Protein AF-A0A1Y2HJA1-F1 (afdb_monomer)

pLDDT: mean 74.94, std 21.81, range [25.12, 97.94]

Solvent-accessible surface area (backbone atoms only — not comparable to full-atom values): 23620 Å² total; per-residue (Å²): 144,79,87,82,82,84,83,83,86,78,83,88,82,86,79,84,86,82,84,68,86,72,75,62,65,69,59,64,52,68,79,50,72,77,80,76,92,74,79,95,82,74,92,71,75,81,69,80,77,82,61,81,75,74,64,78,80,42,68,62,56,50,48,30,51,51,44,28,51,52,40,30,54,53,26,49,54,53,33,51,52,40,49,52,54,50,51,53,58,66,53,70,74,54,80,74,92,56,87,84,70,74,91,68,78,79,74,81,72,86,72,92,75,89,83,82,79,93,66,94,66,74,83,77,77,77,84,56,70,61,63,49,47,52,31,46,38,50,16,30,48,29,44,30,53,17,30,50,23,45,42,51,17,50,49,28,41,63,73,74,33,47,64,42,80,66,48,91,72,39,66,89,80,41,77,91,55,62,28,66,62,23,46,52,48,19,61,52,29,45,56,51,16,51,48,38,37,37,47,27,54,42,53,62,46,39,63,63,25,66,80,74,35,72,68,60,30,51,52,48,51,51,51,51,51,49,48,51,54,42,50,53,53,42,51,51,36,47,52,53,32,51,50,47,62,70,41,41,91,83,43,48,90,86,33,74,64,54,55,50,35,50,50,49,33,52,51,43,51,56,52,40,55,50,49,49,51,51,52,39,50,50,42,50,52,52,48,49,57,49,53,54,49,52,53,52,51,51,53,51,51,63,72,65,52,76,84,75,78,75,89,67,90,75,98,66,56,72,64,56,51,51,52,51,49,64,54,52,75,68,55,66,63,57,56,59,51,49,52,51,51,27,51,51,29,48,51,50,32,52,52,46,51,49,52,50,51,50,54,62,70,44,36,78,71,42,60,80,78,44,59,68,64,44,53,49,32,50,53,56,35,51,55,49,50,32,55,50,32,47,52,49,25,55,52,42,52,52,48,58,55,62,75,72,111

Sequence (405 aa):
MSASSAAATFPSISGTGSSRPTIPLSLVSRLFPNPTTESASSSTTLRPVDCPLQPPEDPISIASVALSVAGLILCLAFLLVAVITWRRLCRGTSSRGSPSLPCKTATSEHSDSLGHAFSPAVPTRYHHPSKLQHLVLAAWLLFTLDQLAMLLYLVHLYFMCPQYSCRNKTLASTPGCGAPTFLLAALYLQVIGSAVFVCASINRFMHLYSVLSRTRYILLRLAYLMVAVVLSTRLVALTAHEYVRLDQERWPIGSKLERRMHYFNILTYTISYLIFGVLDLAALVQGLIFIGRVRRGIHQLVMSLPRRRSSVGISVGDVQERRLSLMHGSQGRPADQQARLVMVWIAISISLLLVFATAMTMLPAMLEQVPVLLYNSVMTLLLKLFAAFVSLAISGAGRVIAGAN

Nearest PDB structures (foldseek):
  7dty-assembly1_R  TM=5.196E-01  e=1.262E-01  Homo sapiens
  7fin-assembly1_R  TM=5.097E-01  e=7.913E-01  Homo sapiens
  7s3i-assembly1_R  TM=4.271E-01  e=6.670E-01  Homo sapiens
  7ra3-assembly1_R  TM=5.077E-01  e=1.567E+00  Homo sapiens
  8r5s-assembly1_B  TM=4.408E-01  e=5.404E+00  unidentified

Foldseek 3Di:
DDDDDDDDDDDDDDDDDDPDVPPPCVVVCVVDPDPDPDDDDDPDPDDPPPDPLDACPPVLLVLLLVLLVVQLVLLVVQLVVLVVVLVVVQVVVPPPDDDDDGPPPCPDDDDDDPDDDDDPPPCPCPPPPPVLSVLSNLLSVLSNLLSVLLNLLSCLCNPPCVCCVVPLNECVVDPPRCNVVSVLSNLLSLLVSLLSLLLSLLVVCLVVCVVPDPVVNVVSVVLNVVSVVLSVLLVVLSVLLVVLSHPCVVRPPPRPSNVVSVVSNLVSVLVSLLSSLVSSLVSLVVLLVVLVVVLVVVVVVVVPPPPPPPPDDDPPVPVVVVVVCVVVVPQPPVLVVLVVLLVVLSVVLVVLSVVLNVLSVCVVVCVVPRPPSSSVSVNSSSSSSSSSSSVVSVVSSVVSNVSSD

Structure (mmCIF, N/CA/C/O backbone):
data_AF-A0A1Y2HJA1-F1
#
_entry.id   AF-A0A1Y2HJA1-F1
#
loop_
_atom_site.group_PDB
_atom_site.id
_atom_site.type_symbol
_atom_site.label_atom_id
_atom_site.label_alt_id
_atom_site.label_comp_id
_atom_site.label_asym_id
_atom_site.label_entity_id
_atom_site.label_seq_id
_atom_site.pdbx_PDB_ins_code
_atom_site.Cartn_x
_atom_site.Cartn_y
_atom_site.Cartn_z
_atom_site.occupancy
_atom_site.B_iso_or_equiv
_atom_site.auth_seq_id
_atom_site.auth_comp_id
_atom_site.auth_asym_id
_atom_site.auth_atom_id
_atom_site.pdbx_PDB_model_num
ATOM 1 N N . MET A 1 1 ? -45.926 -39.091 -29.970 1.00 39.34 1 MET A N 1
ATOM 2 C CA . MET A 1 1 ? -45.081 -38.361 -28.998 1.00 39.34 1 MET A CA 1
ATOM 3 C C . MET A 1 1 ? -44.180 -37.436 -29.791 1.00 39.34 1 MET A C 1
ATOM 5 O O . MET A 1 1 ? -43.145 -37.849 -30.287 1.00 39.34 1 MET A O 1
ATOM 9 N N . SER A 1 2 ? -44.669 -36.226 -30.023 1.00 25.80 2 SER A N 1
ATOM 10 C CA . SER A 1 2 ? -44.134 -35.252 -30.973 1.00 25.80 2 SER A CA 1
ATOM 11 C C . SER A 1 2 ? -44.348 -33.885 -30.336 1.00 25.80 2 SER A C 1
ATOM 13 O O . SER A 1 2 ? -45.485 -33.434 -30.202 1.00 25.80 2 SER A O 1
ATOM 15 N N . ALA A 1 3 ? -43.268 -33.304 -29.818 1.00 28.55 3 ALA A N 1
ATOM 16 C CA . ALA A 1 3 ? -43.306 -32.065 -29.058 1.00 28.55 3 ALA A CA 1
ATOM 17 C C . ALA A 1 3 ? -43.421 -30.865 -30.008 1.00 28.55 3 ALA A C 1
ATOM 19 O O . ALA A 1 3 ? -42.560 -30.628 -30.850 1.00 28.55 3 ALA A O 1
ATOM 20 N N . SER A 1 4 ? -44.524 -30.139 -29.848 1.00 25.12 4 SER A N 1
ATOM 21 C CA . SER A 1 4 ? -44.862 -28.878 -30.502 1.00 25.12 4 SER A CA 1
ATOM 22 C C . SER A 1 4 ? -43.957 -27.747 -30.001 1.00 25.12 4 SER A C 1
ATOM 24 O O . SER A 1 4 ? -43.935 -27.447 -28.807 1.00 25.12 4 SER A O 1
ATOM 26 N N . SER A 1 5 ? -43.246 -27.095 -30.922 1.00 27.25 5 SER A N 1
ATOM 27 C CA . SER A 1 5 ? -42.463 -25.880 -30.698 1.00 27.25 5 SER A CA 1
ATOM 28 C C . SER A 1 5 ? -43.370 -24.644 -30.659 1.00 27.25 5 SER A C 1
ATOM 30 O O . SER A 1 5 ? -43.935 -24.255 -31.681 1.00 27.25 5 SER A O 1
ATOM 32 N N . ALA A 1 6 ? -43.482 -24.003 -29.496 1.00 28.62 6 ALA A N 1
ATOM 33 C CA . ALA A 1 6 ? -44.101 -22.689 -29.360 1.00 28.62 6 ALA A CA 1
ATOM 34 C C . ALA A 1 6 ? -43.070 -21.595 -29.686 1.00 28.62 6 ALA A C 1
ATOM 36 O O . ALA A 1 6 ? -42.104 -21.395 -28.950 1.00 28.62 6 ALA A O 1
ATOM 37 N N . ALA A 1 7 ? -43.275 -20.904 -30.807 1.00 26.75 7 ALA A N 1
ATOM 38 C CA . ALA A 1 7 ? -42.546 -19.699 -31.177 1.00 26.75 7 ALA A CA 1
ATOM 39 C C . ALA A 1 7 ? -43.169 -18.494 -30.454 1.00 26.75 7 ALA A C 1
ATOM 41 O O . ALA A 1 7 ? -44.333 -18.167 -30.674 1.00 26.75 7 ALA A O 1
ATOM 42 N N . ALA A 1 8 ? -42.397 -17.845 -29.581 1.00 28.41 8 ALA A N 1
ATOM 43 C CA . ALA A 1 8 ? -42.776 -16.587 -28.952 1.00 28.41 8 ALA A CA 1
ATOM 44 C C . ALA A 1 8 ? -42.221 -15.415 -29.776 1.00 28.41 8 ALA A C 1
ATOM 46 O O . ALA A 1 8 ? -41.013 -15.188 -29.837 1.00 28.41 8 ALA A O 1
ATOM 47 N N . THR A 1 9 ? -43.127 -14.687 -30.421 1.00 26.23 9 THR A N 1
ATOM 48 C CA . THR A 1 9 ? -42.885 -13.420 -31.113 1.00 26.23 9 THR A CA 1
ATOM 49 C C . THR A 1 9 ? -42.739 -12.302 -30.077 1.00 26.23 9 THR A C 1
ATOM 51 O O . THR A 1 9 ? -43.674 -12.037 -29.326 1.00 26.23 9 THR A O 1
ATOM 54 N N . PHE A 1 10 ? -41.582 -11.636 -30.028 1.00 28.75 10 PHE A N 1
ATOM 55 C CA . PHE A 1 10 ? -41.386 -10.418 -29.233 1.00 28.75 10 PHE A CA 1
ATOM 56 C C . PHE A 1 10 ? -41.494 -9.168 -30.123 1.00 28.75 10 PHE A C 1
ATOM 58 O O . PHE A 1 10 ? -40.981 -9.182 -31.244 1.00 28.75 10 PHE A O 1
ATOM 65 N N . PRO A 1 11 ? -42.136 -8.084 -29.647 1.00 28.95 11 PRO A N 1
ATOM 66 C CA . PRO A 1 11 ? -42.311 -6.860 -30.417 1.00 28.95 11 PRO A CA 1
ATOM 67 C C . PRO A 1 11 ? -41.018 -6.037 -30.472 1.00 28.95 11 PRO A C 1
ATOM 69 O O . PRO A 1 11 ? -40.297 -5.894 -29.482 1.00 28.95 11 PRO A O 1
ATOM 72 N N . SER A 1 12 ? -40.751 -5.451 -31.639 1.00 26.95 12 SER A N 1
ATOM 73 C CA . SER A 1 12 ? -39.689 -4.471 -31.850 1.00 26.95 12 SER A CA 1
ATOM 74 C C . SER A 1 12 ? -40.041 -3.150 -31.163 1.00 26.95 12 SER A C 1
ATOM 76 O O . SER A 1 12 ? -40.955 -2.447 -31.596 1.00 26.95 12 SER A O 1
ATOM 78 N N . ILE A 1 13 ? -39.294 -2.791 -30.120 1.00 31.92 13 ILE A N 1
ATOM 79 C CA . ILE A 1 13 ? -39.322 -1.451 -29.530 1.00 31.92 13 ILE A CA 1
ATOM 80 C C . ILE A 1 13 ? -38.149 -0.661 -30.110 1.00 31.92 13 ILE A C 1
ATOM 82 O O . ILE A 1 13 ? -36.995 -0.813 -29.717 1.00 31.92 13 ILE A O 1
ATOM 86 N N . SER A 1 14 ? -38.470 0.183 -31.079 1.00 33.28 14 SER A N 1
ATOM 87 C CA . SER A 1 14 ? -37.665 1.314 -31.524 1.00 33.28 14 SER A CA 1
ATOM 88 C C . SER A 1 14 ? -37.794 2.451 -30.506 1.00 33.28 14 SER A C 1
ATOM 90 O O . SER A 1 14 ? -38.893 2.962 -30.305 1.00 33.28 14 SER A O 1
ATOM 92 N N . GLY A 1 15 ? -36.692 2.860 -29.868 1.00 30.14 15 GLY A N 1
ATOM 93 C CA . GLY A 1 15 ? -36.720 4.004 -28.953 1.00 30.14 15 GLY A CA 1
ATOM 94 C C . GLY A 1 15 ? -35.424 4.287 -28.191 1.00 30.14 15 GLY A C 1
ATOM 95 O O . GLY A 1 15 ? -35.147 3.670 -27.172 1.00 30.14 15 GLY A O 1
ATOM 96 N N . THR A 1 16 ? -34.706 5.305 -28.675 1.00 31.02 16 THR A N 1
ATOM 97 C CA . THR A 1 16 ? -33.961 6.330 -27.911 1.00 31.02 16 THR A CA 1
ATOM 98 C C . THR A 1 16 ? -32.745 5.944 -27.049 1.00 31.02 16 THR A C 1
ATOM 100 O O . THR A 1 16 ? -32.860 5.472 -25.925 1.00 31.02 16 THR A O 1
ATOM 103 N N . GLY A 1 17 ? -31.565 6.359 -27.533 1.00 35.06 17 GLY A N 1
ATOM 104 C CA . GLY A 1 17 ? -30.639 7.167 -26.726 1.00 35.06 17 GLY A CA 1
ATOM 105 C C . GLY A 1 17 ? -29.774 6.451 -25.689 1.00 35.06 17 GLY A C 1
ATOM 106 O O . GLY A 1 17 ? -29.739 6.871 -24.538 1.00 35.06 17 GLY A O 1
ATOM 107 N N . SER A 1 18 ? -29.013 5.427 -26.086 1.00 30.92 18 SER A N 1
ATOM 108 C CA . SER A 1 18 ? -27.910 4.918 -25.260 1.00 30.92 18 SER A CA 1
ATOM 109 C C . SER A 1 18 ? -26.619 5.674 -25.585 1.00 30.92 18 SER A C 1
ATOM 111 O O . SER A 1 18 ? -25.889 5.335 -26.517 1.00 30.92 18 SER A O 1
ATOM 113 N N . SER A 1 19 ? -26.334 6.715 -24.805 1.00 35.03 19 SER A N 1
ATOM 114 C CA . SER A 1 19 ? -25.010 7.326 -24.702 1.00 35.03 19 SER A CA 1
ATOM 115 C C . SER A 1 19 ? -24.051 6.342 -24.025 1.00 35.03 19 SER A C 1
ATOM 117 O O . SER A 1 19 ? -23.763 6.414 -22.831 1.00 35.03 19 SER A O 1
ATOM 119 N N . ARG A 1 20 ? -23.537 5.381 -24.800 1.00 33.16 20 ARG A N 1
ATOM 120 C CA . ARG A 1 20 ? -22.321 4.658 -24.416 1.00 33.16 20 ARG A CA 1
ATOM 121 C C . ARG A 1 20 ? -21.190 5.684 -24.280 1.00 33.16 20 ARG A C 1
ATOM 123 O O . ARG A 1 20 ? -21.028 6.501 -25.189 1.00 33.16 20 ARG A O 1
ATOM 130 N N . PRO A 1 21 ? -20.382 5.653 -23.207 1.00 34.59 21 PRO A N 1
ATOM 131 C CA . PRO A 1 21 ? -19.149 6.417 -23.169 1.00 34.59 21 PRO A CA 1
ATOM 132 C C . PRO A 1 21 ? -18.192 5.790 -24.184 1.00 34.59 21 PRO A C 1
ATOM 134 O O . PRO A 1 21 ? -17.480 4.825 -23.907 1.00 34.59 21 PRO A O 1
ATOM 137 N N . THR A 1 22 ? -18.231 6.308 -25.405 1.00 31.31 22 THR A N 1
ATOM 138 C CA . THR A 1 22 ? -17.255 6.015 -26.443 1.00 31.31 22 THR A CA 1
ATOM 139 C C . THR A 1 22 ? -15.968 6.702 -26.016 1.00 31.31 22 THR A C 1
ATOM 141 O O . THR A 1 22 ? -15.819 7.912 -26.176 1.00 31.31 22 THR A O 1
ATOM 144 N N . ILE A 1 23 ? -15.047 5.949 -25.415 1.00 37.19 23 ILE A N 1
ATOM 145 C CA . ILE A 1 23 ? -13.673 6.420 -25.240 1.00 37.19 23 ILE A CA 1
ATOM 146 C C . ILE A 1 23 ? -13.165 6.743 -26.653 1.00 37.19 23 ILE A C 1
ATOM 148 O O . ILE A 1 23 ? -13.215 5.863 -27.519 1.00 37.19 23 ILE A O 1
ATOM 152 N N . PRO A 1 24 ? -12.742 7.985 -26.935 1.00 35.69 24 PRO A N 1
ATOM 153 C CA . PRO A 1 24 ? -12.374 8.372 -28.284 1.00 35.69 24 PRO A CA 1
ATOM 154 C C . PRO A 1 24 ? -11.159 7.551 -28.730 1.00 35.69 24 PRO A C 1
ATOM 156 O O . PRO A 1 24 ? -10.064 7.687 -28.183 1.00 35.69 24 PRO A O 1
ATOM 159 N N . LEU A 1 25 ? -11.343 6.700 -29.748 1.00 40.16 25 LEU A N 1
ATOM 160 C CA . LEU A 1 25 ? -10.266 5.923 -30.380 1.00 40.16 25 LEU A CA 1
ATOM 161 C C . LEU A 1 25 ? -9.112 6.812 -30.884 1.00 40.16 25 LEU A C 1
ATOM 163 O O . LEU A 1 25 ? -7.996 6.329 -31.060 1.00 40.16 25 LEU A O 1
ATOM 167 N N . SER A 1 26 ? -9.344 8.117 -31.050 1.00 36.34 26 SER A N 1
ATOM 168 C CA . SER A 1 26 ? -8.313 9.095 -31.399 1.00 36.34 26 SER A CA 1
ATOM 169 C C . SER A 1 26 ? -7.231 9.274 -30.324 1.00 36.34 26 SER A C 1
ATOM 171 O O . SER A 1 26 ? -6.111 9.638 -30.679 1.00 36.34 26 SER A O 1
ATOM 173 N N . LEU A 1 27 ? -7.498 8.964 -29.046 1.00 40.22 27 LEU A N 1
ATOM 174 C CA . LEU A 1 27 ? -6.454 8.953 -28.009 1.00 40.22 27 LEU A CA 1
ATOM 175 C C . LEU A 1 27 ? -5.541 7.720 -28.136 1.00 40.22 27 LEU A C 1
ATOM 177 O O . LEU A 1 27 ? -4.339 7.812 -27.905 1.00 40.22 27 LEU A O 1
ATOM 181 N N . VAL A 1 28 ? -6.092 6.580 -28.568 1.00 40.91 28 VAL A N 1
ATOM 182 C CA . VAL A 1 28 ? -5.345 5.319 -28.737 1.00 40.91 28 VAL A CA 1
ATOM 183 C C . VAL A 1 28 ? -4.384 5.390 -29.931 1.00 40.91 28 VAL A C 1
ATOM 185 O O . VAL A 1 28 ? -3.281 4.857 -29.849 1.00 40.91 28 VAL A O 1
ATOM 188 N N . SER A 1 29 ? -4.753 6.089 -31.010 1.00 36.22 29 SER A N 1
ATOM 189 C CA . SER A 1 29 ? -3.872 6.290 -32.174 1.00 36.22 29 SER A CA 1
ATOM 190 C C . SER A 1 29 ? -2.771 7.336 -31.969 1.00 36.22 29 SER A C 1
ATOM 192 O O . SER A 1 29 ? -1.779 7.291 -32.690 1.00 36.22 29 SER A O 1
ATOM 194 N N . ARG A 1 30 ? -2.907 8.267 -31.011 1.00 42.12 30 ARG A N 1
ATOM 195 C CA . ARG A 1 30 ? -1.869 9.282 -30.736 1.00 42.12 30 ARG A CA 1
ATOM 196 C C . ARG A 1 30 ? -0.769 8.797 -29.796 1.00 42.12 30 ARG A C 1
ATOM 198 O O . ARG A 1 30 ? 0.361 9.241 -29.931 1.00 42.12 30 ARG A O 1
ATOM 205 N N . LEU A 1 31 ? -1.076 7.854 -28.907 1.00 35.41 31 LEU A N 1
ATOM 206 C CA . LEU A 1 31 ? -0.089 7.261 -27.996 1.00 35.41 31 LEU A CA 1
ATOM 207 C C . LEU A 1 31 ? 0.858 6.264 -28.683 1.00 35.41 31 LEU A C 1
ATOM 209 O O . LEU A 1 31 ? 1.906 5.945 -28.133 1.00 35.41 31 LEU A O 1
ATOM 213 N N . PHE A 1 32 ? 0.517 5.771 -29.879 1.00 39.00 32 PHE A N 1
ATOM 214 C CA . PHE A 1 32 ? 1.378 4.873 -30.647 1.00 39.00 32 PHE A CA 1
ATOM 215 C C . PHE A 1 32 ? 1.192 5.098 -32.154 1.00 39.00 32 PHE A C 1
ATOM 217 O O . PHE A 1 32 ? 0.275 4.504 -32.733 1.00 39.00 32 PHE A O 1
ATOM 224 N N . PRO A 1 33 ? 2.038 5.911 -32.814 1.00 38.19 33 PRO A N 1
ATOM 225 C CA . PRO A 1 33 ? 2.021 5.992 -34.268 1.00 38.19 33 PRO A CA 1
ATOM 226 C C . PRO A 1 33 ? 2.268 4.596 -34.854 1.00 38.19 33 PRO A C 1
ATOM 228 O O . PRO A 1 33 ? 3.126 3.845 -34.382 1.00 38.19 33 PRO A O 1
ATOM 231 N N . ASN A 1 34 ? 1.468 4.216 -35.853 1.00 34.28 34 ASN A N 1
ATOM 232 C CA . ASN A 1 34 ? 1.725 3.008 -36.631 1.00 34.28 34 ASN A CA 1
ATOM 233 C C . ASN A 1 34 ? 3.143 3.115 -37.215 1.00 34.28 34 ASN A C 1
ATOM 235 O O . ASN A 1 34 ? 3.431 4.133 -37.846 1.00 34.28 34 ASN A O 1
ATOM 239 N N . PRO A 1 35 ? 4.013 2.104 -37.047 1.00 41.47 35 PRO A N 1
ATOM 240 C CA . PRO A 1 35 ? 5.268 2.079 -37.774 1.00 41.47 35 PRO A CA 1
ATOM 241 C C . PRO A 1 35 ? 4.927 1.969 -39.261 1.00 41.47 35 PRO A C 1
ATOM 243 O O . PRO A 1 35 ? 4.301 0.999 -39.702 1.00 41.47 35 PRO A O 1
ATOM 246 N N . THR A 1 36 ? 5.266 3.012 -40.014 1.00 38.53 36 THR A N 1
ATOM 247 C CA . THR A 1 36 ? 5.211 3.007 -41.470 1.00 38.53 36 THR A CA 1
ATOM 248 C C . THR A 1 36 ? 6.027 1.829 -41.976 1.00 38.53 36 THR A C 1
ATOM 250 O O . THR A 1 36 ? 7.154 1.572 -41.558 1.00 38.53 36 THR A O 1
ATOM 253 N N . THR A 1 37 ? 5.374 1.049 -42.822 1.00 46.09 37 THR A N 1
ATOM 254 C CA . THR A 1 37 ? 5.855 -0.201 -43.389 1.00 46.09 37 THR A CA 1
ATOM 255 C C . THR A 1 37 ? 6.833 0.143 -44.510 1.00 46.09 37 THR A C 1
ATOM 257 O O . THR A 1 37 ? 6.479 0.084 -45.679 1.00 46.09 37 THR A O 1
ATOM 260 N N . GLU A 1 38 ? 8.050 0.561 -44.165 1.00 42.19 38 GLU A N 1
ATOM 261 C CA . GLU A 1 38 ? 9.114 0.770 -45.148 1.00 42.19 38 GLU A CA 1
ATOM 262 C C . GLU A 1 38 ? 10.257 -0.228 -44.949 1.00 42.19 38 GLU A C 1
ATOM 264 O O . GLU A 1 38 ? 10.946 -0.259 -43.932 1.00 42.19 38 GLU A O 1
ATOM 269 N N . SER A 1 39 ? 10.468 -1.012 -46.010 1.00 38.84 39 SER A N 1
ATOM 270 C CA . SER A 1 39 ? 11.709 -1.698 -46.387 1.00 38.84 39 SER A CA 1
ATOM 271 C C . SER A 1 39 ? 12.235 -2.806 -45.465 1.00 38.84 39 SER A C 1
ATOM 273 O O . SER A 1 39 ? 13.200 -2.658 -44.719 1.00 38.84 39 SER A O 1
ATOM 275 N N . ALA A 1 40 ? 11.671 -3.998 -45.658 1.00 47.84 40 ALA A N 1
ATOM 276 C CA . ALA A 1 40 ? 12.368 -5.253 -45.422 1.00 47.84 40 ALA A CA 1
ATOM 277 C C . ALA A 1 40 ? 13.407 -5.481 -46.534 1.00 47.84 40 ALA A C 1
ATOM 279 O O . ALA A 1 40 ? 13.021 -5.865 -47.630 1.00 47.84 40 ALA A O 1
ATOM 280 N N . SER A 1 41 ? 14.692 -5.237 -46.249 1.00 46.00 41 SER A N 1
ATOM 281 C CA . SER A 1 41 ? 15.854 -5.952 -46.819 1.00 46.00 41 SER A CA 1
ATOM 282 C C . SER A 1 41 ? 17.148 -5.181 -46.543 1.00 46.00 41 SER A C 1
ATOM 284 O O . SER A 1 41 ? 17.639 -4.429 -47.381 1.00 46.00 41 SER A O 1
ATOM 286 N N . SER A 1 42 ? 17.739 -5.370 -45.370 1.00 38.31 42 SER A N 1
ATOM 287 C CA . SER A 1 42 ? 19.189 -5.236 -45.223 1.00 38.31 42 SER A CA 1
ATOM 288 C C . SER A 1 42 ? 19.632 -6.041 -44.011 1.00 38.31 42 SER A C 1
ATOM 290 O O . SER A 1 42 ? 19.092 -5.899 -42.918 1.00 38.31 42 SER A O 1
ATOM 292 N N . SER A 1 43 ? 20.599 -6.928 -44.223 1.00 45.09 43 SER A N 1
ATOM 293 C CA . SER A 1 43 ? 21.362 -7.595 -43.178 1.00 45.09 43 SER A CA 1
ATOM 294 C C . SER A 1 43 ? 22.093 -6.530 -42.359 1.00 45.09 43 SER A C 1
ATOM 296 O O . SER A 1 43 ? 23.223 -6.151 -42.665 1.00 45.09 43 SER A O 1
ATOM 298 N N . THR A 1 44 ? 21.415 -5.978 -41.358 1.00 41.03 44 THR A N 1
ATOM 299 C CA . THR A 1 44 ? 21.996 -5.004 -40.444 1.00 41.03 44 THR A CA 1
ATOM 300 C C . THR A 1 44 ? 22.867 -5.777 -39.464 1.00 41.03 44 THR A C 1
ATOM 302 O O . THR A 1 44 ? 22.394 -6.319 -38.468 1.00 41.03 44 THR A O 1
ATOM 305 N N . THR A 1 45 ? 24.164 -5.854 -39.754 1.00 43.16 45 THR A N 1
ATOM 306 C CA . THR A 1 45 ? 25.191 -5.988 -38.717 1.00 43.16 45 THR A CA 1
ATOM 307 C C . THR A 1 45 ? 24.826 -5.024 -37.593 1.00 43.16 45 THR A C 1
ATOM 309 O O . THR A 1 45 ? 24.796 -3.814 -37.828 1.00 43.16 45 THR A O 1
ATOM 312 N N . LEU A 1 46 ? 24.473 -5.567 -36.420 1.00 42.75 46 LEU A N 1
ATOM 313 C CA . LEU A 1 46 ? 24.147 -4.823 -35.205 1.00 42.75 46 LEU A CA 1
ATOM 314 C C . LEU A 1 46 ? 25.264 -3.812 -34.933 1.00 42.75 46 LEU A C 1
ATOM 316 O O . LEU A 1 46 ? 26.291 -4.152 -34.346 1.00 42.75 46 LEU A O 1
ATOM 320 N N . ARG A 1 47 ? 25.082 -2.562 -35.368 1.00 40.47 47 ARG A N 1
ATOM 321 C CA . ARG A 1 47 ? 25.891 -1.467 -34.847 1.00 40.47 47 ARG A CA 1
ATOM 322 C C . ARG A 1 47 ? 25.581 -1.390 -33.351 1.00 40.47 47 ARG A C 1
ATOM 324 O O . ARG A 1 47 ? 24.397 -1.405 -32.999 1.00 40.47 47 ARG A O 1
ATOM 331 N N . PRO A 1 48 ? 26.596 -1.361 -32.471 1.00 49.47 48 PRO A N 1
ATOM 332 C CA . PRO A 1 48 ? 26.363 -1.120 -31.059 1.00 49.47 48 PRO A CA 1
ATOM 333 C C . PRO A 1 48 ? 25.604 0.201 -30.954 1.00 49.47 48 PRO A C 1
ATOM 335 O O . PRO A 1 48 ? 26.071 1.233 -31.422 1.00 49.47 48 PRO A O 1
ATOM 338 N N . VAL A 1 49 ? 24.378 0.144 -30.435 1.00 55.59 49 VAL A N 1
ATOM 339 C CA . VAL A 1 49 ? 23.640 1.351 -30.079 1.00 55.59 49 VAL A CA 1
ATOM 340 C C . VAL A 1 49 ? 24.439 1.978 -28.947 1.00 55.59 49 VAL A C 1
ATOM 342 O O . VAL A 1 49 ? 24.417 1.461 -27.827 1.00 55.59 49 VAL A O 1
ATOM 345 N N . ASP A 1 50 ? 25.195 3.027 -29.266 1.00 53.03 50 ASP A N 1
ATOM 346 C CA . ASP A 1 50 ? 25.853 3.882 -28.287 1.00 53.03 50 ASP A CA 1
ATOM 347 C C . ASP A 1 50 ? 24.753 4.495 -27.434 1.00 53.03 50 ASP A C 1
ATOM 349 O O . ASP A 1 50 ? 24.097 5.467 -27.807 1.00 53.03 50 ASP A O 1
ATOM 353 N N . CYS A 1 51 ? 24.467 3.846 -26.311 1.00 61.09 51 CYS A N 1
ATOM 354 C CA . CYS A 1 51 ? 23.543 4.406 -25.364 1.00 61.09 51 CYS A CA 1
ATOM 355 C C . CYS A 1 51 ? 24.289 5.494 -24.600 1.00 61.09 51 CYS A C 1
ATOM 357 O O . CYS A 1 51 ? 25.274 5.165 -23.929 1.00 61.09 51 CYS A O 1
ATOM 359 N N . PRO A 1 52 ? 23.855 6.762 -24.668 1.00 57.44 52 PRO A N 1
ATOM 360 C CA . PRO A 1 52 ? 24.398 7.767 -23.779 1.00 57.44 52 PRO A CA 1
ATOM 361 C C . PRO A 1 52 ? 24.033 7.326 -22.363 1.00 57.44 52 PRO A C 1
ATOM 363 O O . PRO A 1 52 ? 22.864 7.365 -21.974 1.00 57.44 52 PRO A O 1
ATOM 366 N N . LEU A 1 53 ? 25.019 6.822 -21.612 1.00 60.34 53 LEU A N 1
ATOM 367 C CA . LEU A 1 53 ? 24.835 6.576 -20.192 1.00 60.34 53 LEU A CA 1
ATOM 368 C C . LEU A 1 53 ? 24.429 7.912 -19.585 1.00 60.34 53 LEU A C 1
ATOM 370 O O . LEU A 1 53 ? 25.214 8.860 -19.585 1.00 60.34 53 LEU A O 1
ATOM 374 N N . GLN A 1 54 ? 23.191 7.988 -19.110 1.00 59.06 54 GLN A N 1
ATOM 375 C CA . GLN A 1 54 ? 22.740 9.151 -18.374 1.00 59.06 54 GLN A CA 1
ATOM 376 C C . GLN A 1 54 ? 23.630 9.268 -17.130 1.00 59.06 54 GLN A C 1
ATOM 378 O O . GLN A 1 54 ? 23.746 8.281 -16.390 1.00 59.06 54 GLN A O 1
ATOM 383 N N . PRO A 1 55 ? 24.335 10.395 -16.937 1.00 60.31 55 PRO A N 1
ATOM 384 C CA . PRO A 1 55 ? 25.256 10.522 -15.827 1.00 60.31 55 PRO A CA 1
ATOM 385 C C . PRO A 1 55 ? 24.485 10.345 -14.508 1.00 60.31 55 PRO A C 1
ATOM 387 O O . PRO A 1 55 ? 23.362 10.833 -14.366 1.00 60.31 55 PRO A O 1
ATOM 390 N N . PRO A 1 56 ? 25.066 9.650 -13.517 1.00 61.12 56 PRO A N 1
ATOM 391 C CA . PRO A 1 56 ? 24.411 9.374 -12.234 1.00 61.12 56 PRO A CA 1
ATOM 392 C C . PRO A 1 56 ? 24.061 10.641 -11.429 1.00 61.12 56 PRO A C 1
ATOM 394 O O . PRO A 1 56 ? 23.375 10.548 -10.414 1.00 61.12 56 PRO A O 1
ATOM 397 N N . GLU A 1 57 ? 24.508 11.814 -11.880 1.00 75.44 57 GLU A N 1
ATOM 398 C CA . GLU A 1 57 ? 24.288 13.121 -11.256 1.00 75.44 57 GLU A CA 1
ATOM 399 C C . GLU A 1 57 ? 22.946 13.771 -11.622 1.00 75.44 57 GLU A C 1
ATOM 401 O O . GLU A 1 57 ? 22.638 14.867 -11.151 1.00 75.44 57 GLU A O 1
ATOM 406 N N . ASP A 1 58 ? 22.109 13.096 -12.412 1.00 82.25 58 ASP A N 1
ATOM 407 C CA . ASP A 1 58 ? 20.786 13.612 -12.733 1.00 82.25 58 ASP A CA 1
ATOM 408 C C . ASP A 1 58 ? 19.937 13.804 -11.460 1.00 82.25 58 ASP A C 1
ATOM 410 O O . ASP A 1 58 ? 19.733 12.858 -10.684 1.00 82.25 58 ASP A O 1
ATOM 414 N N . PRO A 1 59 ? 19.348 14.998 -11.249 1.00 86.88 59 PRO A N 1
ATOM 415 C CA . PRO A 1 59 ? 18.616 15.321 -10.022 1.00 86.88 59 PRO A CA 1
ATOM 416 C C . PRO A 1 59 ? 17.422 14.386 -9.783 1.00 86.88 59 PRO A C 1
ATOM 418 O O . PRO A 1 59 ? 17.035 14.129 -8.644 1.00 86.88 59 PRO A O 1
ATOM 421 N N . ILE A 1 60 ? 16.858 13.828 -10.854 1.00 85.56 60 ILE A N 1
ATOM 422 C CA . ILE A 1 60 ? 15.748 12.870 -10.820 1.00 85.56 60 ILE A CA 1
ATOM 423 C C . ILE A 1 60 ? 16.201 11.533 -10.219 1.00 85.56 60 ILE A C 1
ATOM 425 O O . ILE A 1 60 ? 15.495 10.956 -9.385 1.00 85.56 60 ILE A O 1
ATOM 429 N N . SER A 1 61 ? 17.378 11.047 -10.611 1.00 85.38 61 SER A N 1
ATOM 430 C CA . SER A 1 61 ? 17.949 9.798 -10.105 1.00 85.38 61 SER A CA 1
ATOM 431 C C . SER A 1 61 ? 18.214 9.915 -8.608 1.00 85.38 61 SER A C 1
ATOM 433 O O . SER A 1 61 ? 17.732 9.086 -7.830 1.00 85.38 61 SER A O 1
ATOM 435 N N . ILE A 1 62 ? 18.847 11.017 -8.194 1.00 89.69 62 ILE A N 1
ATOM 436 C CA . ILE A 1 62 ? 19.099 11.342 -6.784 1.00 89.69 62 ILE A CA 1
ATOM 437 C C . ILE A 1 62 ? 17.781 11.427 -6.004 1.00 89.69 62 ILE A C 1
ATOM 439 O O . ILE A 1 62 ? 17.655 10.808 -4.946 1.00 89.69 62 ILE A O 1
ATOM 443 N N . ALA A 1 63 ? 16.767 12.114 -6.541 1.00 91.88 63 ALA A N 1
ATOM 444 C CA . ALA A 1 63 ? 15.455 12.214 -5.906 1.00 91.88 63 ALA A CA 1
ATOM 445 C C . ALA A 1 63 ? 14.782 10.840 -5.730 1.00 91.88 63 ALA A C 1
ATOM 447 O O . ALA A 1 63 ? 14.241 10.556 -4.662 1.00 91.88 63 ALA A O 1
ATOM 448 N N . SER A 1 64 ? 14.850 9.955 -6.731 1.00 91.00 64 SER A N 1
ATOM 449 C CA . SER A 1 64 ? 14.269 8.604 -6.643 1.00 91.00 64 SER A CA 1
ATOM 450 C C . SER A 1 64 ? 14.935 7.740 -5.562 1.00 91.00 64 SER A C 1
ATOM 452 O O . SER A 1 64 ? 14.248 7.047 -4.800 1.00 91.00 64 SER A O 1
ATOM 454 N N . VAL A 1 65 ? 16.264 7.835 -5.434 1.00 92.25 65 VAL A N 1
ATOM 455 C CA . VAL A 1 65 ? 17.031 7.159 -4.379 1.00 92.25 65 VAL A CA 1
ATOM 456 C C . VAL A 1 65 ? 16.677 7.747 -3.015 1.00 92.25 65 VAL A C 1
ATOM 458 O O . VAL A 1 65 ? 16.337 6.993 -2.104 1.00 92.25 65 VAL A O 1
ATOM 461 N N . ALA A 1 66 ? 16.665 9.076 -2.882 1.00 94.75 66 ALA A N 1
ATOM 462 C CA . ALA A 1 66 ? 16.324 9.759 -1.635 1.00 94.75 66 ALA A CA 1
ATOM 463 C C . ALA A 1 66 ? 14.909 9.407 -1.144 1.00 94.75 66 ALA A C 1
ATOM 465 O O . ALA A 1 66 ? 14.724 9.100 0.034 1.00 94.75 66 ALA A O 1
ATOM 466 N N . LEU A 1 67 ? 13.920 9.373 -2.044 1.00 94.56 67 LEU A N 1
ATOM 467 C CA . LEU A 1 67 ? 12.550 8.959 -1.722 1.00 94.56 67 LEU A CA 1
ATOM 468 C C . LEU A 1 67 ? 12.483 7.501 -1.255 1.00 94.56 67 LEU A C 1
ATOM 470 O O . LEU A 1 67 ? 11.769 7.197 -0.300 1.00 94.56 67 LEU A O 1
ATOM 474 N N . SER A 1 68 ? 13.251 6.609 -1.884 1.00 94.06 68 SER A N 1
ATOM 475 C CA . SER A 1 68 ? 13.302 5.191 -1.501 1.00 94.06 68 SER A CA 1
ATOM 476 C C . SER A 1 68 ? 13.979 4.991 -0.139 1.00 94.06 68 SER A C 1
ATOM 478 O O . SER A 1 68 ? 13.519 4.192 0.677 1.00 94.06 68 SER A O 1
ATOM 480 N N . VAL A 1 69 ? 15.026 5.767 0.166 1.00 96.69 69 VAL A N 1
ATOM 481 C CA . VAL A 1 69 ? 15.663 5.791 1.495 1.00 96.69 69 VAL A CA 1
ATOM 482 C C . VAL A 1 69 ? 14.695 6.325 2.553 1.00 96.69 69 VAL A C 1
ATOM 484 O O . VAL A 1 69 ? 14.541 5.708 3.608 1.00 96.69 69 VAL A O 1
ATOM 487 N N . ALA A 1 70 ? 13.987 7.422 2.269 1.00 96.88 70 ALA A N 1
ATOM 488 C CA . ALA A 1 70 ? 12.977 7.970 3.174 1.00 96.88 70 ALA A CA 1
ATOM 489 C C . ALA A 1 70 ? 11.854 6.956 3.452 1.00 96.88 70 ALA A C 1
ATOM 491 O O . ALA A 1 70 ? 11.463 6.752 4.605 1.00 96.88 70 ALA A O 1
ATOM 492 N N . GLY A 1 71 ? 11.381 6.263 2.412 1.00 95.94 71 GLY A N 1
ATOM 493 C CA . GLY A 1 71 ? 10.409 5.184 2.543 1.00 95.94 71 GLY A CA 1
ATOM 494 C C . GLY A 1 71 ? 10.926 4.017 3.385 1.00 95.94 71 GLY A C 1
ATOM 495 O O . GLY A 1 71 ? 10.175 3.472 4.200 1.00 95.94 71 GLY A O 1
ATOM 496 N N . LEU A 1 72 ? 12.201 3.640 3.240 1.00 97.25 72 LEU A N 1
ATOM 497 C CA . LEU A 1 72 ? 12.818 2.574 4.034 1.00 97.25 72 LEU A CA 1
ATOM 498 C C . LEU A 1 72 ? 12.893 2.952 5.519 1.00 97.25 72 LEU A C 1
ATOM 500 O O . LEU A 1 72 ? 12.505 2.149 6.368 1.00 97.25 72 LEU A O 1
ATOM 504 N N . ILE A 1 73 ? 13.321 4.179 5.833 1.00 97.88 73 ILE A N 1
ATOM 505 C CA . ILE A 1 73 ? 13.369 4.698 7.210 1.00 97.88 73 ILE A CA 1
ATOM 506 C C . ILE A 1 73 ? 11.973 4.666 7.842 1.00 97.88 73 ILE A C 1
ATOM 508 O O . ILE A 1 73 ? 11.814 4.185 8.966 1.00 97.88 73 ILE A O 1
ATOM 512 N N . LEU A 1 74 ? 10.949 5.113 7.106 1.00 97.00 74 LEU A N 1
ATOM 513 C CA . LEU A 1 74 ? 9.556 5.050 7.549 1.00 97.00 74 LEU A CA 1
ATOM 514 C C . LEU A 1 74 ? 9.131 3.606 7.866 1.00 97.00 74 LEU A C 1
ATOM 516 O O . LEU A 1 74 ? 8.586 3.347 8.940 1.00 97.00 74 LEU A O 1
ATOM 520 N N . CYS A 1 75 ? 9.408 2.658 6.966 1.00 97.44 75 CYS A N 1
ATOM 521 C CA . CYS A 1 75 ? 9.057 1.250 7.167 1.00 97.44 75 CYS A CA 1
ATOM 522 C C . CYS A 1 75 ? 9.758 0.648 8.389 1.00 97.44 75 CYS A C 1
ATOM 524 O O . CYS A 1 75 ? 9.108 -0.020 9.192 1.00 97.44 75 CYS A O 1
ATOM 526 N N . LEU A 1 76 ? 11.051 0.931 8.573 1.00 97.81 76 LEU A N 1
ATOM 527 C CA . LEU A 1 76 ? 11.824 0.465 9.724 1.00 97.81 76 LEU A CA 1
ATOM 528 C C . LEU A 1 76 ? 11.287 1.030 11.043 1.00 97.81 76 LEU A C 1
ATOM 530 O O . LEU A 1 76 ? 11.180 0.290 12.021 1.00 97.81 76 LEU A O 1
ATOM 534 N N . ALA A 1 77 ? 10.897 2.307 11.073 1.00 97.19 77 ALA A N 1
ATOM 535 C CA . ALA A 1 77 ? 10.307 2.922 12.258 1.00 97.19 77 ALA A CA 1
ATOM 536 C C . ALA A 1 77 ? 9.002 2.218 12.670 1.00 97.19 77 ALA A C 1
ATOM 538 O O . ALA A 1 77 ? 8.830 1.849 13.835 1.00 97.19 77 ALA A O 1
ATOM 539 N N . PHE A 1 78 ? 8.098 1.964 11.720 1.00 96.62 78 PHE A N 1
ATOM 540 C CA . PHE A 1 78 ? 6.842 1.267 12.006 1.00 96.62 78 PHE A CA 1
ATOM 541 C C . PHE A 1 78 ? 7.032 -0.227 12.292 1.00 96.62 78 PHE A C 1
ATOM 543 O O . PHE A 1 78 ? 6.349 -0.769 13.165 1.00 96.62 78 PHE A O 1
ATOM 550 N N . LEU A 1 79 ? 7.998 -0.883 11.643 1.00 96.81 79 LEU A N 1
ATOM 551 C CA . LEU A 1 79 ? 8.392 -2.253 11.961 1.00 96.81 79 LEU A CA 1
ATOM 552 C C . LEU A 1 79 ? 8.905 -2.349 13.403 1.00 96.81 79 LEU A C 1
ATOM 554 O O . LEU A 1 79 ? 8.476 -3.227 14.151 1.00 96.81 79 LEU A O 1
ATOM 558 N N . LEU A 1 80 ? 9.755 -1.413 13.833 1.00 96.94 80 LEU A N 1
ATOM 559 C CA . LEU A 1 80 ? 10.250 -1.348 15.206 1.00 96.94 80 LEU A CA 1
ATOM 560 C C . LEU A 1 80 ? 9.101 -1.162 16.206 1.00 96.94 80 LEU A C 1
ATOM 562 O O . LEU A 1 80 ? 9.038 -1.874 17.210 1.00 96.94 80 LEU A O 1
ATOM 566 N N . VAL A 1 81 ? 8.154 -0.261 15.920 1.00 94.50 81 VAL A N 1
ATOM 567 C CA . VAL A 1 81 ? 6.948 -0.075 16.745 1.00 94.50 81 VAL A CA 1
ATOM 568 C C . VAL A 1 81 ? 6.128 -1.367 16.826 1.00 94.50 81 VAL A C 1
ATOM 570 O O . VAL A 1 81 ? 5.695 -1.748 17.921 1.00 94.50 81 VAL A O 1
ATOM 573 N N . ALA A 1 82 ? 5.945 -2.076 15.708 1.00 92.81 82 ALA A N 1
ATOM 574 C CA . ALA A 1 82 ? 5.240 -3.355 15.673 1.00 92.81 82 ALA A CA 1
ATOM 575 C C . ALA A 1 82 ? 5.961 -4.427 16.512 1.00 92.81 82 ALA A C 1
ATOM 577 O O . ALA A 1 82 ? 5.323 -5.082 17.338 1.00 92.81 82 ALA A O 1
ATOM 578 N N . VAL A 1 83 ? 7.290 -4.544 16.389 1.00 94.62 83 VAL A N 1
ATOM 579 C CA . VAL A 1 83 ? 8.122 -5.473 17.175 1.00 94.62 83 VAL A CA 1
ATOM 580 C C . VAL A 1 83 ? 8.054 -5.158 18.668 1.00 94.62 83 VAL A C 1
ATOM 582 O O . VAL A 1 83 ? 7.865 -6.067 19.477 1.00 94.62 83 VAL A O 1
ATOM 585 N N . ILE A 1 84 ? 8.180 -3.887 19.064 1.00 93.38 84 ILE A N 1
ATOM 586 C CA . ILE A 1 84 ? 8.079 -3.475 20.473 1.00 93.38 84 ILE A CA 1
ATOM 587 C C . ILE A 1 84 ? 6.698 -3.830 21.027 1.00 93.38 84 ILE A C 1
ATOM 589 O O . ILE A 1 84 ? 6.596 -4.367 22.131 1.00 93.38 84 ILE A O 1
ATOM 593 N N . THR A 1 85 ? 5.641 -3.553 20.263 1.00 89.19 85 THR A N 1
ATOM 594 C CA . THR A 1 85 ? 4.260 -3.846 20.667 1.00 89.19 85 THR A CA 1
ATOM 595 C C . THR A 1 85 ? 4.046 -5.347 20.849 1.00 89.19 85 THR A C 1
ATOM 597 O O . THR A 1 85 ? 3.520 -5.765 21.881 1.00 89.19 85 THR A O 1
ATOM 600 N N . TRP A 1 86 ? 4.524 -6.155 19.903 1.00 90.19 86 TRP A N 1
ATOM 601 C CA . TRP A 1 86 ? 4.480 -7.615 19.978 1.00 90.19 86 TRP A CA 1
ATOM 602 C C . TRP A 1 86 ? 5.253 -8.144 21.197 1.00 90.19 86 TRP A C 1
ATOM 604 O O . TRP A 1 86 ? 4.698 -8.875 22.017 1.00 90.19 86 TRP A O 1
ATOM 614 N N . ARG A 1 87 ? 6.492 -7.675 21.417 1.00 90.38 87 ARG A N 1
ATOM 615 C CA . ARG A 1 87 ? 7.314 -8.068 22.578 1.00 90.38 87 ARG A CA 1
ATOM 616 C C . ARG A 1 87 ? 6.654 -7.730 23.914 1.00 90.38 87 ARG A C 1
ATOM 618 O O . ARG A 1 87 ? 6.747 -8.522 24.850 1.00 90.38 87 ARG A O 1
ATOM 625 N N . ARG A 1 88 ? 6.001 -6.567 24.030 1.00 88.12 88 ARG A N 1
ATOM 626 C CA . ARG A 1 88 ? 5.294 -6.167 25.261 1.00 88.12 88 ARG A CA 1
ATOM 627 C C . ARG A 1 88 ? 4.170 -7.142 25.608 1.00 88.12 88 ARG A C 1
ATOM 629 O O . ARG A 1 88 ? 4.013 -7.478 26.777 1.00 88.12 88 ARG A O 1
ATOM 636 N N . LEU A 1 89 ? 3.445 -7.638 24.609 1.00 83.12 89 LEU A N 1
ATOM 637 C CA . LEU A 1 89 ? 2.367 -8.602 24.834 1.00 83.12 89 LEU A CA 1
ATOM 638 C C . LEU A 1 89 ? 2.871 -10.001 25.159 1.00 83.12 89 LEU A C 1
ATOM 640 O O . LEU A 1 89 ? 2.295 -10.646 26.027 1.00 83.12 89 LEU A O 1
ATOM 644 N N . CYS A 1 90 ? 3.985 -10.425 24.563 1.00 81.50 90 CYS A N 1
ATOM 645 C CA . CYS A 1 90 ? 4.644 -11.676 24.937 1.00 81.50 90 CYS A CA 1
ATOM 646 C C . CYS A 1 90 ? 5.205 -11.650 26.371 1.00 81.50 90 CYS A C 1
ATOM 648 O O . CYS A 1 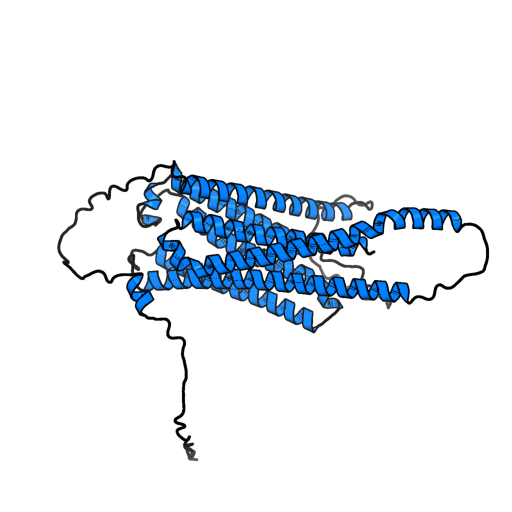90 ? 5.208 -12.672 27.049 1.00 81.50 90 CYS A O 1
ATOM 650 N N . ARG A 1 91 ? 5.686 -10.496 26.857 1.00 81.88 91 ARG A N 1
ATOM 651 C CA . ARG A 1 91 ? 6.220 -10.373 28.229 1.00 81.88 91 ARG A CA 1
ATOM 652 C C . ARG A 1 91 ? 5.128 -10.303 29.294 1.00 81.88 91 ARG A C 1
ATOM 654 O O . ARG A 1 91 ? 5.307 -10.873 30.367 1.00 81.88 91 ARG A O 1
ATOM 661 N N . GLY A 1 92 ? 4.006 -9.639 29.005 1.00 68.75 92 GLY A N 1
ATOM 662 C CA . GLY A 1 92 ? 2.895 -9.485 29.952 1.00 68.75 92 GLY A CA 1
ATOM 663 C C . GLY A 1 92 ? 2.289 -10.810 30.428 1.00 68.75 92 GLY A C 1
ATOM 664 O O . GLY A 1 92 ? 1.705 -10.865 31.503 1.00 68.75 92 GLY A O 1
ATOM 665 N N . THR A 1 93 ? 2.472 -11.896 29.677 1.00 60.00 93 THR A N 1
ATOM 666 C CA . THR A 1 93 ? 1.985 -13.230 30.050 1.00 60.00 93 THR A CA 1
ATOM 667 C C . THR A 1 93 ? 2.913 -13.999 30.995 1.00 60.00 93 THR A C 1
ATOM 669 O O . THR A 1 93 ? 2.493 -15.017 31.532 1.00 60.00 93 THR A O 1
ATOM 672 N N . SER A 1 94 ? 4.150 -13.540 31.231 1.00 56.69 94 SER A N 1
ATOM 673 C CA . SER A 1 94 ? 5.164 -14.314 31.969 1.00 56.69 94 SER A CA 1
ATOM 674 C C . SER A 1 94 ? 5.307 -13.945 33.454 1.00 56.69 94 SER A C 1
ATOM 676 O O . SER A 1 94 ? 6.075 -14.592 34.159 1.00 56.69 94 SER A O 1
ATOM 678 N N . SER A 1 95 ? 4.596 -12.931 33.966 1.00 52.78 95 SER A N 1
ATOM 679 C CA . SER A 1 95 ? 4.830 -12.398 35.325 1.00 52.78 95 SER A CA 1
ATOM 680 C C . SER A 1 95 ? 4.073 -13.108 36.460 1.00 52.78 95 SER A C 1
ATOM 682 O O . SER A 1 95 ? 4.031 -12.592 37.575 1.00 52.78 95 SER A O 1
ATOM 684 N N . ARG A 1 96 ? 3.466 -14.277 36.222 1.00 54.47 96 ARG A N 1
ATOM 685 C CA . ARG A 1 96 ? 2.878 -15.116 37.283 1.00 54.47 96 ARG A CA 1
ATOM 686 C C . ARG A 1 96 ? 3.608 -16.455 37.372 1.00 54.47 96 ARG A C 1
ATOM 688 O O . ARG A 1 96 ? 3.128 -17.468 36.886 1.00 54.47 96 ARG A O 1
ATOM 695 N N . GLY A 1 97 ? 4.785 -16.423 37.996 1.00 53.47 97 GLY A N 1
ATOM 696 C CA . GLY A 1 97 ? 5.332 -17.530 38.791 1.00 53.47 97 GLY A CA 1
ATOM 697 C C . GLY A 1 97 ? 5.620 -18.874 38.116 1.00 53.47 97 GLY A C 1
ATOM 698 O O . GLY A 1 97 ? 5.825 -19.842 38.837 1.00 53.47 97 GLY A O 1
ATOM 699 N N . SER A 1 98 ? 5.648 -18.985 36.787 1.00 49.31 98 SER A N 1
ATOM 700 C CA . SER A 1 98 ? 6.038 -20.230 36.112 1.00 49.31 98 SER A CA 1
ATOM 701 C C . SER A 1 98 ? 7.174 -19.994 35.117 1.00 49.31 98 SER A C 1
ATOM 703 O O . SER A 1 98 ? 7.132 -19.008 34.375 1.00 49.31 98 SER A O 1
ATOM 705 N N . PRO A 1 99 ? 8.204 -20.861 35.116 1.00 52.75 99 PRO A N 1
ATOM 706 C CA . PRO A 1 99 ? 9.386 -20.692 34.290 1.00 52.75 99 PRO A CA 1
ATOM 707 C C . PRO A 1 99 ? 9.025 -20.711 32.803 1.00 52.75 99 PRO A C 1
ATOM 709 O O . PRO A 1 99 ? 8.187 -21.475 32.326 1.00 52.75 99 PRO A O 1
ATOM 712 N N . SER A 1 100 ? 9.668 -19.787 32.101 1.00 45.31 100 SER A N 1
ATOM 713 C CA . SER A 1 100 ? 9.434 -19.355 30.733 1.00 45.31 100 SER A CA 1
ATOM 714 C C . SER A 1 100 ? 9.488 -20.489 29.710 1.00 45.31 100 SER A C 1
ATOM 716 O O . SER A 1 100 ? 10.566 -20.939 29.324 1.00 45.31 100 SER A O 1
ATOM 718 N N . LEU A 1 101 ? 8.328 -20.861 29.178 1.00 50.00 101 LEU A N 1
ATOM 719 C CA . LEU A 1 101 ? 8.250 -21.417 27.833 1.00 50.00 101 LEU A CA 1
ATOM 720 C C . LEU A 1 101 ? 8.133 -20.253 26.833 1.00 50.00 101 LEU A C 1
ATOM 722 O O . LEU A 1 101 ? 7.430 -19.276 27.118 1.00 50.00 101 LEU A O 1
ATOM 726 N N . PRO A 1 102 ? 8.807 -20.322 25.665 1.00 54.75 102 PRO A N 1
ATOM 727 C CA . PRO A 1 102 ? 8.603 -19.356 24.586 1.00 54.75 102 PRO A CA 1
ATOM 728 C C . PRO A 1 102 ? 7.113 -19.318 24.252 1.00 54.75 102 PRO A C 1
ATOM 730 O O . PRO A 1 102 ? 6.440 -20.319 24.481 1.00 54.75 102 PRO A O 1
ATOM 733 N N . CYS A 1 103 ? 6.599 -18.193 23.735 1.00 51.19 103 CYS A N 1
ATOM 734 C CA . CYS A 1 103 ? 5.220 -18.057 23.250 1.00 51.19 103 CYS A CA 1
ATOM 735 C C . CYS A 1 103 ? 4.864 -19.202 22.286 1.00 51.19 103 CYS A C 1
ATOM 737 O O . CYS A 1 103 ? 4.911 -19.044 21.069 1.00 51.19 103 CYS A O 1
ATOM 739 N N . LYS A 1 104 ? 4.501 -20.364 22.828 1.00 48.28 104 LYS A N 1
ATOM 740 C CA . LYS A 1 104 ? 3.941 -21.475 22.093 1.00 48.28 104 LYS A CA 1
ATOM 741 C C . LYS A 1 104 ? 2.588 -20.945 21.684 1.00 48.28 104 LYS A C 1
ATOM 743 O O . LYS A 1 104 ? 1.717 -20.700 22.518 1.00 48.28 104 LYS A O 1
ATOM 748 N N . THR A 1 105 ? 2.463 -20.669 20.392 1.00 51.03 105 THR A N 1
ATOM 749 C CA . THR A 1 105 ? 1.181 -20.635 19.708 1.00 51.03 105 THR A CA 1
ATOM 750 C C . THR A 1 105 ? 0.395 -21.817 20.237 1.00 51.03 105 THR A C 1
ATOM 752 O O . THR A 1 105 ? 0.745 -22.955 19.944 1.00 51.03 105 THR A O 1
ATOM 755 N N . ALA A 1 106 ? -0.591 -21.547 21.089 1.00 44.19 106 ALA A N 1
ATOM 756 C CA . ALA A 1 106 ? -1.539 -22.542 21.543 1.00 44.19 106 ALA A CA 1
ATOM 757 C C . ALA A 1 106 ? -2.340 -22.970 20.308 1.00 44.19 106 ALA A C 1
ATOM 759 O O . ALA A 1 106 ? -3.400 -22.425 19.999 1.00 44.19 106 ALA A O 1
ATOM 760 N N . THR A 1 107 ? -1.756 -23.866 19.517 1.00 46.06 107 THR A N 1
ATOM 761 C CA . THR A 1 107 ? -2.481 -24.747 18.624 1.00 46.06 107 THR A CA 1
ATOM 762 C C . THR A 1 107 ? -3.367 -25.558 19.544 1.00 46.06 107 THR A C 1
ATOM 764 O O . THR A 1 107 ? -2.893 -26.353 20.346 1.00 46.06 107 THR A O 1
ATOM 767 N N . SER A 1 108 ? -4.642 -25.195 19.510 1.00 39.34 108 SER A N 1
ATOM 768 C CA . SER A 1 108 ? -5.753 -25.843 20.183 1.00 39.34 108 SER A CA 1
ATOM 769 C C . SER A 1 108 ? -5.749 -27.339 19.867 1.00 39.34 108 SER A C 1
ATOM 771 O O . SER A 1 108 ? -6.404 -27.762 18.918 1.00 39.34 108 SER A O 1
ATOM 773 N N . GLU A 1 109 ? -5.035 -28.137 20.652 1.00 41.19 109 GLU A N 1
ATOM 774 C CA . GLU A 1 109 ? -5.373 -29.543 20.810 1.00 41.19 109 GLU A CA 1
ATOM 775 C C . GLU A 1 109 ? -6.610 -29.606 21.703 1.00 41.19 109 GLU A C 1
ATOM 777 O O . GLU A 1 109 ? -6.605 -29.190 22.863 1.00 41.19 109 GLU A O 1
ATOM 782 N N . HIS A 1 110 ? -7.704 -30.046 21.083 1.00 42.56 110 HIS A N 1
ATOM 783 C CA . HIS A 1 110 ? -8.882 -30.577 21.749 1.00 42.56 110 HIS A CA 1
ATOM 784 C C . HIS A 1 110 ? -8.430 -31.544 22.847 1.00 42.56 110 HIS A C 1
ATOM 786 O O . HIS A 1 110 ? -7.892 -32.610 22.568 1.00 42.56 110 HIS A O 1
ATOM 792 N N . SER A 1 111 ? -8.649 -31.169 24.099 1.00 39.75 111 SER A N 1
ATOM 793 C CA . SER A 1 111 ? -8.795 -32.138 25.174 1.00 39.75 111 SER A CA 1
ATOM 794 C C . SER A 1 111 ? -10.218 -31.998 25.671 1.00 39.75 111 SER A C 1
ATOM 796 O O . SER A 1 111 ? -10.582 -31.003 26.303 1.00 39.75 111 SER A O 1
ATOM 798 N N . ASP A 1 112 ? -11.018 -32.983 25.280 1.00 43.28 112 ASP A N 1
ATOM 799 C CA . ASP A 1 112 ? -12.373 -33.214 25.740 1.00 43.28 112 ASP A CA 1
ATOM 800 C C . ASP A 1 112 ? -12.370 -33.328 27.267 1.00 43.28 112 ASP A C 1
ATOM 802 O O . ASP A 1 112 ? -11.917 -34.313 27.844 1.00 43.28 112 ASP A O 1
ATOM 806 N N . SER A 1 113 ? -12.871 -32.296 27.939 1.00 39.19 113 SER A N 1
ATOM 807 C CA . SER A 1 113 ? -13.254 -32.374 29.344 1.00 39.19 113 SER A CA 1
ATOM 808 C C . SER A 1 113 ? -14.697 -31.910 29.445 1.00 39.19 113 SER A C 1
ATOM 810 O O . SER A 1 113 ? -15.012 -30.727 29.592 1.00 39.19 113 SER A O 1
ATOM 812 N N . LEU A 1 114 ? -15.581 -32.889 29.267 1.00 46.16 114 LEU A N 1
ATOM 813 C CA . LEU A 1 114 ? -16.989 -32.804 29.602 1.00 46.16 114 LEU A CA 1
ATOM 814 C C . LEU A 1 114 ? -17.109 -32.689 31.127 1.00 46.16 114 LEU A C 1
ATOM 816 O O . LEU A 1 114 ? -16.701 -33.594 31.849 1.00 46.16 114 LEU A O 1
ATOM 820 N N . GLY A 1 115 ? -17.719 -31.605 31.600 1.00 43.06 115 GLY A N 1
ATOM 821 C CA . GLY A 1 115 ? -18.245 -31.526 32.961 1.00 43.06 115 GLY A CA 1
ATOM 822 C C . GLY A 1 115 ? -17.688 -30.376 33.786 1.00 43.06 115 GLY A C 1
ATOM 823 O O . GLY A 1 115 ? -16.821 -30.575 34.621 1.00 43.06 115 GLY A O 1
ATOM 824 N N . HIS A 1 116 ? -18.256 -29.182 33.619 1.00 37.03 116 HIS A N 1
ATOM 825 C CA . HIS A 1 116 ? -18.796 -28.450 34.764 1.00 37.03 116 HIS A CA 1
ATOM 826 C C . HIS A 1 116 ? -19.755 -27.347 34.314 1.00 37.03 116 HIS A C 1
ATOM 828 O O . HIS A 1 116 ? -19.548 -26.641 33.329 1.00 37.03 116 HIS A O 1
ATOM 834 N N . ALA A 1 117 ? -20.858 -27.294 35.048 1.00 39.19 117 ALA A N 1
ATOM 835 C CA . ALA A 1 117 ? -22.076 -26.573 34.765 1.00 39.19 117 ALA A CA 1
ATOM 836 C C . ALA A 1 117 ? -21.949 -25.051 34.934 1.00 39.19 117 ALA A C 1
ATOM 838 O O . ALA A 1 117 ? -21.245 -24.558 35.811 1.00 39.19 117 ALA A O 1
ATOM 839 N N . PHE A 1 118 ? -22.699 -24.345 34.084 1.00 40.41 118 PHE A N 1
ATOM 840 C CA . PHE A 1 118 ? -23.358 -23.055 34.302 1.00 40.41 118 PHE A CA 1
ATOM 841 C C . PHE A 1 118 ? -22.802 -22.162 35.421 1.00 40.41 118 PHE A C 1
ATOM 843 O O . PHE A 1 118 ? -23.372 -22.033 36.501 1.00 40.41 118 PHE A O 1
ATOM 850 N N . SER A 1 119 ? -21.749 -21.425 35.085 1.00 30.31 119 SER A N 1
ATOM 851 C CA . SER A 1 119 ? -21.515 -20.097 35.644 1.00 30.31 119 SER A CA 1
ATOM 852 C C . SER A 1 119 ? -21.640 -19.105 34.483 1.00 30.31 119 SER A C 1
ATOM 854 O O . SER A 1 119 ? -21.070 -19.385 33.423 1.00 30.31 119 SER A O 1
ATOM 856 N N . PRO A 1 120 ? -22.365 -17.973 34.602 1.00 36.50 120 PRO A N 1
ATOM 857 C CA . PRO A 1 120 ? -22.361 -16.919 33.592 1.00 36.50 120 PRO A CA 1
ATOM 858 C C . PRO A 1 120 ? -21.016 -16.185 33.667 1.00 36.50 120 PRO A C 1
ATOM 860 O O . PRO A 1 120 ? -20.910 -15.031 34.075 1.00 36.50 120 PRO A O 1
ATOM 863 N N . ALA A 1 121 ? -19.951 -16.898 33.311 1.00 33.69 121 ALA A N 1
ATOM 864 C CA . ALA A 1 121 ? -18.642 -16.337 33.100 1.00 33.69 121 ALA A CA 1
ATOM 865 C C . ALA A 1 121 ? -18.756 -15.430 31.878 1.00 33.69 121 ALA A C 1
ATOM 867 O O . ALA A 1 121 ? -18.865 -15.895 30.743 1.00 33.69 121 ALA A O 1
ATOM 868 N N . VAL A 1 122 ? -18.736 -14.119 32.122 1.00 36.16 122 VAL A N 1
ATOM 869 C CA . VAL A 1 122 ? -18.361 -13.133 31.110 1.00 36.16 122 VAL A CA 1
ATOM 870 C C . VAL A 1 122 ? -17.129 -13.703 30.398 1.00 36.16 122 VAL A C 1
ATOM 872 O O . VAL A 1 122 ? -16.131 -13.966 31.075 1.00 36.16 122 VAL A O 1
ATOM 875 N N . PRO A 1 123 ? -17.180 -13.978 29.083 1.00 37.56 123 PRO A N 1
ATOM 876 C CA . PRO A 1 123 ? -16.090 -14.639 28.387 1.00 37.56 123 PRO A CA 1
ATOM 877 C C . PRO A 1 123 ? -14.902 -13.675 28.321 1.00 37.56 123 PRO A C 1
ATOM 879 O O . PRO A 1 123 ? -14.757 -12.875 27.403 1.00 37.56 123 PRO A O 1
ATOM 882 N N . THR A 1 124 ? -14.046 -13.726 29.338 1.00 41.81 124 THR A N 1
ATOM 883 C CA . THR A 1 124 ? -12.820 -12.929 29.460 1.00 41.81 124 THR A CA 1
ATOM 884 C C . THR A 1 124 ? -11.636 -13.572 28.736 1.00 41.81 124 THR A C 1
ATOM 886 O O . THR A 1 124 ? -10.567 -12.971 28.650 1.00 41.81 124 THR A O 1
ATOM 889 N N . ARG A 1 125 ? -11.810 -14.751 28.117 1.00 42.28 125 ARG A N 1
ATOM 890 C CA . ARG A 1 125 ? -10.818 -15.345 27.203 1.00 42.28 125 ARG A CA 1
ATOM 891 C C . ARG A 1 125 ? -10.878 -14.692 25.818 1.00 42.28 125 ARG A C 1
ATOM 893 O O . ARG A 1 125 ? -11.274 -15.306 24.832 1.00 42.28 125 ARG A O 1
ATOM 900 N N . TYR A 1 126 ? -10.405 -13.453 25.727 1.00 45.19 126 TYR A N 1
ATOM 901 C CA . TYR A 1 126 ? -9.992 -12.852 24.456 1.00 45.19 126 TYR A CA 1
ATOM 902 C C . TYR A 1 126 ? -8.693 -13.532 23.983 1.00 45.19 126 TYR A C 1
ATOM 904 O O . TYR A 1 126 ? -7.594 -13.024 24.187 1.00 45.19 126 TYR A O 1
ATOM 912 N N . HIS A 1 127 ? -8.795 -14.726 23.390 1.00 45.25 127 HIS A N 1
ATOM 913 C CA . HIS A 1 127 ? -7.638 -15.585 23.096 1.00 45.25 127 HIS A CA 1
ATOM 914 C C . HIS A 1 127 ? -6.878 -15.281 21.791 1.00 45.25 127 HIS A C 1
ATOM 916 O O . HIS A 1 127 ? -5.969 -16.028 21.430 1.00 45.25 127 HIS A O 1
ATOM 922 N N . HIS A 1 128 ? -7.165 -14.189 21.075 1.00 55.69 128 HIS A N 1
ATOM 923 C CA . HIS A 1 128 ? -6.504 -13.908 19.787 1.00 55.69 128 HIS A CA 1
ATOM 924 C C . HIS A 1 128 ? -5.844 -12.525 19.583 1.00 55.69 128 HIS A C 1
ATOM 926 O O . HIS A 1 128 ? -5.686 -12.126 18.426 1.00 55.69 128 HIS A O 1
ATOM 932 N N . PRO A 1 129 ? -5.345 -11.803 20.614 1.00 61.50 129 PRO A N 1
ATOM 933 C CA . PRO A 1 129 ? -4.521 -10.616 20.364 1.00 61.50 129 PRO A CA 1
ATOM 934 C C . PRO A 1 129 ? -3.230 -10.964 19.605 1.00 61.50 129 PRO A C 1
ATOM 936 O O . PRO A 1 129 ? -2.705 -10.127 18.877 1.00 61.50 129 PRO A O 1
ATOM 939 N N . SER A 1 130 ? -2.756 -12.213 19.701 1.00 73.44 130 SER A N 1
ATOM 940 C CA . SER A 1 130 ? -1.565 -12.680 18.994 1.00 73.44 130 SER A CA 1
ATOM 941 C C . SER A 1 130 ? -1.736 -12.604 17.475 1.00 73.44 130 SER A C 1
ATOM 943 O O . SER A 1 130 ? -0.932 -11.952 16.817 1.00 73.44 130 SER A O 1
ATOM 945 N N . LYS A 1 131 ? -2.786 -13.200 16.895 1.00 82.69 131 LYS A N 1
ATOM 946 C CA . LYS A 1 131 ? -2.957 -13.298 15.429 1.00 82.69 131 LYS A CA 1
ATOM 947 C C . LYS A 1 131 ? -2.932 -11.935 14.731 1.00 82.69 131 LYS A C 1
ATOM 949 O O . LYS A 1 131 ? -2.249 -11.777 13.724 1.00 82.69 131 LYS A O 1
ATOM 954 N N . LEU A 1 132 ? -3.614 -10.938 15.297 1.00 85.69 132 LEU A N 1
ATOM 955 C CA . LEU A 1 132 ? -3.649 -9.585 14.737 1.00 85.69 132 LEU A CA 1
ATOM 956 C C . LEU A 1 132 ? -2.251 -8.958 14.656 1.00 85.69 132 LEU A C 1
ATOM 958 O O . LEU A 1 132 ? -1.905 -8.318 13.667 1.00 85.69 132 LEU A O 1
ATOM 962 N N . GLN A 1 133 ? -1.439 -9.146 15.691 1.00 87.94 133 GLN A N 1
ATOM 963 C CA . GLN A 1 133 ? -0.110 -8.546 15.745 1.00 87.94 133 GLN A CA 1
ATOM 964 C C . GLN A 1 133 ? 0.879 -9.203 14.809 1.00 87.94 133 GLN A C 1
ATOM 966 O O . GLN A 1 133 ? 1.710 -8.502 14.244 1.00 87.94 133 GLN A O 1
ATOM 971 N N . HIS A 1 134 ? 0.749 -10.513 14.598 1.00 92.06 134 HIS A N 1
ATOM 972 C CA . HIS A 1 134 ? 1.537 -11.204 13.585 1.00 92.06 134 HIS A CA 1
ATOM 973 C C . HIS A 1 134 ? 1.215 -10.666 12.187 1.00 92.06 134 HIS A C 1
ATOM 975 O O . HIS A 1 134 ? 2.138 -10.448 11.415 1.00 92.06 134 HIS A O 1
ATOM 981 N N . LEU A 1 135 ? -0.056 -10.370 11.882 1.00 93.56 135 LEU A N 1
ATOM 982 C CA . LEU A 1 135 ? -0.434 -9.782 10.591 1.00 93.56 135 LEU A CA 1
ATOM 983 C C . LEU A 1 135 ? 0.123 -8.364 10.403 1.00 93.56 135 LEU A C 1
ATOM 985 O O . LEU A 1 135 ? 0.681 -8.071 9.351 1.00 93.56 135 LEU A O 1
ATOM 989 N N . VAL A 1 136 ? 0.024 -7.495 11.417 1.00 93.19 136 VAL A N 1
ATOM 990 C CA . VAL A 1 136 ? 0.595 -6.135 11.345 1.00 93.19 136 VAL A CA 1
ATOM 991 C C . VAL A 1 136 ? 2.119 -6.188 11.214 1.00 93.19 136 VAL A C 1
ATOM 993 O O . VAL A 1 136 ? 2.691 -5.471 10.398 1.00 93.19 136 VAL A O 1
ATOM 996 N N . LEU A 1 137 ? 2.781 -7.055 11.984 1.00 95.44 137 LEU A N 1
ATOM 997 C CA . LEU A 1 137 ? 4.225 -7.261 11.898 1.00 95.44 137 LEU A CA 1
ATOM 998 C C . LEU A 1 137 ? 4.634 -7.779 10.512 1.00 95.44 137 LEU A C 1
ATOM 1000 O O . LEU A 1 137 ? 5.570 -7.250 9.921 1.00 95.44 137 LEU A O 1
ATOM 1004 N N . ALA A 1 138 ? 3.911 -8.769 9.982 1.00 96.88 138 ALA A N 1
ATOM 1005 C CA . ALA A 1 138 ? 4.151 -9.322 8.654 1.00 96.88 138 ALA A CA 1
ATOM 1006 C C . ALA A 1 138 ? 3.966 -8.265 7.557 1.00 96.88 138 ALA A C 1
ATOM 1008 O O . ALA A 1 138 ? 4.813 -8.163 6.676 1.00 96.88 138 ALA A O 1
ATOM 1009 N N . ALA A 1 139 ? 2.923 -7.434 7.636 1.00 96.50 139 ALA A N 1
ATOM 1010 C CA . ALA A 1 139 ? 2.706 -6.340 6.691 1.00 96.50 139 ALA A CA 1
ATOM 1011 C C . ALA A 1 139 ? 3.883 -5.351 6.671 1.00 96.50 139 ALA A C 1
ATOM 1013 O O . ALA A 1 139 ? 4.420 -5.049 5.607 1.00 96.50 139 ALA A O 1
ATOM 1014 N N . TRP A 1 140 ? 4.335 -4.885 7.841 1.00 97.50 140 TRP A N 1
A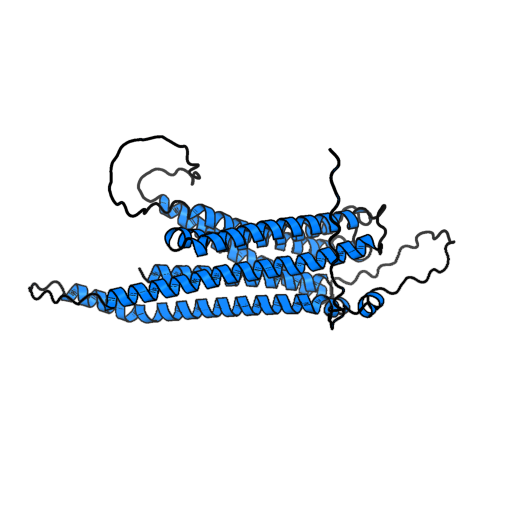TOM 1015 C CA . TRP A 1 140 ? 5.468 -3.955 7.927 1.00 97.50 140 TRP A CA 1
ATOM 1016 C C . TRP A 1 140 ? 6.800 -4.593 7.531 1.00 97.50 140 TRP A C 1
ATOM 1018 O O . TRP A 1 140 ? 7.647 -3.916 6.944 1.00 97.50 140 TRP A O 1
ATOM 1028 N N . LEU A 1 141 ? 6.980 -5.891 7.785 1.00 97.75 141 LEU A N 1
ATOM 1029 C CA . LEU A 1 141 ? 8.137 -6.633 7.294 1.00 97.75 141 LEU A CA 1
ATOM 1030 C C . LEU A 1 141 ? 8.133 -6.681 5.761 1.00 97.75 141 LEU A C 1
ATOM 1032 O O . LEU A 1 141 ? 9.140 -6.340 5.146 1.00 97.75 141 LEU A O 1
ATOM 1036 N N . LEU A 1 142 ? 6.996 -7.019 5.147 1.00 97.81 142 LEU A N 1
ATOM 1037 C CA . LEU A 1 142 ? 6.837 -7.039 3.691 1.00 97.81 142 LEU A CA 1
ATOM 1038 C C . LEU A 1 142 ? 7.067 -5.653 3.076 1.00 97.81 142 LEU A C 1
ATOM 1040 O O . LEU A 1 142 ? 7.797 -5.545 2.098 1.00 97.81 142 LEU A O 1
ATOM 1044 N N . PHE A 1 143 ? 6.540 -4.580 3.676 1.00 97.25 143 PHE A N 1
ATOM 1045 C CA . PHE A 1 143 ? 6.811 -3.213 3.215 1.00 97.25 143 PHE A CA 1
ATOM 1046 C C . PHE A 1 143 ? 8.278 -2.797 3.357 1.00 97.25 143 PHE A C 1
ATOM 1048 O O . PHE A 1 143 ? 8.771 -2.034 2.521 1.00 97.25 143 PHE A O 1
ATOM 1055 N N . THR A 1 144 ? 8.975 -3.282 4.386 1.00 97.81 144 THR A N 1
ATOM 1056 C CA . THR A 1 144 ? 10.414 -3.036 4.563 1.00 97.81 144 THR A CA 1
ATOM 1057 C C . THR A 1 144 ? 11.217 -3.764 3.489 1.00 97.81 144 THR A C 1
ATOM 1059 O O . THR A 1 144 ? 12.061 -3.146 2.844 1.00 97.81 144 THR A O 1
ATOM 1062 N N . LEU A 1 145 ? 10.915 -5.045 3.247 1.00 97.81 145 LEU A N 1
ATOM 1063 C CA . LEU A 1 145 ? 11.554 -5.833 2.191 1.00 97.81 145 LEU A CA 1
ATOM 1064 C C . LEU A 1 145 ? 11.284 -5.241 0.804 1.00 97.81 145 LEU A C 1
ATOM 1066 O O . LEU A 1 145 ? 12.198 -5.173 -0.009 1.00 97.81 145 LEU A O 1
ATOM 1070 N N . ASP A 1 146 ? 10.070 -4.748 0.560 1.00 96.50 146 ASP A N 1
ATOM 1071 C CA . ASP A 1 146 ? 9.717 -4.042 -0.673 1.00 96.50 146 ASP A CA 1
ATOM 1072 C C . ASP A 1 146 ? 10.563 -2.771 -0.882 1.00 96.50 146 ASP A C 1
ATOM 1074 O O . ASP A 1 146 ? 11.129 -2.581 -1.954 1.00 96.50 146 ASP A O 1
ATOM 1078 N N . GLN A 1 147 ? 10.724 -1.911 0.137 1.00 95.94 147 GLN A N 1
ATOM 1079 C CA . GLN A 1 147 ? 11.609 -0.741 -0.002 1.00 95.94 147 GLN A CA 1
ATOM 1080 C C . GLN A 1 147 ? 13.067 -1.126 -0.205 1.00 95.94 147 GLN A C 1
ATOM 1082 O O . GLN A 1 147 ? 13.761 -0.471 -0.977 1.00 95.94 147 GLN A O 1
ATOM 1087 N N . LEU A 1 148 ? 13.536 -2.166 0.484 1.00 96.81 148 LEU A N 1
ATOM 1088 C CA . LEU A 1 148 ? 14.898 -2.648 0.308 1.00 96.81 148 LEU A CA 1
ATOM 1089 C C . LEU A 1 148 ? 15.107 -3.157 -1.124 1.00 96.81 148 LEU A C 1
ATOM 1091 O O . LEU A 1 148 ? 16.098 -2.798 -1.750 1.00 96.81 148 LEU A O 1
ATOM 1095 N N . ALA A 1 149 ? 14.156 -3.924 -1.663 1.00 96.31 149 ALA A N 1
ATOM 1096 C CA . ALA A 1 149 ? 14.183 -4.387 -3.045 1.00 96.31 149 ALA A CA 1
ATOM 1097 C C . ALA A 1 149 ? 14.162 -3.211 -4.035 1.00 96.31 149 ALA A C 1
ATOM 1099 O O . ALA A 1 149 ? 14.983 -3.175 -4.945 1.00 96.31 149 ALA A O 1
ATOM 1100 N N . MET A 1 150 ? 13.312 -2.202 -3.821 1.00 93.88 150 MET A N 1
ATOM 1101 C CA . MET A 1 150 ? 13.303 -0.987 -4.645 1.00 93.88 150 MET A CA 1
ATOM 1102 C C . MET A 1 150 ? 14.625 -0.215 -4.577 1.00 93.88 150 MET A C 1
ATOM 1104 O O . MET A 1 150 ? 15.138 0.205 -5.610 1.00 93.88 150 MET A O 1
ATOM 1108 N N . LEU A 1 151 ? 15.213 -0.056 -3.390 1.00 95.06 151 LEU A N 1
ATOM 1109 C CA . LEU A 1 151 ? 16.501 0.615 -3.232 1.00 95.06 151 LEU A CA 1
ATOM 1110 C C . LEU A 1 151 ? 17.618 -0.162 -3.939 1.00 95.06 151 LEU A C 1
ATOM 1112 O O . LEU A 1 151 ? 18.399 0.431 -4.677 1.00 95.06 151 LEU A O 1
ATOM 1116 N N . LEU A 1 152 ? 17.665 -1.486 -3.770 1.00 95.12 152 LEU A N 1
ATOM 1117 C CA . LEU A 1 152 ? 18.627 -2.348 -4.457 1.00 95.12 152 LEU A CA 1
ATOM 1118 C C . LEU A 1 152 ? 18.437 -2.306 -5.973 1.00 95.12 152 LEU A C 1
ATOM 1120 O O . LEU A 1 152 ? 19.429 -2.258 -6.696 1.00 95.12 152 LEU A O 1
ATOM 1124 N N . TYR A 1 153 ? 17.193 -2.267 -6.455 1.00 92.81 153 TYR A N 1
ATOM 1125 C CA . TYR A 1 153 ? 16.882 -2.061 -7.866 1.00 92.81 153 TYR A CA 1
ATOM 1126 C C . TYR A 1 153 ? 17.479 -0.748 -8.385 1.00 92.81 153 TYR A C 1
ATOM 1128 O O . TYR A 1 153 ? 18.185 -0.775 -9.390 1.00 92.81 153 TYR A O 1
ATOM 1136 N N . LEU A 1 154 ? 17.265 0.373 -7.686 1.00 90.94 154 LEU A N 1
ATOM 1137 C CA . LEU A 1 154 ? 17.826 1.673 -8.070 1.00 90.94 154 LEU A CA 1
ATOM 1138 C C . LEU A 1 154 ? 19.358 1.669 -8.040 1.00 90.94 154 LEU A C 1
ATOM 1140 O O . LEU A 1 154 ? 19.987 2.148 -8.978 1.00 90.94 154 LEU A O 1
ATOM 1144 N N . VAL A 1 155 ? 19.966 1.086 -7.002 1.00 91.12 155 VAL A N 1
ATOM 1145 C CA . VAL A 1 155 ? 21.429 0.984 -6.895 1.00 91.12 155 VAL A CA 1
ATOM 1146 C C . VAL A 1 155 ? 22.002 0.171 -8.055 1.00 91.12 155 VAL A C 1
ATOM 1148 O O . VAL A 1 155 ? 22.974 0.589 -8.681 1.00 91.12 155 VAL A O 1
ATOM 1151 N N . HIS A 1 156 ? 21.385 -0.964 -8.393 1.00 90.56 156 HIS A N 1
ATOM 1152 C CA . HIS A 1 156 ? 21.833 -1.760 -9.532 1.00 90.56 156 HIS A CA 1
ATOM 1153 C C . HIS A 1 156 ? 21.652 -1.005 -10.845 1.00 90.56 156 HIS A C 1
ATOM 1155 O O . HIS A 1 156 ? 22.560 -1.007 -11.671 1.00 90.56 156 HIS A O 1
ATOM 1161 N N . LEU A 1 157 ? 20.510 -0.344 -11.023 1.00 86.88 157 LEU A N 1
ATOM 1162 C CA . LEU A 1 157 ? 20.187 0.372 -12.248 1.00 86.88 157 LEU A CA 1
ATOM 1163 C C . LEU A 1 157 ? 21.122 1.560 -12.496 1.00 86.88 157 LEU A C 1
ATOM 1165 O O . LEU A 1 157 ? 21.506 1.766 -13.640 1.00 86.88 157 LEU A O 1
ATOM 1169 N N . TYR A 1 158 ? 21.515 2.310 -11.464 1.00 85.50 158 TYR A N 1
ATOM 1170 C CA . TYR A 1 158 ? 22.373 3.488 -11.636 1.00 85.50 158 TYR A CA 1
ATOM 1171 C C . TYR 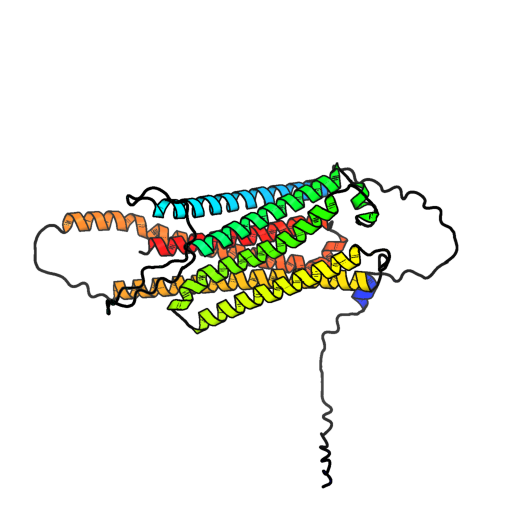A 1 158 ? 23.873 3.185 -11.550 1.00 85.50 158 TYR A C 1
ATOM 1173 O O . TYR A 1 158 ? 24.645 3.797 -12.282 1.00 85.50 158 TYR A O 1
ATOM 1181 N N . PHE A 1 159 ? 24.299 2.253 -10.690 1.00 85.50 159 PHE A N 1
ATOM 1182 C CA . PHE A 1 159 ? 25.726 2.065 -10.391 1.00 85.50 159 PHE A CA 1
ATOM 1183 C C . PHE A 1 159 ? 26.322 0.773 -10.954 1.00 85.50 159 PHE A C 1
ATOM 1185 O O . PHE A 1 159 ? 27.477 0.775 -11.364 1.00 85.50 159 PHE A O 1
ATOM 1192 N N . MET A 1 160 ? 25.568 -0.332 -10.981 1.00 86.81 160 MET A N 1
ATOM 1193 C CA . MET A 1 160 ? 26.128 -1.647 -11.342 1.00 86.81 160 MET A CA 1
ATOM 1194 C C . MET A 1 160 ? 25.898 -2.012 -12.811 1.00 86.81 160 MET A C 1
ATOM 1196 O O . MET A 1 160 ? 26.785 -2.539 -13.474 1.00 86.81 160 MET A O 1
ATOM 1200 N N . CYS A 1 161 ? 24.696 -1.758 -13.326 1.00 85.75 161 CYS A N 1
ATOM 1201 C CA . CYS A 1 161 ? 24.288 -2.108 -14.683 1.00 85.75 161 CYS A CA 1
ATOM 1202 C C . CYS A 1 161 ? 23.484 -0.978 -15.353 1.00 85.75 161 CYS A C 1
ATOM 1204 O O . CYS A 1 161 ? 22.334 -1.193 -15.746 1.00 85.75 161 CYS A O 1
ATOM 1206 N N . PRO A 1 162 ? 24.091 0.204 -15.577 1.00 77.50 162 PRO A N 1
ATOM 1207 C CA . PRO A 1 162 ? 23.433 1.325 -16.263 1.00 77.50 162 PRO A CA 1
ATOM 1208 C C . PRO A 1 162 ? 22.948 0.970 -17.676 1.00 77.50 162 PRO A C 1
ATOM 1210 O O . PRO A 1 162 ? 21.916 1.461 -18.133 1.00 77.50 162 PRO A O 1
ATOM 1213 N N . GLN A 1 163 ? 23.616 0.019 -18.340 1.00 71.75 163 GLN A N 1
ATOM 1214 C CA . GLN A 1 163 ? 23.205 -0.508 -19.646 1.00 71.75 163 GLN A CA 1
ATOM 1215 C C . GLN A 1 163 ? 21.811 -1.168 -19.637 1.00 71.75 163 GLN A C 1
ATOM 1217 O O . GLN A 1 163 ? 21.185 -1.295 -20.690 1.00 71.75 163 GLN A O 1
ATOM 1222 N N . TYR A 1 164 ? 21.283 -1.555 -18.471 1.00 69.12 164 TYR A N 1
ATOM 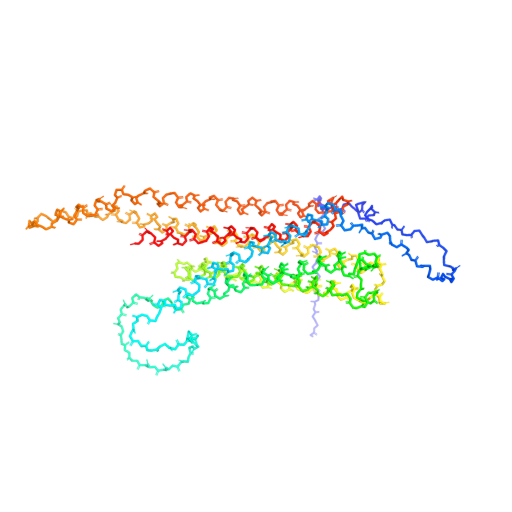1223 C CA . TYR A 1 164 ? 19.920 -2.078 -18.342 1.00 69.12 164 TYR A CA 1
ATOM 1224 C C . TYR A 1 164 ? 18.850 -1.026 -18.667 1.00 69.12 164 TYR A C 1
ATOM 1226 O O . TYR A 1 164 ? 17.805 -1.359 -19.226 1.00 69.12 164 TYR A O 1
ATOM 1234 N N . SER A 1 165 ? 19.116 0.252 -18.369 1.00 65.69 165 SER A N 1
ATOM 1235 C CA . SER A 1 165 ? 18.219 1.357 -18.737 1.00 65.69 165 SER A CA 1
ATOM 1236 C C . SER A 1 165 ? 18.170 1.563 -20.258 1.00 65.69 165 SER A C 1
ATOM 1238 O O . SER A 1 165 ? 17.137 1.929 -20.814 1.00 65.69 165 SER A O 1
ATOM 1240 N N . CYS A 1 166 ? 19.279 1.241 -20.923 1.00 66.69 166 CYS A N 1
ATOM 1241 C CA . CYS A 1 166 ? 19.525 1.447 -22.344 1.00 66.69 166 CYS A CA 1
ATOM 1242 C C . CYS A 1 166 ? 18.987 0.347 -23.263 1.00 66.69 166 CYS A C 1
ATOM 1244 O O . CYS A 1 166 ? 18.543 0.622 -24.375 1.00 66.69 166 CYS A O 1
ATOM 1246 N N . ARG A 1 167 ? 19.058 -0.917 -22.832 1.00 55.66 167 ARG A N 1
ATOM 1247 C CA . ARG A 1 167 ? 18.705 -2.076 -23.663 1.00 55.66 167 ARG A CA 1
ATOM 1248 C C . ARG A 1 167 ? 17.400 -2.696 -23.209 1.00 55.66 167 ARG A C 1
ATOM 1250 O O . ARG A 1 167 ? 17.460 -3.530 -22.319 1.00 55.66 167 ARG A O 1
ATOM 1257 N N . ASN A 1 168 ? 16.263 -2.330 -23.813 1.00 58.09 168 ASN A N 1
ATOM 1258 C CA . ASN A 1 168 ? 14.948 -3.015 -23.780 1.00 58.09 168 ASN A CA 1
ATOM 1259 C C . ASN A 1 168 ? 14.459 -3.633 -22.441 1.00 58.09 168 ASN A C 1
ATOM 1261 O O . ASN A 1 168 ? 13.454 -4.337 -22.410 1.00 58.09 168 ASN A O 1
ATOM 1265 N N . LYS A 1 169 ? 15.125 -3.329 -21.323 1.00 60.50 169 LYS A N 1
ATOM 1266 C CA . LYS A 1 169 ? 14.905 -3.768 -19.948 1.00 60.50 169 LYS A CA 1
ATOM 1267 C C . LYS A 1 169 ? 14.643 -5.274 -19.808 1.00 60.50 169 LYS A C 1
ATOM 1269 O O . LYS A 1 169 ? 13.709 -5.645 -19.088 1.00 60.50 169 LYS A O 1
ATOM 1274 N N . THR A 1 170 ? 15.429 -6.129 -20.476 1.00 58.97 170 THR A N 1
ATOM 1275 C CA . THR A 1 170 ? 15.292 -7.597 -20.375 1.00 58.97 170 THR A CA 1
ATOM 1276 C C . THR A 1 170 ? 16.524 -8.316 -19.853 1.00 58.97 170 THR A C 1
ATOM 1278 O O . THR A 1 170 ? 17.656 -7.994 -20.204 1.00 58.97 170 THR A O 1
ATOM 1281 N N . LEU A 1 171 ? 16.268 -9.338 -19.025 1.00 57.25 171 LEU A N 1
ATOM 1282 C CA . LEU A 1 171 ? 17.270 -10.235 -18.434 1.00 57.25 171 LEU A CA 1
ATOM 1283 C C . LEU A 1 171 ? 18.185 -10.867 -19.487 1.00 57.25 171 LEU A C 1
ATOM 1285 O O . LEU A 1 171 ? 19.391 -10.942 -19.272 1.00 57.25 171 LEU A O 1
ATOM 1289 N N . ALA A 1 172 ? 17.624 -11.264 -20.632 1.00 57.28 172 ALA A N 1
ATOM 1290 C CA . ALA A 1 172 ? 18.374 -11.863 -21.734 1.00 57.28 172 ALA A CA 1
ATOM 1291 C C . ALA A 1 172 ? 19.433 -10.912 -22.323 1.00 57.28 172 ALA A C 1
ATOM 1293 O O . ALA A 1 172 ? 20.490 -11.352 -22.764 1.00 57.28 172 ALA A O 1
ATOM 1294 N N . SER A 1 173 ? 19.178 -9.601 -22.287 1.00 60.16 173 SER A N 1
ATOM 1295 C CA . SER A 1 173 ? 20.038 -8.587 -22.912 1.00 60.16 173 SER A CA 1
ATOM 1296 C C . SER A 1 173 ? 21.164 -8.079 -22.000 1.00 60.16 173 SER A C 1
ATOM 1298 O O . SER A 1 173 ? 22.096 -7.427 -22.486 1.00 60.16 173 SER A O 1
ATOM 1300 N N . THR A 1 174 ? 21.075 -8.348 -20.691 1.00 68.25 174 THR A N 1
ATOM 1301 C CA . THR A 1 174 ? 22.033 -7.909 -19.659 1.00 68.25 174 THR A CA 1
ATOM 1302 C C . THR A 1 174 ? 22.288 -9.019 -18.625 1.00 68.25 174 THR A C 1
ATOM 1304 O O . THR A 1 174 ? 21.839 -8.913 -17.473 1.00 68.25 174 THR A O 1
ATOM 1307 N N . PRO A 1 175 ? 22.984 -10.104 -19.008 1.00 71.38 175 PRO A N 1
ATOM 1308 C CA . PRO A 1 175 ? 23.315 -11.182 -18.080 1.00 71.38 175 PRO A CA 1
ATOM 1309 C C . PRO A 1 175 ? 24.132 -10.651 -16.890 1.00 71.38 175 PRO A C 1
ATOM 1311 O O . PRO A 1 175 ? 25.017 -9.815 -17.053 1.00 71.38 175 PRO A O 1
ATOM 1314 N N . GLY A 1 176 ? 23.808 -11.114 -15.678 1.00 81.12 176 GLY A N 1
ATOM 1315 C CA . GLY A 1 176 ? 24.484 -10.718 -14.431 1.00 81.12 176 GLY A CA 1
ATOM 1316 C C . GLY A 1 176 ? 23.926 -9.470 -13.731 1.00 81.12 176 GLY A C 1
ATOM 1317 O O . GLY A 1 176 ? 24.284 -9.208 -12.585 1.00 81.12 176 GLY A O 1
ATOM 1318 N N . CYS A 1 177 ? 23.011 -8.719 -14.352 1.00 86.12 177 CYS A N 1
ATOM 1319 C CA . CYS A 1 177 ? 22.359 -7.579 -13.700 1.00 86.12 177 CYS A CA 1
ATOM 1320 C C . CYS A 1 177 ? 21.221 -8.048 -12.773 1.00 86.12 177 CYS A C 1
ATOM 1322 O O . CYS A 1 177 ? 20.240 -8.635 -13.226 1.00 86.12 177 CYS A O 1
ATOM 1324 N N . GLY A 1 178 ? 21.323 -7.750 -11.472 1.00 88.69 178 GLY A N 1
ATOM 1325 C CA . GLY A 1 178 ? 20.305 -8.103 -10.468 1.00 88.69 178 GLY A CA 1
ATOM 1326 C C . GLY A 1 178 ? 19.055 -7.209 -10.454 1.00 88.69 178 GLY A C 1
ATOM 1327 O O . GLY A 1 178 ? 18.043 -7.583 -9.862 1.00 88.69 178 GLY A O 1
ATOM 1328 N N . ALA A 1 179 ? 19.093 -6.043 -11.112 1.00 88.12 179 ALA A N 1
ATOM 1329 C CA . ALA A 1 179 ? 17.986 -5.080 -11.167 1.00 88.12 179 ALA A CA 1
ATOM 1330 C C . ALA A 1 179 ? 16.604 -5.701 -11.497 1.00 88.12 179 ALA A C 1
ATOM 1332 O O . ALA A 1 179 ? 15.666 -5.473 -10.731 1.00 88.12 179 ALA A O 1
ATOM 1333 N N . PRO A 1 180 ? 16.432 -6.501 -12.569 1.00 85.88 180 PRO A N 1
ATOM 1334 C CA . PRO A 1 180 ? 15.143 -7.115 -12.902 1.00 85.88 180 PRO A CA 1
ATOM 1335 C C . PRO A 1 180 ? 14.569 -7.975 -11.769 1.00 85.88 180 PRO A C 1
ATOM 1337 O O . PRO A 1 180 ? 13.376 -7.890 -11.482 1.00 85.88 180 PRO A O 1
ATOM 1340 N N . THR A 1 181 ? 15.409 -8.751 -11.081 1.00 90.75 181 THR A N 1
ATOM 1341 C CA . THR A 1 181 ? 14.987 -9.606 -9.963 1.00 90.75 181 THR A CA 1
ATOM 1342 C C . THR A 1 181 ? 14.491 -8.777 -8.783 1.00 90.75 181 THR A C 1
ATOM 1344 O O . THR A 1 181 ? 13.445 -9.080 -8.211 1.00 90.75 181 THR A O 1
ATOM 1347 N N . PHE A 1 182 ? 15.203 -7.700 -8.437 1.00 94.00 182 PHE A N 1
ATOM 1348 C CA . PHE A 1 182 ? 14.792 -6.802 -7.357 1.00 94.00 182 PHE A CA 1
ATOM 1349 C C . PHE A 1 182 ? 13.515 -6.028 -7.692 1.00 94.00 182 PHE A C 1
ATOM 1351 O O . PHE A 1 182 ? 12.647 -5.893 -6.831 1.00 94.00 182 PHE A O 1
ATOM 1358 N N . LEU A 1 183 ? 13.359 -5.583 -8.943 1.00 90.12 183 LEU A N 1
ATOM 1359 C CA . LEU A 1 183 ? 12.127 -4.948 -9.407 1.00 90.12 183 LEU A CA 1
ATOM 1360 C C . LEU A 1 183 ? 10.939 -5.908 -9.294 1.00 90.12 183 LEU A C 1
ATOM 1362 O O . LEU A 1 183 ? 9.893 -5.537 -8.767 1.00 90.12 183 LEU A O 1
ATOM 1366 N N . LEU A 1 184 ? 11.107 -7.149 -9.754 1.00 91.44 184 LEU A N 1
ATOM 1367 C CA . LEU A 1 184 ? 10.069 -8.169 -9.671 1.00 91.44 184 LEU A CA 1
ATOM 1368 C C . LEU A 1 184 ? 9.690 -8.449 -8.213 1.00 91.44 184 LEU A C 1
ATOM 1370 O O . LEU A 1 184 ? 8.509 -8.438 -7.868 1.00 91.44 184 LEU A O 1
ATOM 1374 N N . ALA A 1 185 ? 10.690 -8.642 -7.347 1.00 95.12 185 ALA A N 1
ATOM 1375 C CA . ALA A 1 185 ? 10.481 -8.860 -5.922 1.00 95.12 185 ALA A CA 1
ATOM 1376 C C . ALA A 1 185 ? 9.696 -7.708 -5.281 1.00 95.12 185 ALA A C 1
ATOM 1378 O O . ALA A 1 185 ? 8.722 -7.972 -4.578 1.00 95.12 185 ALA A O 1
ATOM 1379 N N . ALA A 1 186 ? 10.057 -6.453 -5.569 1.00 94.00 186 ALA A N 1
ATOM 1380 C CA . ALA A 1 186 ? 9.323 -5.282 -5.096 1.00 94.00 186 ALA A CA 1
ATOM 1381 C C . ALA A 1 186 ? 7.850 -5.314 -5.542 1.00 94.00 186 ALA A C 1
ATOM 1383 O O . ALA A 1 186 ? 6.941 -5.259 -4.715 1.00 94.00 186 ALA A O 1
ATOM 1384 N N . LEU A 1 187 ? 7.584 -5.539 -6.834 1.00 92.38 187 LEU A N 1
ATOM 1385 C CA . LEU A 1 187 ? 6.214 -5.577 -7.365 1.00 92.38 187 LEU A CA 1
ATOM 1386 C C . LEU A 1 187 ? 5.326 -6.625 -6.668 1.00 92.38 187 LEU A C 1
ATOM 1388 O O . LEU A 1 187 ? 4.157 -6.344 -6.392 1.00 92.38 187 LEU A O 1
ATOM 1392 N N . TYR A 1 188 ? 5.861 -7.808 -6.347 1.00 96.06 188 TYR A N 1
ATOM 1393 C CA . TYR A 1 188 ? 5.127 -8.830 -5.589 1.00 96.06 188 TYR A CA 1
ATOM 1394 C C . TYR A 1 188 ? 4.987 -8.474 -4.104 1.00 96.06 188 TYR A C 1
ATOM 1396 O O . TYR A 1 188 ? 3.885 -8.550 -3.551 1.00 96.06 188 TYR A O 1
ATOM 1404 N N . LEU A 1 189 ? 6.083 -8.074 -3.453 1.00 96.81 189 LEU A N 1
ATOM 1405 C CA . LEU A 1 189 ? 6.106 -7.745 -2.026 1.00 96.81 189 LEU A CA 1
ATOM 1406 C C . LEU A 1 189 ? 5.171 -6.580 -1.697 1.00 96.81 189 LEU A C 1
ATOM 1408 O O . LEU A 1 189 ? 4.480 -6.637 -0.680 1.00 96.81 189 LEU A O 1
ATOM 1412 N N . GLN A 1 190 ? 5.093 -5.566 -2.561 1.00 95.06 190 GLN A N 1
ATOM 1413 C CA . GLN A 1 190 ? 4.201 -4.423 -2.389 1.00 95.06 190 GLN A CA 1
ATOM 1414 C C . GLN A 1 190 ? 2.729 -4.856 -2.357 1.00 95.06 190 GLN A C 1
ATOM 1416 O O . GLN A 1 190 ? 2.003 -4.513 -1.422 1.00 95.06 190 GLN A O 1
ATOM 1421 N N . VAL A 1 191 ? 2.294 -5.655 -3.339 1.00 96.25 191 VAL A N 1
ATOM 1422 C CA . VAL A 1 191 ? 0.893 -6.093 -3.456 1.00 96.25 191 VAL A CA 1
ATOM 1423 C C . VAL A 1 191 ? 0.510 -7.000 -2.283 1.00 96.25 191 VAL A C 1
ATOM 1425 O O . VAL A 1 191 ? -0.549 -6.814 -1.676 1.00 96.25 191 VAL A O 1
ATOM 1428 N N . ILE A 1 192 ? 1.375 -7.958 -1.932 1.00 97.88 192 ILE A N 1
ATOM 1429 C CA . ILE A 1 192 ? 1.141 -8.874 -0.808 1.00 97.88 192 ILE A CA 1
ATOM 1430 C C . ILE A 1 192 ? 1.146 -8.094 0.512 1.00 97.88 192 ILE A C 1
ATOM 1432 O O . ILE A 1 192 ? 0.239 -8.266 1.324 1.00 97.88 192 ILE A O 1
ATOM 1436 N N . GLY A 1 193 ? 2.117 -7.199 0.714 1.00 96.75 193 GLY A N 1
ATOM 1437 C CA . GLY A 1 193 ? 2.221 -6.355 1.904 1.00 96.75 193 GLY A CA 1
ATOM 1438 C C . GLY A 1 193 ? 0.969 -5.511 2.127 1.00 96.75 193 GLY A C 1
ATOM 1439 O O . GLY A 1 193 ? 0.413 -5.518 3.226 1.00 96.75 193 GLY A O 1
ATOM 1440 N N . SER A 1 194 ? 0.457 -4.868 1.074 1.00 96.56 194 SER A N 1
ATOM 1441 C CA . SER A 1 194 ? -0.792 -4.103 1.138 1.00 96.56 194 SER A CA 1
ATOM 1442 C C . SER A 1 194 ? -2.001 -4.974 1.452 1.00 96.56 194 SER A C 1
ATOM 1444 O O . SER A 1 194 ? -2.781 -4.622 2.332 1.00 96.56 194 SER A O 1
ATOM 1446 N N . ALA A 1 195 ? -2.148 -6.131 0.806 1.00 97.75 195 ALA A N 1
ATOM 1447 C CA . ALA A 1 195 ? -3.262 -7.031 1.093 1.00 97.75 195 ALA A CA 1
ATOM 1448 C C . ALA A 1 195 ? -3.226 -7.552 2.542 1.00 97.75 195 ALA A C 1
ATOM 1450 O O . ALA A 1 195 ? -4.251 -7.557 3.227 1.00 97.75 195 ALA A O 1
ATOM 1451 N N . VAL A 1 196 ? -2.047 -7.940 3.045 1.00 97.38 196 VAL A N 1
ATOM 1452 C CA . VAL A 1 196 ? -1.860 -8.374 4.440 1.00 97.38 196 VAL A CA 1
ATOM 1453 C C . VAL A 1 196 ? -2.173 -7.234 5.410 1.00 97.38 196 VAL A C 1
ATOM 1455 O O . VAL A 1 196 ? -2.828 -7.471 6.427 1.00 97.38 196 VAL A O 1
ATOM 1458 N N . PHE A 1 197 ? -1.773 -6.002 5.085 1.00 96.62 197 PHE A N 1
ATOM 1459 C CA . PHE A 1 197 ? -2.084 -4.818 5.882 1.00 96.62 197 PHE A CA 1
ATOM 1460 C C . PHE A 1 197 ? -3.597 -4.582 5.997 1.00 96.62 197 PHE A C 1
ATOM 1462 O O . PHE A 1 197 ? -4.122 -4.513 7.108 1.00 96.62 197 PHE A O 1
ATOM 1469 N N . VAL A 1 198 ? -4.321 -4.552 4.872 1.00 96.25 198 VAL A N 1
ATOM 1470 C CA . VAL A 1 198 ? -5.784 -4.365 4.868 1.00 96.25 198 VAL A CA 1
ATOM 1471 C C . VAL A 1 198 ? -6.484 -5.506 5.612 1.00 96.25 198 VAL A C 1
ATOM 1473 O O . VAL A 1 198 ? -7.375 -5.271 6.430 1.00 96.25 198 VAL A O 1
ATOM 1476 N N . CYS A 1 199 ? -6.044 -6.751 5.410 1.00 96.06 199 CYS A N 1
ATOM 1477 C CA . CYS A 1 199 ? -6.534 -7.900 6.171 1.00 96.06 199 CYS A CA 1
ATOM 1478 C C . CYS A 1 199 ? -6.328 -7.726 7.683 1.00 96.06 199 CYS A C 1
ATOM 1480 O O . CYS A 1 199 ? -7.217 -8.073 8.464 1.00 96.06 199 CYS A O 1
ATOM 1482 N N . ALA A 1 200 ? -5.185 -7.183 8.112 1.00 93.94 200 ALA A N 1
ATOM 1483 C CA . ALA A 1 200 ? -4.923 -6.884 9.516 1.00 93.94 200 ALA A CA 1
ATOM 1484 C C . ALA A 1 200 ? -5.900 -5.824 10.054 1.00 93.94 200 ALA A C 1
ATOM 1486 O O . ALA A 1 200 ? -6.494 -6.028 11.118 1.00 93.94 200 ALA A O 1
ATOM 1487 N N . SER A 1 201 ? -6.130 -4.741 9.305 1.00 92.12 201 SER A N 1
ATOM 1488 C CA . SER A 1 201 ? -7.102 -3.699 9.658 1.00 92.12 201 SER A CA 1
ATOM 1489 C C . SER A 1 201 ? -8.524 -4.245 9.801 1.00 92.12 201 SER A C 1
ATOM 1491 O O . SER A 1 201 ? -9.171 -4.016 10.824 1.00 92.12 201 SER A O 1
ATOM 1493 N N . ILE A 1 202 ? -9.003 -5.032 8.831 1.00 93.75 202 ILE A N 1
ATOM 1494 C CA . ILE A 1 202 ? -10.337 -5.657 8.867 1.00 93.75 202 ILE A CA 1
ATOM 1495 C C . ILE A 1 202 ? -10.442 -6.619 10.060 1.00 93.75 202 ILE A C 1
ATOM 1497 O O . ILE A 1 202 ? -11.397 -6.539 10.840 1.00 93.75 202 ILE A O 1
ATOM 1501 N N . ASN A 1 203 ? -9.453 -7.502 10.250 1.00 92.19 203 ASN A N 1
ATOM 1502 C CA . ASN A 1 203 ? -9.461 -8.498 11.327 1.00 92.19 203 ASN A CA 1
ATOM 1503 C C . ASN A 1 203 ? -9.504 -7.862 12.721 1.00 92.19 203 ASN A C 1
ATOM 1505 O O . ASN A 1 203 ? -10.128 -8.418 13.629 1.00 92.19 203 ASN A O 1
ATOM 1509 N N . ARG A 1 204 ? -8.907 -6.676 12.893 1.00 86.56 204 ARG A N 1
ATOM 1510 C CA . ARG A 1 204 ? -8.963 -5.927 14.154 1.00 86.56 204 ARG A CA 1
ATOM 1511 C C . ARG A 1 204 ? -10.393 -5.594 14.569 1.00 86.56 204 ARG A C 1
ATOM 1513 O O . ARG A 1 204 ? -10.736 -5.722 15.743 1.00 86.56 204 ARG A O 1
ATOM 1520 N N . PHE A 1 205 ? -11.228 -5.183 13.618 1.00 84.56 205 PHE A N 1
ATOM 1521 C CA . PHE A 1 205 ? -12.620 -4.828 13.886 1.00 84.56 205 PHE A CA 1
ATOM 1522 C C . PHE A 1 205 ? -13.560 -6.029 13.820 1.00 84.56 205 PHE A C 1
ATOM 1524 O O . PHE A 1 205 ? -14.588 -6.036 14.495 1.00 84.56 205 PHE A O 1
ATOM 1531 N N . MET A 1 206 ? -13.201 -7.074 13.073 1.00 86.69 206 MET A N 1
ATOM 1532 C CA . MET A 1 206 ? -14.015 -8.281 12.936 1.00 86.69 206 MET A CA 1
ATOM 1533 C C . MET A 1 206 ? -14.312 -8.938 14.291 1.00 86.69 206 MET A C 1
ATOM 1535 O O . MET A 1 206 ? -15.452 -9.332 14.541 1.00 86.69 206 MET A O 1
ATOM 1539 N N . HIS A 1 207 ? -13.325 -8.982 15.195 1.00 78.38 207 HIS A N 1
ATOM 1540 C CA . HIS A 1 207 ? -13.528 -9.502 16.549 1.00 78.38 207 HIS A CA 1
ATOM 1541 C C . HIS A 1 207 ? -14.539 -8.660 17.336 1.00 78.38 207 HIS A C 1
ATOM 1543 O O . HIS A 1 207 ? -15.447 -9.210 17.955 1.00 78.38 207 HIS A O 1
ATOM 1549 N N . LEU A 1 208 ? -14.414 -7.330 17.290 1.00 77.50 208 LEU A N 1
ATOM 1550 C CA . LEU A 1 208 ? -15.342 -6.424 17.972 1.00 77.50 208 LEU A CA 1
ATOM 1551 C C . LEU A 1 208 ? -16.769 -6.610 17.440 1.00 77.50 208 LEU A C 1
ATOM 1553 O O . LEU A 1 208 ? -17.710 -6.741 18.213 1.00 77.50 208 LEU A O 1
ATOM 1557 N N . TYR A 1 209 ? -16.944 -6.706 16.122 1.00 80.75 209 TYR A N 1
ATOM 1558 C CA . TYR A 1 209 ? -18.277 -6.809 15.532 1.00 80.75 209 TYR A CA 1
ATOM 1559 C C . TYR A 1 209 ? -18.947 -8.168 15.662 1.00 80.75 209 TYR A C 1
ATOM 1561 O O . TYR A 1 209 ? -20.177 -8.214 15.645 1.00 80.75 209 TYR A O 1
ATOM 1569 N N . SER A 1 210 ? -18.178 -9.244 15.839 1.00 80.12 210 SER A N 1
ATOM 1570 C CA . SER A 1 210 ? -18.739 -10.583 16.048 1.00 80.12 210 SER A CA 1
ATOM 1571 C C . SER A 1 210 ? -19.689 -10.652 17.250 1.00 80.12 210 SER A C 1
ATOM 1573 O O . SER A 1 210 ? -20.667 -11.390 17.209 1.00 80.12 210 SER A O 1
ATOM 1575 N N . VAL A 1 211 ? -19.449 -9.826 18.273 1.00 80.31 211 VAL A N 1
ATOM 1576 C CA . VAL A 1 211 ? -20.250 -9.784 19.505 1.00 80.31 211 VAL A CA 1
ATOM 1577 C C . VAL A 1 211 ? -21.456 -8.845 19.381 1.00 80.31 211 VAL A C 1
ATOM 1579 O O . VAL A 1 211 ? -22.472 -9.049 20.034 1.00 80.31 211 VAL A O 1
ATOM 1582 N N . LEU A 1 212 ? -21.363 -7.806 18.546 1.00 80.25 212 LEU A N 1
ATOM 1583 C CA . LEU A 1 212 ? -22.281 -6.659 18.598 1.00 80.25 212 LEU A CA 1
ATOM 1584 C C . LEU A 1 212 ? -23.260 -6.566 17.426 1.00 80.25 212 LEU A C 1
ATOM 1586 O O . LEU A 1 212 ? -24.332 -5.986 17.580 1.00 80.25 212 LEU A O 1
ATOM 1590 N N . SER A 1 213 ? -22.910 -7.064 16.235 1.00 87.12 213 SER A N 1
ATOM 1591 C CA . SER A 1 213 ? -23.803 -6.984 15.073 1.00 87.12 213 SER A CA 1
ATOM 1592 C C . SER A 1 213 ? -23.446 -7.999 13.989 1.00 87.12 213 SER A C 1
ATOM 1594 O O . SER A 1 213 ? -22.403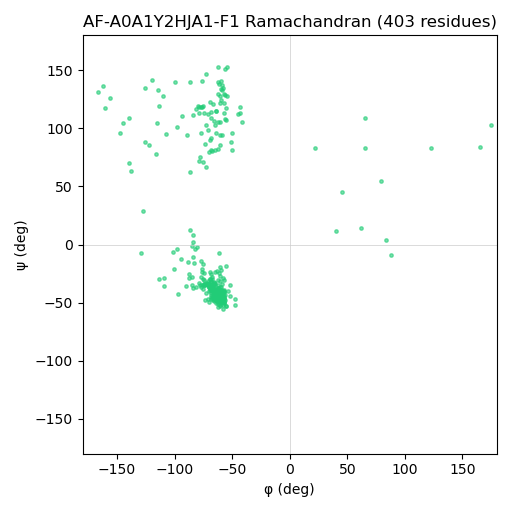 -7.900 13.338 1.00 87.12 213 SER A O 1
ATOM 1596 N N . ARG A 1 214 ? -24.382 -8.917 13.711 1.00 88.38 214 ARG A N 1
ATOM 1597 C CA . ARG A 1 214 ? -24.245 -9.930 12.653 1.00 88.38 214 ARG A CA 1
ATOM 1598 C C . ARG A 1 214 ? -24.079 -9.307 11.263 1.00 88.38 214 ARG A C 1
ATOM 1600 O O . ARG A 1 214 ? -23.248 -9.769 10.490 1.00 88.38 214 ARG A O 1
ATOM 1607 N N . THR A 1 215 ? -24.798 -8.227 10.956 1.00 89.75 215 THR A N 1
ATOM 1608 C CA . THR A 1 215 ? -24.723 -7.559 9.644 1.00 89.75 215 THR A CA 1
ATOM 1609 C C . THR A 1 215 ? -23.342 -6.961 9.385 1.00 89.75 215 THR A C 1
ATOM 1611 O O . THR A 1 215 ? -22.767 -7.172 8.321 1.00 89.75 215 THR A O 1
ATOM 1614 N N . ARG A 1 216 ? -22.760 -6.261 10.370 1.00 87.88 216 ARG A N 1
ATOM 1615 C CA . ARG A 1 216 ? -21.413 -5.673 10.232 1.00 87.88 216 ARG A CA 1
ATOM 1616 C C . ARG A 1 216 ? -20.335 -6.741 10.124 1.00 87.88 216 ARG A C 1
ATOM 1618 O O . ARG A 1 216 ? -19.389 -6.586 9.359 1.00 87.88 216 ARG A O 1
ATOM 1625 N N . TYR A 1 217 ? -20.509 -7.837 10.854 1.00 88.44 217 TYR A N 1
ATOM 1626 C CA . TYR A 1 217 ? -19.638 -8.995 10.741 1.00 88.44 217 TYR A CA 1
ATOM 1627 C C . TYR A 1 217 ? -19.654 -9.598 9.327 1.00 88.44 217 TYR A C 1
ATOM 1629 O O . TYR A 1 217 ? -18.591 -9.859 8.762 1.00 88.44 217 TYR A O 1
ATOM 1637 N N . ILE A 1 218 ? -20.840 -9.758 8.725 1.00 91.31 218 ILE A N 1
ATOM 1638 C CA . ILE A 1 218 ? -20.980 -10.228 7.337 1.00 91.31 218 ILE A CA 1
ATOM 1639 C C . ILE A 1 218 ? -20.292 -9.260 6.368 1.00 91.31 218 ILE A C 1
ATOM 1641 O O . ILE A 1 218 ? -19.518 -9.706 5.526 1.00 91.31 218 ILE A O 1
ATOM 1645 N N . LEU A 1 219 ? -20.498 -7.946 6.518 1.00 91.44 219 LEU A N 1
ATOM 1646 C CA . LEU A 1 219 ? -19.843 -6.941 5.671 1.00 91.44 219 LEU A CA 1
ATOM 1647 C C . LEU A 1 219 ? -18.311 -7.019 5.744 1.00 91.44 219 LEU A C 1
ATOM 1649 O O . LEU A 1 219 ? -17.652 -6.970 4.710 1.00 91.44 219 LEU A O 1
ATOM 1653 N N . LEU A 1 220 ? -17.733 -7.200 6.935 1.00 90.81 220 LEU A N 1
ATOM 1654 C CA . LEU A 1 220 ? -16.281 -7.352 7.084 1.00 90.81 220 LEU A CA 1
ATOM 1655 C C . LEU A 1 220 ? -15.754 -8.664 6.496 1.00 90.81 220 LEU A C 1
ATOM 1657 O O . LEU A 1 220 ? -14.654 -8.680 5.948 1.00 90.81 220 LEU A O 1
ATOM 1661 N N . ARG A 1 221 ? -16.526 -9.756 6.560 1.00 93.06 221 ARG A N 1
ATOM 1662 C CA . ARG A 1 221 ? -16.179 -11.001 5.855 1.00 93.06 221 ARG A CA 1
ATOM 1663 C C . ARG A 1 221 ? -16.196 -10.819 4.339 1.00 93.06 221 ARG A C 1
ATOM 1665 O O . ARG A 1 221 ? -15.289 -11.304 3.671 1.00 93.06 221 ARG A O 1
ATOM 1672 N N . LEU A 1 222 ? -17.192 -10.113 3.804 1.00 94.94 222 LEU A N 1
ATOM 1673 C CA . LEU A 1 222 ? -17.256 -9.793 2.377 1.00 94.94 222 LEU A CA 1
ATOM 1674 C C . LEU A 1 222 ? -16.079 -8.908 1.953 1.00 94.94 222 LEU A C 1
ATOM 1676 O O . LEU A 1 222 ? -15.459 -9.181 0.930 1.00 94.94 222 LEU A O 1
ATOM 1680 N N . ALA A 1 223 ? -15.713 -7.912 2.765 1.00 94.62 223 ALA A N 1
ATOM 1681 C CA . ALA A 1 223 ? -14.521 -7.096 2.536 1.00 94.62 223 ALA A CA 1
ATOM 1682 C C . ALA A 1 223 ? -13.241 -7.949 2.528 1.00 94.62 223 ALA A C 1
ATOM 1684 O O . ALA A 1 223 ? -12.414 -7.805 1.634 1.00 94.62 223 ALA A O 1
ATOM 1685 N N . TYR A 1 224 ? -13.100 -8.883 3.473 1.00 94.25 224 TYR A N 1
ATOM 1686 C CA . TYR A 1 224 ? -11.968 -9.810 3.519 1.00 94.25 224 TYR A CA 1
ATOM 1687 C C . TYR A 1 224 ? -11.886 -10.696 2.263 1.00 94.25 224 TYR A C 1
ATOM 1689 O O . TYR A 1 224 ? -10.819 -10.837 1.670 1.00 94.25 224 TYR A O 1
ATOM 1697 N N . LEU A 1 225 ? -13.020 -11.248 1.813 1.00 96.62 225 LEU A N 1
ATOM 1698 C CA . LEU A 1 225 ? -13.097 -12.025 0.572 1.00 96.62 225 LEU A CA 1
ATOM 1699 C C . LEU A 1 225 ? -12.726 -11.172 -0.651 1.00 96.62 225 LEU A C 1
ATOM 1701 O O . LEU A 1 225 ? -11.991 -11.630 -1.522 1.00 96.62 225 LEU A O 1
ATOM 1705 N N . MET A 1 226 ? -13.190 -9.922 -0.698 1.00 97.56 226 MET A N 1
ATOM 1706 C CA . MET A 1 226 ? -12.852 -8.985 -1.768 1.00 97.56 226 MET A CA 1
ATOM 1707 C C . MET A 1 226 ? -11.343 -8.712 -1.825 1.00 97.56 226 MET A C 1
ATOM 1709 O O . MET A 1 226 ? -10.784 -8.713 -2.919 1.00 97.56 226 MET A O 1
ATOM 1713 N N . VAL A 1 227 ? -10.663 -8.561 -0.680 1.00 97.56 227 VAL A N 1
ATOM 1714 C CA . VAL A 1 227 ? -9.194 -8.422 -0.644 1.00 97.56 227 VAL A CA 1
ATOM 1715 C C . VAL A 1 227 ? -8.512 -9.629 -1.291 1.00 97.56 227 VAL A C 1
ATOM 1717 O O . VAL A 1 227 ? -7.602 -9.441 -2.096 1.00 97.56 227 VAL A O 1
ATOM 1720 N N . ALA A 1 228 ? -8.970 -10.850 -0.997 1.00 97.69 228 ALA A N 1
ATOM 1721 C CA . ALA A 1 228 ? -8.413 -12.064 -1.594 1.00 97.69 228 ALA A CA 1
ATOM 1722 C C . ALA A 1 228 ? -8.608 -12.104 -3.120 1.00 97.69 228 ALA A C 1
ATOM 1724 O O . ALA A 1 228 ? -7.650 -12.344 -3.850 1.00 97.69 228 ALA A O 1
ATOM 1725 N N . VAL A 1 229 ? -9.813 -11.794 -3.613 1.00 97.94 229 VAL A N 1
ATOM 1726 C CA . VAL A 1 229 ? -10.111 -11.756 -5.058 1.00 97.94 229 VAL A CA 1
ATOM 1727 C C . VAL A 1 229 ? -9.254 -10.712 -5.780 1.00 97.94 229 VAL A C 1
ATOM 1729 O O . VAL A 1 229 ? -8.680 -11.000 -6.833 1.00 97.94 229 VAL A O 1
ATOM 1732 N N . VAL A 1 230 ? -9.136 -9.509 -5.212 1.00 97.88 230 VAL A N 1
ATOM 1733 C CA . VAL A 1 230 ? -8.327 -8.421 -5.781 1.00 97.88 230 VAL A CA 1
ATOM 1734 C C . VAL A 1 230 ? -6.846 -8.797 -5.793 1.00 97.88 230 VAL A C 1
ATOM 1736 O O . VAL A 1 230 ? -6.188 -8.634 -6.819 1.00 97.88 230 VAL A O 1
ATOM 1739 N N . LEU A 1 231 ? -6.334 -9.370 -4.698 1.00 97.69 231 LEU A N 1
ATOM 1740 C CA . LEU A 1 231 ? -4.962 -9.870 -4.613 1.00 97.69 231 LEU A CA 1
ATOM 1741 C C . LEU A 1 231 ? -4.686 -10.928 -5.688 1.00 97.69 231 LEU A C 1
ATOM 1743 O O . LEU A 1 231 ? -3.730 -10.784 -6.446 1.00 97.69 231 LEU A O 1
ATOM 1747 N N . SER A 1 232 ? -5.528 -11.959 -5.798 1.00 97.94 232 SER A N 1
ATOM 1748 C CA . SER A 1 232 ? -5.364 -13.017 -6.802 1.00 97.94 232 SER A CA 1
ATOM 1749 C C . SER A 1 232 ? -5.390 -12.459 -8.223 1.00 97.94 232 SER A C 1
ATOM 1751 O O . SER A 1 232 ? -4.508 -12.771 -9.020 1.00 97.94 232 SER A O 1
ATOM 1753 N N . THR A 1 233 ? -6.347 -11.578 -8.528 1.00 97.19 233 THR A N 1
ATOM 1754 C CA . THR A 1 233 ? -6.452 -10.933 -9.846 1.00 97.19 233 THR A CA 1
ATOM 1755 C C . THR A 1 233 ? -5.194 -10.129 -10.166 1.00 97.19 233 THR A C 1
ATOM 1757 O O . THR A 1 233 ? -4.668 -10.205 -11.277 1.00 97.19 233 THR A O 1
ATOM 1760 N N . ARG A 1 234 ? -4.671 -9.386 -9.184 1.00 96.69 234 ARG A N 1
ATOM 1761 C CA . ARG A 1 234 ? -3.464 -8.575 -9.345 1.00 96.69 234 ARG A CA 1
ATOM 1762 C C . ARG A 1 234 ? -2.217 -9.426 -9.560 1.00 96.69 234 ARG A C 1
ATOM 1764 O O . ARG A 1 234 ? -1.409 -9.082 -10.418 1.00 96.69 234 ARG A O 1
ATOM 1771 N N . LEU A 1 235 ? -2.069 -10.517 -8.811 1.00 96.94 235 LEU A N 1
ATOM 1772 C CA . LEU A 1 235 ? -0.953 -11.448 -8.973 1.00 96.94 235 LEU A CA 1
ATOM 1773 C C . LEU A 1 235 ? -0.982 -12.093 -10.360 1.00 96.94 235 LEU A C 1
ATOM 1775 O O . LEU A 1 235 ? 0.032 -12.066 -11.044 1.00 96.94 235 LEU A O 1
ATOM 1779 N N . VAL A 1 236 ? -2.146 -12.561 -10.824 1.00 96.81 236 VAL A N 1
ATOM 1780 C CA . VAL A 1 236 ? -2.300 -13.121 -12.178 1.00 96.81 236 VAL A CA 1
ATOM 1781 C C . VAL A 1 236 ? -1.960 -12.087 -13.251 1.00 96.81 236 VAL A C 1
ATOM 1783 O O . VAL A 1 236 ? -1.221 -12.398 -14.182 1.00 96.81 236 VAL A O 1
ATOM 1786 N N . ALA A 1 237 ? -2.447 -10.849 -13.118 1.00 95.94 237 ALA A N 1
ATOM 1787 C CA . ALA A 1 237 ? -2.140 -9.774 -14.061 1.00 95.94 237 ALA A CA 1
ATOM 1788 C C . ALA A 1 237 ? -0.638 -9.451 -14.108 1.00 95.94 237 ALA A C 1
ATOM 1790 O O . ALA A 1 237 ? -0.081 -9.264 -15.191 1.00 95.94 237 ALA A O 1
ATOM 1791 N N . LEU A 1 238 ? 0.019 -9.419 -12.944 1.00 94.62 238 LEU A N 1
ATOM 1792 C CA . LEU A 1 238 ? 1.456 -9.193 -12.830 1.00 94.62 238 LEU A CA 1
ATOM 1793 C C . LEU A 1 238 ? 2.251 -10.345 -13.457 1.00 94.62 238 LEU A C 1
ATOM 1795 O O . LEU A 1 238 ? 3.127 -10.099 -14.279 1.00 94.62 238 LEU A O 1
ATOM 1799 N N . THR A 1 239 ? 1.916 -11.597 -13.133 1.00 94.81 239 THR A N 1
ATOM 1800 C CA . THR A 1 239 ? 2.577 -12.778 -13.706 1.00 94.81 239 THR A CA 1
ATOM 1801 C C . THR A 1 239 ? 2.386 -12.847 -15.219 1.00 94.81 239 THR A C 1
ATOM 1803 O O . THR A 1 239 ? 3.349 -13.107 -15.932 1.00 94.81 239 THR A O 1
ATOM 1806 N N . ALA A 1 240 ? 1.184 -12.563 -15.731 1.00 94.19 240 ALA A N 1
ATOM 1807 C CA . ALA A 1 240 ? 0.918 -12.541 -17.169 1.00 94.19 240 ALA A CA 1
ATOM 1808 C C . ALA A 1 240 ? 1.719 -11.445 -17.889 1.00 94.19 240 ALA A C 1
ATOM 1810 O O . ALA A 1 240 ? 2.258 -11.685 -18.969 1.00 94.19 240 ALA A O 1
ATOM 1811 N N . HIS A 1 241 ? 1.826 -10.256 -17.288 1.00 93.06 241 HIS A N 1
ATOM 1812 C CA . HIS A 1 241 ? 2.631 -9.169 -17.838 1.00 93.06 241 HIS A CA 1
ATOM 1813 C C . HIS A 1 241 ? 4.115 -9.534 -17.903 1.00 93.06 241 HIS A C 1
ATOM 1815 O O . HIS A 1 241 ? 4.734 -9.379 -18.954 1.00 93.06 241 HIS A O 1
ATOM 1821 N N . GLU A 1 242 ? 4.668 -10.052 -16.808 1.00 90.56 242 GLU A N 1
ATOM 1822 C CA . GLU A 1 242 ? 6.080 -10.431 -16.737 1.00 90.56 242 GLU A CA 1
ATOM 1823 C C . GLU A 1 242 ? 6.391 -11.639 -17.626 1.00 90.56 242 GLU A C 1
ATOM 1825 O O . GLU A 1 242 ? 7.429 -11.661 -18.275 1.00 90.56 242 GLU A O 1
ATOM 1830 N N . TYR A 1 243 ? 5.468 -12.594 -17.759 1.00 91.00 243 TYR A N 1
ATOM 1831 C CA . TYR A 1 243 ? 5.608 -13.710 -18.695 1.00 91.00 243 TYR A CA 1
ATOM 1832 C C . TYR A 1 243 ? 5.746 -13.227 -20.146 1.00 91.00 243 TYR A C 1
ATOM 1834 O O . TYR A 1 243 ? 6.692 -13.607 -20.833 1.00 91.00 243 TYR A O 1
ATOM 1842 N N . VAL A 1 244 ? 4.852 -12.336 -20.596 1.00 90.62 244 VAL A N 1
ATOM 1843 C CA . VAL A 1 244 ? 4.927 -11.757 -21.951 1.00 90.62 244 VAL A CA 1
ATOM 1844 C C . VAL A 1 244 ? 6.183 -10.905 -22.130 1.00 90.62 244 VAL A C 1
ATOM 1846 O O . VAL A 1 244 ? 6.764 -10.897 -23.209 1.00 90.62 244 VAL A O 1
ATOM 1849 N N . ARG A 1 245 ? 6.625 -10.208 -21.078 1.00 84.81 245 ARG A N 1
ATOM 1850 C CA . ARG A 1 245 ? 7.833 -9.377 -21.113 1.00 84.81 245 ARG A CA 1
ATOM 1851 C C . ARG A 1 245 ? 9.125 -10.197 -21.193 1.00 84.81 245 ARG A C 1
ATOM 1853 O O . ARG A 1 245 ? 10.083 -9.748 -21.818 1.00 84.81 245 ARG A O 1
ATOM 1860 N N . LEU A 1 246 ? 9.177 -11.350 -20.528 1.00 84.19 246 LEU A N 1
ATOM 1861 C CA . LEU A 1 246 ? 10.357 -12.218 -20.498 1.00 84.19 246 LEU A CA 1
ATOM 1862 C C . LEU A 1 246 ? 10.500 -13.044 -21.784 1.00 84.19 246 LEU A C 1
ATOM 1864 O O . LEU A 1 246 ? 11.621 -13.255 -22.237 1.00 84.19 246 LEU A O 1
ATOM 1868 N N . ASP A 1 247 ? 9.389 -13.467 -22.390 1.00 85.62 247 ASP A N 1
ATOM 1869 C CA . ASP A 1 247 ? 9.366 -14.265 -23.624 1.00 85.62 247 ASP A CA 1
ATOM 1870 C C . ASP A 1 247 ? 9.408 -13.376 -24.885 1.00 85.62 247 ASP A C 1
ATOM 1872 O O . ASP A 1 247 ? 8.473 -13.336 -25.690 1.00 85.62 247 ASP A O 1
ATOM 1876 N N . GLN A 1 248 ? 10.497 -12.613 -25.042 1.00 80.50 248 GLN A N 1
ATOM 1877 C CA . GLN A 1 248 ? 10.664 -11.682 -26.170 1.00 80.50 248 GLN A CA 1
ATOM 1878 C C . GLN A 1 248 ? 10.836 -12.376 -27.522 1.00 80.50 248 GLN A C 1
ATOM 1880 O O . GLN A 1 248 ? 10.523 -11.779 -28.551 1.00 80.50 248 GLN A O 1
ATOM 1885 N N . GLU A 1 249 ? 11.324 -13.620 -27.531 1.00 83.56 249 GLU A N 1
ATOM 1886 C CA . GLU A 1 249 ? 11.441 -14.418 -28.756 1.00 83.56 249 GLU A CA 1
ATOM 1887 C C . GLU A 1 249 ? 10.063 -14.676 -29.367 1.00 83.56 249 GLU A C 1
ATOM 1889 O O . GLU A 1 249 ? 9.880 -14.574 -30.581 1.00 83.56 249 GLU A O 1
ATOM 1894 N N . ARG A 1 250 ? 9.068 -14.956 -28.518 1.00 86.56 250 ARG A N 1
ATOM 1895 C CA . ARG A 1 250 ? 7.690 -15.192 -28.944 1.00 86.56 250 ARG A CA 1
ATOM 1896 C C . ARG A 1 250 ? 6.887 -13.908 -29.107 1.00 86.56 250 ARG A C 1
ATOM 1898 O O . ARG A 1 250 ? 6.026 -13.829 -29.985 1.00 86.56 250 ARG A O 1
ATOM 1905 N N . TRP A 1 251 ? 7.147 -12.914 -28.261 1.00 84.81 251 TRP A N 1
ATOM 1906 C CA . TRP A 1 251 ? 6.409 -11.654 -28.214 1.00 84.81 251 TRP A CA 1
ATOM 1907 C C . TRP A 1 251 ? 7.365 -10.475 -28.418 1.00 84.81 251 TRP A C 1
ATOM 1909 O O . TRP A 1 251 ? 7.828 -9.876 -27.445 1.00 84.81 251 TRP A O 1
ATOM 1919 N N . PRO A 1 252 ? 7.657 -10.106 -29.678 1.00 84.25 252 PRO A N 1
ATOM 1920 C CA . PRO A 1 252 ? 8.572 -9.011 -29.957 1.00 84.25 252 PRO A CA 1
ATOM 1921 C C . PRO A 1 252 ? 8.045 -7.688 -29.394 1.00 84.25 252 PRO A C 1
ATOM 1923 O O . PRO A 1 252 ? 6.832 -7.467 -29.274 1.00 84.25 252 PRO A O 1
ATOM 1926 N N . ILE A 1 253 ? 8.983 -6.796 -29.083 1.00 82.44 253 ILE A N 1
ATOM 1927 C CA . ILE A 1 253 ? 8.701 -5.501 -28.465 1.00 82.44 253 ILE A CA 1
ATOM 1928 C C . ILE A 1 253 ? 7.756 -4.686 -29.347 1.00 82.44 253 ILE A C 1
ATOM 1930 O O . ILE A 1 253 ? 7.934 -4.573 -30.560 1.00 82.44 253 ILE A O 1
ATOM 1934 N N . GLY A 1 254 ? 6.732 -4.109 -28.727 1.00 82.81 254 GLY A N 1
ATOM 1935 C CA . GLY A 1 254 ? 5.692 -3.348 -29.404 1.00 82.81 254 GLY A CA 1
ATOM 1936 C C . GLY A 1 254 ? 4.574 -4.214 -29.983 1.00 82.81 254 GLY A C 1
ATOM 1937 O O . GLY A 1 254 ? 3.652 -3.660 -30.601 1.00 82.81 254 GLY A O 1
ATOM 1938 N N . SER A 1 255 ? 4.592 -5.534 -29.763 1.00 90.06 255 SER A N 1
ATOM 1939 C CA . SER A 1 255 ? 3.494 -6.418 -30.158 1.00 90.06 255 SER A CA 1
ATOM 1940 C C . SER A 1 255 ? 2.157 -5.965 -29.552 1.00 90.06 255 SER A C 1
ATOM 1942 O O . SER A 1 255 ? 2.078 -5.365 -28.474 1.00 90.06 255 SER A O 1
ATOM 1944 N N . LYS A 1 256 ? 1.053 -6.257 -30.255 1.00 93.00 256 LYS A N 1
ATOM 1945 C CA . LYS A 1 256 ? -0.303 -5.930 -29.771 1.00 93.00 256 LYS A CA 1
ATOM 1946 C C . LYS A 1 256 ? -0.600 -6.595 -28.423 1.00 93.00 256 LYS A C 1
ATOM 1948 O O . LYS A 1 256 ? -1.328 -6.018 -27.617 1.00 93.00 256 LYS A O 1
ATOM 1953 N N . LEU A 1 257 ? -0.061 -7.796 -28.189 1.00 91.81 257 LEU A N 1
ATOM 1954 C CA . LEU A 1 257 ? -0.254 -8.528 -26.940 1.00 91.81 257 LEU A CA 1
ATOM 1955 C C . LEU A 1 257 ? 0.498 -7.867 -25.781 1.00 91.81 257 LEU A C 1
ATOM 1957 O O . LEU A 1 257 ? -0.116 -7.629 -24.745 1.00 91.81 257 LEU A O 1
ATOM 1961 N N . GLU A 1 258 ? 1.770 -7.504 -25.967 1.00 88.56 258 GLU A N 1
ATOM 1962 C CA . GLU A 1 258 ? 2.562 -6.803 -24.949 1.00 88.56 258 GLU A CA 1
ATOM 1963 C C . GLU A 1 258 ? 1.889 -5.492 -24.526 1.00 88.56 258 GLU A C 1
ATOM 1965 O O . GLU A 1 258 ? 1.660 -5.275 -23.336 1.00 88.56 258 GLU A O 1
ATOM 1970 N N . ARG A 1 259 ? 1.466 -4.659 -25.490 1.00 89.31 259 ARG A N 1
ATOM 1971 C CA . ARG A 1 259 ? 0.747 -3.404 -25.199 1.00 89.31 259 ARG A CA 1
ATOM 1972 C C . ARG A 1 259 ? -0.546 -3.636 -24.416 1.00 89.31 259 ARG A C 1
ATOM 1974 O O . ARG A 1 259 ? -0.825 -2.907 -23.464 1.00 89.31 259 ARG A O 1
ATOM 1981 N N . ARG A 1 260 ? -1.325 -4.663 -24.777 1.00 92.44 260 ARG A N 1
ATOM 1982 C CA . ARG A 1 260 ? -2.552 -5.031 -24.047 1.00 92.44 260 ARG A CA 1
ATOM 1983 C C . ARG A 1 260 ? -2.251 -5.491 -22.624 1.00 92.44 260 ARG A C 1
ATOM 1985 O O . ARG A 1 260 ? -2.923 -5.039 -21.702 1.00 92.44 260 ARG A O 1
ATOM 1992 N N . MET A 1 261 ? -1.250 -6.349 -22.439 1.00 93.00 261 MET A N 1
ATOM 1993 C CA . MET A 1 261 ? -0.865 -6.840 -21.113 1.00 93.00 261 MET A CA 1
ATOM 1994 C C . MET A 1 261 ? -0.286 -5.728 -20.242 1.00 93.00 261 MET A C 1
ATOM 1996 O O . MET A 1 261 ? -0.587 -5.669 -19.055 1.00 93.00 261 MET A O 1
ATOM 2000 N N . HIS A 1 262 ? 0.479 -4.804 -20.823 1.00 88.75 262 HIS A N 1
ATOM 2001 C CA . HIS A 1 262 ? 0.967 -3.621 -20.125 1.00 88.75 262 HIS A CA 1
ATOM 2002 C C . HIS A 1 262 ? -0.185 -2.722 -19.651 1.00 88.75 262 HIS A C 1
ATOM 2004 O O . HIS A 1 262 ? -0.239 -2.360 -18.476 1.00 88.75 262 HIS A O 1
ATOM 2010 N N . TYR A 1 263 ? -1.161 -2.435 -20.519 1.00 89.25 263 TYR A N 1
ATOM 2011 C CA . TYR A 1 263 ? -2.348 -1.664 -20.137 1.00 89.25 263 TYR A CA 1
ATOM 2012 C C . TYR A 1 263 ? -3.181 -2.377 -19.062 1.00 89.25 263 TYR A C 1
ATOM 2014 O O . TYR A 1 263 ? -3.592 -1.759 -18.082 1.00 89.25 263 TYR A O 1
ATOM 2022 N N . PHE A 1 264 ? -3.388 -3.688 -19.204 1.00 91.69 264 PHE A N 1
ATOM 2023 C CA . PHE A 1 264 ? -4.087 -4.499 -18.208 1.00 91.69 264 PHE A CA 1
ATOM 2024 C C . PHE A 1 264 ? -3.359 -4.497 -16.856 1.00 91.69 264 PHE A C 1
ATOM 2026 O O . PHE A 1 264 ? -3.992 -4.363 -15.807 1.00 91.69 264 PHE A O 1
ATOM 2033 N N . ASN A 1 265 ? -2.026 -4.570 -16.861 1.00 91.62 265 ASN A N 1
ATOM 2034 C CA . ASN A 1 265 ? -1.203 -4.455 -15.662 1.00 91.62 265 ASN A CA 1
ATOM 2035 C C . ASN A 1 265 ? -1.374 -3.082 -14.990 1.00 91.62 265 ASN A C 1
ATOM 2037 O O . ASN A 1 265 ? -1.610 -3.033 -13.787 1.00 91.62 265 ASN A O 1
ATOM 2041 N N . ILE A 1 266 ? -1.329 -1.979 -15.742 1.00 88.56 266 ILE A N 1
ATOM 2042 C CA . ILE A 1 266 ? -1.554 -0.630 -15.192 1.00 88.56 266 ILE A CA 1
ATOM 2043 C C . ILE A 1 266 ? -2.970 -0.504 -14.618 1.00 88.56 266 ILE A C 1
ATOM 2045 O O . ILE A 1 266 ? -3.144 -0.069 -13.482 1.00 88.56 266 ILE A O 1
ATOM 2049 N N . LEU A 1 267 ? -3.987 -0.926 -15.371 1.00 90.62 267 LEU A N 1
ATOM 2050 C CA . LEU A 1 267 ? -5.383 -0.824 -14.954 1.00 90.62 267 LEU A CA 1
ATOM 2051 C C . LEU A 1 267 ? -5.649 -1.623 -13.671 1.00 90.62 267 LEU A C 1
ATOM 2053 O O . LEU A 1 267 ? -6.223 -1.100 -12.715 1.00 90.62 267 LEU A O 1
ATOM 2057 N N . THR A 1 268 ? -5.204 -2.882 -13.630 1.00 94.56 268 THR A N 1
ATOM 2058 C CA . THR A 1 268 ? -5.362 -3.733 -12.443 1.00 94.56 268 THR A CA 1
ATOM 2059 C C . THR A 1 268 ? -4.560 -3.206 -11.260 1.00 94.56 268 THR A C 1
ATOM 2061 O O . THR A 1 268 ? -5.050 -3.298 -10.138 1.00 94.56 268 THR A O 1
ATOM 2064 N N . TYR A 1 269 ? -3.377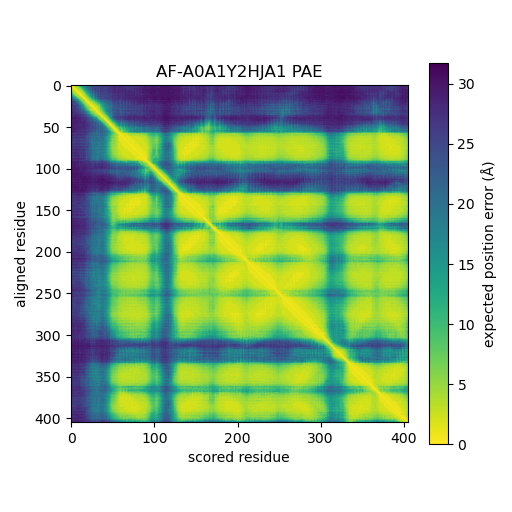 -2.621 -11.476 1.00 91.19 269 TYR A N 1
ATOM 2065 C CA . TYR A 1 269 ? -2.612 -1.934 -10.434 1.00 91.19 269 TYR A CA 1
ATOM 2066 C C . TYR A 1 269 ? -3.446 -0.797 -9.823 1.00 91.19 269 TYR A C 1
ATOM 2068 O O . TYR A 1 269 ? -3.721 -0.822 -8.624 1.00 91.19 269 TYR A O 1
ATOM 2076 N N . THR A 1 270 ? -3.947 0.130 -10.646 1.00 89.50 270 THR A N 1
ATOM 2077 C CA . THR A 1 270 ? -4.774 1.263 -10.198 1.00 89.50 270 THR A CA 1
ATOM 2078 C C . THR A 1 270 ? -5.998 0.812 -9.412 1.00 89.50 270 THR A C 1
ATOM 2080 O O . THR A 1 270 ? -6.213 1.250 -8.282 1.00 89.50 270 THR A O 1
ATOM 2083 N N . ILE A 1 271 ? -6.786 -0.099 -9.988 1.00 93.62 271 ILE A N 1
ATOM 2084 C CA . ILE A 1 271 ? -8.032 -0.567 -9.377 1.00 93.62 271 ILE A CA 1
ATOM 2085 C C . ILE A 1 271 ? -7.749 -1.291 -8.057 1.00 93.62 271 ILE A C 1
ATOM 2087 O O . ILE A 1 271 ? -8.440 -1.045 -7.071 1.00 93.62 271 ILE A O 1
ATOM 2091 N N . SER A 1 272 ? -6.718 -2.140 -8.004 1.00 94.94 272 SER A N 1
ATOM 2092 C CA . SER A 1 272 ? -6.421 -2.931 -6.803 1.00 94.94 272 SER A CA 1
ATOM 2093 C C . SER A 1 272 ? -6.053 -2.054 -5.612 1.00 94.94 272 SER A C 1
ATOM 2095 O O . SER A 1 272 ? -6.613 -2.226 -4.532 1.00 94.94 272 SER A O 1
ATOM 2097 N N . TYR A 1 273 ? -5.157 -1.080 -5.803 1.00 93.12 273 TYR A N 1
ATOM 2098 C CA . TYR A 1 273 ? -4.735 -0.199 -4.711 1.00 93.12 273 TYR A CA 1
ATOM 2099 C C . TYR A 1 273 ? -5.830 0.780 -4.281 1.00 93.12 273 TYR A C 1
ATOM 2101 O O . TYR A 1 273 ? -5.946 1.057 -3.087 1.00 93.12 273 TYR A O 1
ATOM 2109 N N . LEU A 1 274 ? -6.681 1.239 -5.207 1.00 93.12 274 LEU A N 1
ATOM 2110 C CA . LEU A 1 274 ? -7.874 2.009 -4.846 1.00 93.12 274 LEU A CA 1
ATOM 2111 C C . LEU A 1 274 ? -8.830 1.178 -3.990 1.00 93.12 274 LEU A C 1
ATOM 2113 O O . LEU A 1 274 ? -9.256 1.646 -2.936 1.00 93.12 274 LEU A O 1
ATOM 2117 N N . ILE A 1 275 ? -9.127 -0.063 -4.390 1.00 96.38 275 ILE A N 1
ATOM 2118 C CA . ILE A 1 275 ? -9.997 -0.947 -3.604 1.00 96.38 275 ILE A CA 1
ATOM 2119 C C . ILE A 1 275 ? -9.384 -1.214 -2.225 1.00 96.38 275 ILE A C 1
ATOM 2121 O O . ILE A 1 275 ? -10.081 -1.070 -1.225 1.00 96.38 275 ILE A O 1
ATOM 2125 N N . PHE A 1 276 ? -8.090 -1.538 -2.141 1.00 96.25 276 PHE A N 1
ATOM 2126 C CA . PHE A 1 276 ? -7.407 -1.729 -0.858 1.00 96.25 276 PHE A CA 1
ATOM 2127 C C . PHE A 1 276 ? -7.510 -0.493 0.043 1.00 96.25 276 PHE A C 1
ATOM 2129 O O . PHE A 1 276 ? -7.892 -0.630 1.205 1.00 96.25 276 PHE A O 1
ATOM 2136 N N . GLY A 1 277 ? -7.253 0.705 -0.490 1.00 92.31 277 GLY A N 1
ATOM 2137 C CA . GLY A 1 277 ? -7.368 1.954 0.264 1.00 92.31 277 GLY A CA 1
ATOM 2138 C C . GLY A 1 277 ? -8.796 2.245 0.739 1.00 92.31 277 GLY A C 1
ATOM 2139 O O . GLY A 1 277 ? -8.999 2.599 1.902 1.00 92.31 277 GLY A O 1
ATOM 2140 N N . VAL A 1 278 ? -9.802 2.046 -0.121 1.00 94.75 278 VAL A N 1
ATOM 2141 C CA . VAL A 1 278 ? -11.216 2.238 0.249 1.00 94.75 278 VAL A CA 1
ATOM 2142 C C . VAL A 1 278 ? -11.657 1.233 1.311 1.00 94.75 278 VAL A C 1
ATOM 2144 O O . VAL A 1 278 ? -12.320 1.628 2.270 1.00 94.75 278 VAL A O 1
ATOM 2147 N N . LEU A 1 279 ? -11.294 -0.046 1.180 1.00 95.94 279 LEU A N 1
ATOM 2148 C CA . LEU A 1 279 ? -11.652 -1.077 2.160 1.00 95.94 279 LEU A CA 1
ATOM 2149 C C . LEU A 1 279 ? -11.024 -0.803 3.532 1.00 95.94 279 LEU A C 1
ATOM 2151 O O . LEU A 1 279 ? -11.695 -0.960 4.554 1.00 95.94 279 LEU A O 1
ATOM 2155 N N . ASP A 1 280 ? -9.771 -0.352 3.557 1.00 93.38 280 ASP A N 1
ATOM 2156 C CA . ASP A 1 280 ? -9.059 0.000 4.786 1.00 93.38 280 ASP A CA 1
ATOM 2157 C C . ASP A 1 280 ? -9.691 1.215 5.488 1.00 93.38 280 ASP A C 1
ATOM 2159 O O . ASP A 1 280 ? -10.019 1.156 6.678 1.00 93.38 280 ASP A O 1
ATOM 2163 N N . LEU A 1 281 ? -9.984 2.287 4.738 1.00 91.19 281 LEU A N 1
ATOM 2164 C CA . LEU A 1 281 ? -10.703 3.452 5.264 1.00 91.19 281 LEU A CA 1
ATOM 2165 C C . LEU A 1 281 ? -12.113 3.096 5.736 1.00 91.19 281 LEU A C 1
ATOM 2167 O O . LEU A 1 281 ? -12.541 3.563 6.791 1.00 91.19 281 LEU A O 1
ATOM 2171 N N . ALA A 1 282 ? -12.842 2.263 4.991 1.00 92.12 282 ALA A N 1
ATOM 2172 C CA . ALA A 1 282 ? -14.177 1.828 5.381 1.00 92.12 282 ALA A CA 1
ATOM 2173 C C . ALA A 1 282 ? -14.138 1.049 6.704 1.00 92.12 282 ALA A C 1
ATOM 2175 O O . ALA A 1 282 ? -14.944 1.323 7.598 1.00 92.12 282 ALA A O 1
ATOM 2176 N N . ALA A 1 283 ? -13.175 0.134 6.868 1.00 90.50 283 ALA A N 1
ATOM 2177 C CA . ALA A 1 283 ? -12.973 -0.598 8.116 1.00 90.50 283 ALA A CA 1
ATOM 2178 C C . ALA A 1 283 ? -12.636 0.351 9.280 1.00 90.50 283 ALA A C 1
ATOM 2180 O O . ALA A 1 283 ? -13.229 0.242 10.359 1.00 90.50 283 ALA A O 1
ATOM 2181 N N . LEU A 1 284 ? -11.752 1.328 9.047 1.00 88.19 284 LEU A N 1
ATOM 2182 C CA . LEU A 1 284 ? -11.371 2.347 10.025 1.00 88.19 284 LEU A CA 1
ATOM 2183 C C . LEU A 1 284 ? -12.568 3.201 10.467 1.00 88.19 284 LEU A C 1
ATOM 2185 O O . LEU A 1 284 ? -12.846 3.310 11.663 1.00 88.19 284 LEU A O 1
ATOM 2189 N N . VAL A 1 285 ? -13.303 3.775 9.511 1.00 88.56 285 VAL A N 1
ATOM 2190 C CA . VAL A 1 285 ? -14.474 4.631 9.760 1.00 88.56 285 VAL A CA 1
ATOM 2191 C C . VAL A 1 285 ? -15.556 3.854 10.500 1.00 88.56 285 VAL A C 1
ATOM 2193 O O . VAL A 1 285 ? -16.092 4.346 11.496 1.00 88.56 285 VAL A O 1
ATOM 2196 N N . GLN A 1 286 ? -15.843 2.618 10.078 1.00 89.12 286 GLN A N 1
ATOM 2197 C CA . GLN A 1 286 ? -16.772 1.755 10.802 1.00 89.12 286 GLN A CA 1
ATOM 2198 C C . GLN A 1 286 ? -16.315 1.570 12.250 1.00 89.12 286 GLN A C 1
ATOM 2200 O O . GLN A 1 286 ? -17.105 1.789 13.171 1.00 89.12 286 GLN A O 1
ATOM 2205 N N . GLY A 1 287 ? -15.049 1.206 12.466 1.00 84.12 287 GLY A N 1
ATOM 2206 C CA . GLY A 1 287 ? -14.457 1.048 13.792 1.00 84.12 287 GLY A CA 1
ATOM 2207 C C . GLY A 1 287 ? -14.649 2.264 14.699 1.00 84.12 287 GLY A C 1
ATOM 2208 O O . GLY A 1 287 ? -15.059 2.131 15.851 1.00 84.12 287 GLY A O 1
ATOM 2209 N N . LEU A 1 288 ? -14.438 3.462 14.166 1.00 83.81 288 LEU A N 1
ATOM 2210 C CA . LEU A 1 288 ? -14.555 4.715 14.913 1.00 83.81 288 LEU A CA 1
ATOM 2211 C C . LEU A 1 288 ? -15.994 5.099 15.231 1.00 83.81 288 LEU A C 1
ATOM 2213 O O . LEU A 1 288 ? -16.280 5.508 16.356 1.00 83.81 288 LEU A O 1
ATOM 2217 N N . ILE A 1 289 ? -16.911 4.930 14.273 1.00 87.81 289 ILE A N 1
ATOM 2218 C CA . ILE A 1 289 ? -18.345 5.141 14.507 1.00 87.81 289 ILE A CA 1
ATOM 2219 C C . ILE A 1 289 ? -18.810 4.249 15.656 1.00 87.81 289 ILE A C 1
ATOM 2221 O O . ILE A 1 289 ? -19.585 4.680 16.511 1.00 87.81 289 ILE A O 1
ATOM 2225 N N . PHE A 1 290 ? -18.334 3.005 15.692 1.00 83.62 290 PHE A N 1
ATOM 2226 C CA . PHE A 1 290 ? -18.648 2.081 16.768 1.00 83.62 290 PHE A CA 1
ATOM 2227 C C . PHE A 1 290 ? -18.112 2.558 18.123 1.00 83.62 290 PHE A C 1
ATOM 2229 O O . PHE A 1 290 ? -18.894 2.675 19.066 1.00 83.62 290 PHE A O 1
ATOM 2236 N N . ILE A 1 291 ? -16.830 2.921 18.203 1.00 81.12 291 ILE A N 1
ATOM 2237 C CA . ILE A 1 291 ? -16.213 3.439 19.436 1.00 81.12 291 ILE A CA 1
ATOM 2238 C C . ILE A 1 291 ? -16.959 4.681 19.941 1.00 81.12 291 ILE A C 1
ATOM 2240 O O . ILE A 1 291 ? -17.287 4.777 21.124 1.00 81.12 291 ILE A O 1
ATOM 2244 N N . GLY A 1 292 ? -17.293 5.607 19.038 1.00 82.31 292 GLY A N 1
ATOM 2245 C CA . GLY A 1 292 ? -18.044 6.814 19.372 1.00 82.31 292 GLY A CA 1
ATOM 2246 C C . GLY A 1 292 ? -19.433 6.513 19.939 1.00 82.31 292 GLY A C 1
ATOM 2247 O O . GLY A 1 292 ? -19.852 7.156 20.901 1.00 82.31 292 GLY A O 1
ATOM 2248 N N . ARG A 1 293 ? -20.141 5.515 19.393 1.00 85.81 293 ARG A N 1
ATOM 2249 C CA . ARG A 1 293 ? -21.455 5.094 19.907 1.00 85.81 293 ARG A CA 1
ATOM 2250 C C . ARG A 1 293 ? -21.357 4.442 21.281 1.00 85.81 293 ARG A C 1
ATOM 2252 O O . ARG A 1 293 ? -22.139 4.802 22.154 1.00 85.81 293 ARG A O 1
ATOM 2259 N N . VAL A 1 294 ? -20.392 3.544 21.486 1.00 81.25 294 VAL A N 1
ATOM 2260 C CA . VAL A 1 294 ? -20.183 2.891 22.790 1.00 81.25 294 VAL A CA 1
ATOM 2261 C C . VAL A 1 294 ? -19.871 3.926 23.867 1.00 81.25 294 VAL A C 1
ATOM 2263 O O . VAL A 1 294 ? -20.506 3.916 24.916 1.00 81.25 294 VAL A O 1
ATOM 2266 N N . ARG A 1 295 ? -18.977 4.883 23.587 1.00 78.56 295 ARG A N 1
ATOM 2267 C CA . ARG A 1 295 ? -18.623 5.937 24.551 1.00 78.56 295 ARG A CA 1
ATOM 2268 C C . ARG A 1 295 ? -19.827 6.803 24.929 1.00 78.56 295 ARG A C 1
ATOM 2270 O O . ARG A 1 295 ? -20.019 7.084 26.108 1.00 78.56 295 ARG A O 1
ATOM 2277 N N . ARG A 1 296 ? -20.658 7.196 23.954 1.00 83.50 296 ARG A N 1
ATOM 2278 C CA . ARG A 1 296 ? -21.898 7.946 24.229 1.00 83.50 296 ARG A CA 1
ATOM 2279 C C . ARG A 1 296 ? -22.878 7.133 25.076 1.00 83.50 296 ARG A C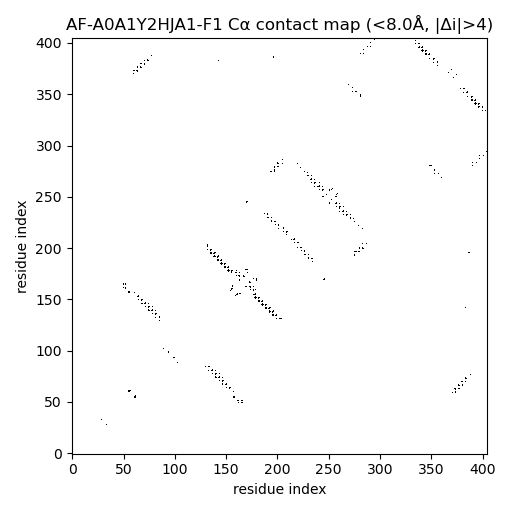 1
ATOM 2281 O O . ARG A 1 296 ? -23.439 7.686 26.013 1.00 83.50 296 ARG A O 1
ATOM 2288 N N . GLY A 1 297 ? -23.036 5.842 24.781 1.00 83.19 297 GLY A N 1
ATOM 2289 C CA . GLY A 1 297 ? -23.904 4.946 25.547 1.00 83.19 297 GLY A CA 1
ATOM 2290 C C . GLY A 1 297 ? -23.455 4.787 27.000 1.00 83.19 297 GLY A C 1
ATOM 2291 O O . GLY A 1 297 ? -24.270 4.929 27.904 1.00 83.19 297 GLY A O 1
ATOM 2292 N N . ILE A 1 298 ? -22.153 4.585 27.240 1.00 79.75 298 ILE A N 1
ATOM 2293 C CA . ILE A 1 298 ? -21.593 4.500 28.600 1.00 79.75 298 ILE A CA 1
ATOM 2294 C C . ILE A 1 298 ? -21.802 5.820 29.348 1.00 79.75 298 ILE A C 1
ATOM 2296 O O . ILE A 1 298 ? -22.271 5.810 30.481 1.00 79.75 298 ILE A O 1
ATOM 2300 N N . HIS A 1 299 ? -21.520 6.960 28.713 1.00 77.94 299 HIS A N 1
ATOM 2301 C CA . HIS A 1 299 ? -21.698 8.267 29.348 1.00 77.94 299 HIS A CA 1
ATOM 2302 C C . HIS A 1 299 ? -23.165 8.550 29.706 1.00 77.94 299 HIS A C 1
ATOM 2304 O O . HIS A 1 299 ? -23.449 9.101 30.767 1.00 77.94 299 HIS A O 1
ATOM 2310 N N . GLN A 1 300 ? -24.108 8.152 28.846 1.00 85.81 300 GLN A N 1
ATOM 2311 C CA . GLN A 1 300 ? -25.539 8.239 29.143 1.00 85.81 300 GLN A CA 1
ATOM 2312 C C . GLN A 1 300 ? -25.928 7.327 30.310 1.00 85.81 300 GLN A C 1
ATOM 2314 O O . GLN A 1 300 ? -26.639 7.778 31.202 1.00 85.81 300 GLN A O 1
ATOM 2319 N N . LEU A 1 301 ? -25.414 6.092 30.350 1.00 83.94 301 LEU A N 1
ATOM 2320 C CA . LEU A 1 301 ? -25.691 5.150 31.435 1.00 83.94 301 LEU A CA 1
ATOM 2321 C C . LEU A 1 301 ? -25.176 5.679 32.784 1.00 83.94 301 LEU A C 1
ATOM 2323 O O . LEU A 1 301 ? -25.915 5.683 33.765 1.00 83.94 301 LEU A O 1
ATOM 2327 N N . VAL A 1 302 ? -23.944 6.199 32.810 1.00 81.31 302 VAL A N 1
ATOM 2328 C CA . VAL A 1 302 ? -23.314 6.792 34.001 1.00 81.31 302 VAL A CA 1
ATOM 2329 C C . VAL A 1 302 ? -24.078 8.025 34.487 1.00 81.31 302 VAL A C 1
ATOM 2331 O O . VAL A 1 302 ? -24.309 8.156 35.684 1.00 81.31 302 VAL A O 1
ATOM 2334 N N . MET A 1 303 ? -24.525 8.894 33.576 1.00 79.19 303 MET A N 1
ATOM 2335 C CA . MET A 1 303 ? -25.355 10.057 33.924 1.00 79.19 303 MET A CA 1
ATOM 2336 C C . MET A 1 303 ? -26.768 9.669 34.388 1.00 79.19 303 MET A C 1
ATOM 2338 O O . MET A 1 303 ? -27.367 10.391 35.179 1.00 79.19 303 MET A O 1
ATOM 2342 N N . SER A 1 304 ? -27.309 8.547 33.900 1.00 84.06 304 SER A N 1
ATOM 2343 C CA . SER A 1 304 ? -28.657 8.076 34.248 1.00 84.06 304 SER A CA 1
ATOM 2344 C C . SER A 1 304 ? -28.733 7.295 35.561 1.00 84.06 304 SER A C 1
ATOM 2346 O O . SER A 1 304 ? -29.828 7.109 36.087 1.00 84.06 304 SER A O 1
ATOM 2348 N N . LEU A 1 305 ? -27.599 6.836 36.102 1.00 79.31 305 LEU A N 1
ATOM 2349 C CA . LEU A 1 305 ? -27.572 6.132 37.380 1.00 79.31 305 LEU A CA 1
ATOM 2350 C C . LEU A 1 305 ? -27.935 7.126 38.498 1.00 79.31 305 LEU A C 1
ATOM 2352 O O . LEU A 1 305 ? -27.180 8.072 38.740 1.00 79.31 305 LEU A O 1
ATOM 2356 N N . PRO A 1 306 ? -29.084 6.950 39.183 1.00 72.88 306 PRO A N 1
ATOM 2357 C CA . PRO A 1 306 ? -29.505 7.868 40.226 1.00 72.88 306 PRO A CA 1
ATOM 2358 C C . PRO A 1 306 ? -28.429 7.892 41.307 1.00 72.88 306 PRO A C 1
ATOM 2360 O O . PRO A 1 306 ? -28.060 6.853 41.857 1.00 72.88 306 PRO A O 1
ATOM 2363 N N . ARG A 1 307 ? -27.919 9.093 41.599 1.00 63.59 307 ARG A N 1
ATOM 2364 C CA . ARG A 1 307 ? -26.964 9.368 42.677 1.00 63.59 307 ARG A CA 1
ATOM 2365 C C . ARG A 1 307 ? -27.649 9.029 43.999 1.00 63.59 307 ARG A C 1
ATOM 2367 O O . ARG A 1 307 ? -28.246 9.890 44.640 1.00 63.59 307 ARG A O 1
ATOM 2374 N N . ARG A 1 308 ? -27.646 7.745 44.362 1.00 57.69 308 ARG A N 1
ATOM 2375 C CA . ARG A 1 308 ? -28.246 7.227 45.587 1.00 57.69 308 ARG A CA 1
ATOM 2376 C C . ARG A 1 308 ? -27.465 7.856 46.735 1.00 57.69 308 ARG A C 1
ATOM 2378 O O . ARG A 1 308 ? -26.371 7.410 47.060 1.00 57.69 308 ARG A O 1
ATOM 2385 N N . ARG A 1 309 ? -27.996 8.953 47.283 1.00 54.25 309 ARG A N 1
ATOM 2386 C CA . ARG A 1 309 ? -27.527 9.572 48.524 1.00 54.25 309 ARG A CA 1
ATOM 2387 C C . ARG A 1 309 ? -27.643 8.510 49.614 1.00 54.25 309 ARG A C 1
ATOM 2389 O O . ARG A 1 309 ? -28.711 8.325 50.185 1.00 54.25 309 ARG A O 1
ATOM 2396 N N . SER A 1 310 ? -26.567 7.777 49.873 1.00 50.88 310 SER A N 1
ATOM 2397 C CA . SER A 1 310 ? -26.431 7.004 51.100 1.00 50.88 310 SER A CA 1
ATOM 2398 C C . SER A 1 310 ? -26.164 7.996 52.227 1.00 50.88 310 SER A C 1
ATOM 2400 O O . SER A 1 310 ? -25.023 8.321 52.543 1.00 50.88 310 SER A O 1
ATOM 2402 N N . SER A 1 311 ? -27.241 8.529 52.796 1.00 53.84 311 SER A N 1
ATOM 2403 C CA . SER A 1 311 ? -27.230 9.235 54.070 1.00 53.84 311 SER A CA 1
ATOM 2404 C C . SER A 1 311 ? -27.108 8.217 55.206 1.00 53.84 311 SER A C 1
ATOM 2406 O O . SER A 1 311 ? -28.075 7.957 55.911 1.00 53.84 311 SER A O 1
ATOM 2408 N N . VAL A 1 312 ? -25.946 7.587 55.358 1.00 54.69 312 VAL A N 1
ATOM 2409 C CA . VAL A 1 312 ? -25.572 6.932 56.617 1.00 54.69 312 VAL A CA 1
ATOM 2410 C C . VAL A 1 312 ? -24.097 7.234 56.825 1.00 54.69 312 VAL A C 1
ATOM 2412 O O . VAL A 1 312 ? -23.248 6.810 56.044 1.00 54.69 312 VAL A O 1
ATOM 2415 N N . GLY A 1 313 ? -23.830 8.086 57.812 1.00 60.44 313 GLY A N 1
ATOM 2416 C CA . GLY A 1 313 ? -22.502 8.595 58.108 1.00 60.44 313 GLY A CA 1
ATOM 2417 C C . GLY A 1 313 ? -21.533 7.490 58.510 1.00 60.44 313 GLY A C 1
ATOM 2418 O O . GLY A 1 313 ? -21.903 6.580 59.239 1.00 60.44 313 GLY A O 1
ATOM 2419 N N . ILE A 1 314 ? -20.298 7.602 58.021 1.00 51.41 314 ILE A N 1
ATOM 2420 C CA . ILE A 1 314 ? -19.042 7.497 58.775 1.00 51.41 314 ILE A CA 1
ATOM 2421 C C . ILE A 1 314 ? -17.924 8.034 57.860 1.00 51.41 314 ILE A C 1
ATOM 2423 O O . ILE A 1 314 ? -17.824 7.715 56.675 1.00 51.41 314 ILE A O 1
ATOM 2427 N N . SER A 1 315 ? -17.119 8.919 58.442 1.00 53.53 315 SER A N 1
ATOM 2428 C CA . SER A 1 315 ? -16.062 9.738 57.848 1.00 53.53 315 SER A CA 1
ATOM 2429 C C . SER A 1 315 ? -14.844 8.920 57.378 1.00 53.53 315 SER A C 1
ATOM 2431 O O . SER A 1 315 ? -13.839 8.806 58.072 1.00 53.53 315 SER A O 1
ATOM 2433 N N . VAL A 1 316 ? -14.941 8.323 56.185 1.00 55.50 316 VAL A N 1
ATOM 2434 C CA . VAL A 1 316 ? -13.794 7.806 55.392 1.00 55.50 316 VAL A CA 1
ATOM 2435 C C . VAL A 1 316 ? -13.846 8.328 53.936 1.00 55.50 316 VAL A C 1
ATOM 2437 O O . VAL A 1 316 ? -12.894 8.189 53.168 1.00 55.50 316 VAL A O 1
ATOM 2440 N N . GLY A 1 317 ? -14.938 9.005 53.557 1.00 53.12 317 GLY A N 1
ATOM 2441 C CA . GLY A 1 317 ? -15.191 9.517 52.204 1.00 53.12 317 GLY A CA 1
ATOM 2442 C C . GLY A 1 317 ? -14.316 10.699 51.776 1.00 53.12 317 GLY A C 1
ATOM 2443 O O . GLY A 1 317 ? -13.938 10.766 50.610 1.00 53.12 317 GLY A O 1
ATOM 2444 N N . ASP A 1 318 ? -13.897 11.571 52.698 1.00 56.22 318 ASP A N 1
ATOM 2445 C CA . ASP A 1 318 ? -13.204 12.822 52.337 1.00 56.22 318 ASP A CA 1
ATOM 2446 C C . ASP A 1 318 ? -11.811 12.611 51.716 1.00 56.22 318 ASP A C 1
ATOM 2448 O O . ASP A 1 318 ? -11.360 13.407 50.886 1.00 56.22 318 ASP A O 1
ATOM 2452 N N . VAL A 1 319 ? -11.124 11.512 52.050 1.00 59.34 319 VAL A N 1
ATOM 2453 C CA . VAL A 1 319 ? -9.805 11.185 51.472 1.00 59.34 319 VAL A CA 1
ATOM 2454 C C . VAL A 1 319 ? -9.947 10.528 50.096 1.00 59.34 319 VAL A C 1
ATOM 2456 O O . VAL A 1 319 ? -9.162 10.809 49.183 1.00 59.34 319 VAL A O 1
ATOM 2459 N N . GLN A 1 320 ? -10.974 9.693 49.914 1.00 57.47 320 GLN A N 1
ATOM 2460 C CA . GLN A 1 320 ? -11.282 9.052 48.635 1.00 57.47 320 GLN A CA 1
ATOM 2461 C C . GLN A 1 320 ? -11.806 10.083 47.623 1.00 57.47 320 GLN A C 1
ATOM 2463 O O . GLN A 1 320 ? -11.404 10.060 46.461 1.00 57.47 320 GLN A O 1
ATOM 2468 N N . GLU A 1 321 ? -12.635 11.030 48.071 1.00 57.59 321 GLU A N 1
ATOM 2469 C CA . GLU A 1 321 ? -13.233 12.075 47.237 1.00 57.59 321 GLU A CA 1
ATOM 2470 C C . GLU A 1 321 ? -12.208 13.155 46.852 1.00 57.59 321 GLU A C 1
ATOM 2472 O O . GLU A 1 321 ? -12.197 13.582 45.694 1.00 57.59 321 GLU A O 1
ATOM 2477 N N . ARG A 1 322 ? -11.237 13.497 47.724 1.00 57.56 322 ARG A N 1
ATOM 2478 C CA . ARG A 1 322 ? -10.063 14.315 47.338 1.00 57.56 322 ARG A CA 1
ATOM 2479 C C . ARG A 1 322 ? -9.126 13.611 46.356 1.00 57.56 322 ARG A C 1
ATOM 2481 O O . ARG A 1 322 ? -8.634 14.259 45.436 1.00 57.56 322 ARG A O 1
ATOM 2488 N N . ARG A 1 323 ? -8.890 12.297 46.484 1.00 56.69 323 ARG A N 1
ATOM 2489 C CA . ARG A 1 323 ? -8.094 11.545 45.487 1.00 56.69 323 ARG A CA 1
ATOM 2490 C C . ARG A 1 323 ? -8.823 11.388 44.153 1.00 56.69 323 ARG A C 1
ATOM 2492 O O . ARG A 1 323 ? -8.178 11.477 43.110 1.00 56.69 323 ARG A O 1
ATOM 2499 N N . LEU A 1 324 ? -10.145 11.206 44.165 1.00 55.66 324 LEU A N 1
ATOM 2500 C CA . LEU A 1 324 ? -10.933 11.137 42.935 1.00 55.66 324 LEU A CA 1
ATOM 2501 C C . LEU A 1 324 ? -10.992 12.490 42.221 1.00 55.66 324 LEU A C 1
ATOM 2503 O O . LEU A 1 324 ? -10.884 12.521 40.999 1.00 55.66 324 LEU A O 1
ATOM 2507 N N . SER A 1 325 ? -11.113 13.596 42.961 1.00 54.44 325 SER A N 1
ATOM 2508 C CA . SER A 1 325 ? -11.145 14.951 42.390 1.00 54.44 325 SER A CA 1
ATOM 2509 C C . SER A 1 325 ? -9.770 15.436 41.910 1.00 54.44 325 SER A C 1
ATOM 2511 O O . SER A 1 325 ? -9.698 16.060 40.850 1.00 54.44 325 SER A O 1
ATOM 2513 N N . LEU A 1 326 ? -8.669 15.059 42.578 1.00 56.16 326 LEU A N 1
ATOM 2514 C CA . LEU A 1 326 ? -7.306 15.292 42.071 1.00 56.16 326 LEU A CA 1
ATOM 2515 C C . LEU A 1 326 ? -6.972 14.449 40.826 1.00 56.16 326 LEU A C 1
ATOM 2517 O O . LEU A 1 326 ? -6.251 14.935 39.957 1.00 56.16 326 LEU A O 1
ATOM 2521 N N . MET A 1 327 ? -7.531 13.239 40.678 1.00 52.34 327 MET A N 1
ATOM 2522 C CA . MET A 1 327 ? -7.407 12.473 39.426 1.00 52.34 327 MET A CA 1
ATOM 2523 C C . MET A 1 327 ? -8.364 12.960 38.320 1.00 52.34 327 MET A C 1
ATOM 2525 O O . MET A 1 327 ? -7.981 12.980 37.154 1.00 52.34 327 MET A O 1
ATOM 2529 N N . HIS A 1 328 ? -9.568 13.442 38.647 1.00 50.56 328 HIS A N 1
ATOM 2530 C CA . HIS A 1 328 ? -10.526 13.929 37.641 1.00 50.56 328 HIS A CA 1
ATOM 2531 C C . HIS A 1 328 ? -10.199 15.329 37.086 1.00 50.56 328 HIS A C 1
ATOM 2533 O O . HIS A 1 328 ? -10.511 15.602 35.926 1.00 50.56 328 HIS A O 1
ATOM 2539 N N . GLY A 1 329 ? -9.533 16.206 37.851 1.00 47.53 329 GLY A N 1
ATOM 2540 C CA . GLY A 1 329 ? -9.220 17.580 37.419 1.00 47.53 329 GLY A CA 1
ATOM 2541 C C . GLY A 1 329 ? -8.183 17.692 36.290 1.00 47.53 329 GLY A C 1
ATOM 2542 O O . GLY A 1 329 ? -8.183 18.666 35.541 1.00 47.53 329 GLY A O 1
ATOM 2543 N N . SER A 1 330 ? -7.330 16.678 36.124 1.00 51.12 330 SER A N 1
ATOM 2544 C CA . SER A 1 330 ? -6.269 16.637 35.100 1.00 51.12 330 SER A CA 1
ATOM 2545 C C . SER A 1 330 ? -6.645 15.786 33.873 1.00 51.12 330 SER A C 1
ATOM 2547 O O . SER A 1 330 ? -6.121 15.976 32.774 1.00 51.12 330 SER A O 1
ATOM 2549 N N . GLN A 1 331 ? -7.607 14.869 34.019 1.00 52.44 331 GL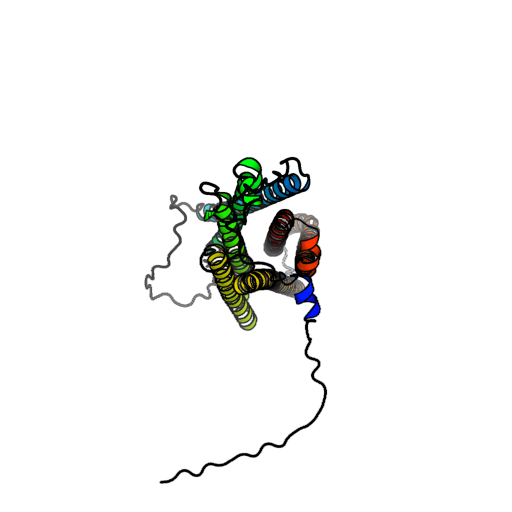N A N 1
ATOM 2550 C CA . GLN A 1 331 ? -7.796 13.762 33.075 1.00 52.44 331 GLN A CA 1
ATOM 2551 C C . GLN A 1 331 ? -8.951 13.953 32.072 1.00 52.44 331 GLN A C 1
ATOM 2553 O O . GLN A 1 331 ? -9.047 13.202 31.102 1.00 52.44 331 GLN A O 1
ATOM 2558 N N . GLY A 1 332 ? -9.762 15.012 32.209 1.00 55.06 332 GLY A N 1
ATOM 2559 C CA . GLY A 1 332 ? -10.832 15.345 31.250 1.00 55.06 332 GLY A CA 1
ATOM 2560 C C . GLY A 1 332 ? -10.358 15.957 29.918 1.00 55.06 332 GLY A C 1
ATOM 2561 O O . GLY A 1 332 ? -10.916 15.662 28.865 1.00 55.06 332 GLY A O 1
ATOM 2562 N N . ARG A 1 333 ? -9.286 16.764 29.923 1.00 60.53 333 ARG A N 1
ATOM 2563 C CA . ARG A 1 333 ? -8.697 17.370 28.707 1.00 60.53 333 ARG A CA 1
ATOM 2564 C C . ARG A 1 333 ? -7.968 16.398 27.753 1.00 60.53 333 ARG A C 1
ATOM 2566 O O . ARG A 1 333 ? -8.092 16.592 26.540 1.00 60.53 333 ARG A O 1
ATOM 2573 N N . PRO A 1 334 ? -7.240 15.355 28.207 1.00 70.00 334 PRO A N 1
ATOM 2574 C CA . PRO A 1 334 ? -6.494 14.489 27.291 1.00 70.00 334 PRO A CA 1
ATOM 2575 C C . PRO A 1 334 ? -7.376 13.610 26.391 1.00 70.00 334 PRO A C 1
ATOM 2577 O O . PRO A 1 334 ? -6.972 13.313 25.266 1.00 70.00 334 PRO A O 1
ATOM 2580 N N . ALA A 1 335 ? -8.579 13.212 26.823 1.00 71.44 335 ALA A N 1
ATOM 2581 C CA . ALA A 1 335 ? -9.436 12.317 26.035 1.00 71.44 335 ALA A CA 1
ATOM 2582 C C . ALA A 1 335 ? -9.982 12.991 24.763 1.00 71.44 335 ALA A C 1
ATOM 2584 O O . ALA A 1 335 ? -9.980 12.399 23.679 1.00 71.44 335 ALA A O 1
ATOM 2585 N N . ASP A 1 336 ? -10.403 14.250 24.874 1.00 79.69 336 ASP A N 1
ATOM 2586 C CA . ASP A 1 336 ? -10.912 15.013 23.733 1.00 79.69 336 ASP A CA 1
ATOM 2587 C C . ASP A 1 336 ? -9.786 15.406 22.774 1.00 79.69 336 ASP A C 1
ATOM 2589 O O . ASP A 1 336 ? -9.969 15.381 21.554 1.00 79.69 336 ASP A O 1
ATOM 2593 N N . GLN A 1 337 ? -8.587 15.678 23.297 1.00 85.50 337 GLN A N 1
ATOM 2594 C CA . GLN A 1 337 ? -7.407 15.929 22.473 1.00 85.50 337 GLN A CA 1
ATOM 2595 C C . GLN A 1 337 ? -6.991 14.681 21.678 1.00 85.50 337 GLN A C 1
ATOM 2597 O O . GLN A 1 337 ? -6.700 14.784 20.487 1.00 85.50 337 GLN A O 1
ATOM 2602 N N . GLN A 1 338 ? -7.032 13.490 22.285 1.00 84.19 338 GLN A N 1
ATOM 2603 C CA . GLN A 1 338 ? -6.752 12.236 21.577 1.00 84.19 338 GLN A CA 1
ATOM 2604 C C . GLN A 1 338 ? -7.781 11.941 20.481 1.00 84.19 338 GLN A C 1
ATOM 2606 O O . GLN A 1 338 ? -7.399 11.537 19.383 1.00 84.19 338 GLN A O 1
ATOM 2611 N N . ALA A 1 339 ? -9.071 12.184 20.736 1.00 83.88 339 ALA A N 1
ATOM 2612 C CA . ALA A 1 339 ? -10.107 12.027 19.718 1.00 83.88 339 ALA A CA 1
ATOM 2613 C C . ALA A 1 339 ? -9.880 12.971 18.523 1.00 83.88 339 ALA A C 1
ATOM 2615 O O . ALA A 1 339 ? -9.973 12.538 17.374 1.00 83.88 339 ALA A O 1
ATOM 2616 N N . ARG A 1 340 ? -9.509 14.236 18.778 1.00 88.06 340 ARG A N 1
ATOM 2617 C CA . ARG A 1 340 ? -9.148 15.197 17.720 1.00 88.06 340 ARG A CA 1
ATOM 2618 C C . ARG A 1 340 ? -7.944 14.725 16.909 1.00 88.06 340 ARG A C 1
ATOM 2620 O O . ARG A 1 340 ? -7.999 14.767 15.686 1.00 88.06 340 ARG A O 1
ATOM 2627 N N . LEU A 1 341 ? -6.897 14.219 17.564 1.00 89.81 341 LEU A N 1
ATOM 2628 C CA . LEU A 1 341 ? -5.723 13.674 16.874 1.00 89.81 341 LEU A CA 1
ATOM 2629 C C . LEU A 1 341 ? -6.089 12.498 15.960 1.00 89.81 341 LEU A C 1
ATOM 2631 O O . LEU A 1 341 ? -5.640 12.448 14.821 1.00 89.81 341 LEU A O 1
ATOM 2635 N N . VAL A 1 342 ? -6.945 11.579 16.418 1.00 88.06 342 VAL A N 1
ATOM 2636 C CA . VAL A 1 342 ? -7.433 10.465 15.587 1.00 88.06 342 VAL A CA 1
ATOM 2637 C C . VAL A 1 342 ? -8.199 10.978 14.362 1.00 88.06 342 VAL A C 1
ATOM 2639 O O . VAL A 1 342 ? -7.953 10.495 13.259 1.00 88.06 342 VAL A O 1
ATOM 2642 N N . MET A 1 343 ? -9.060 11.989 14.526 1.00 88.50 343 MET A N 1
ATOM 2643 C CA . MET A 1 343 ? -9.768 12.634 13.409 1.00 88.50 343 MET A CA 1
ATOM 2644 C C . MET A 1 343 ? -8.816 13.269 12.393 1.00 88.50 343 MET A C 1
ATOM 2646 O O . MET A 1 343 ? -9.012 13.101 11.191 1.00 88.50 343 MET A O 1
ATOM 2650 N N . VAL A 1 344 ? -7.756 13.931 12.865 1.00 92.75 344 VAL A N 1
ATOM 2651 C CA . VAL A 1 344 ? -6.713 14.500 12.000 1.00 92.75 344 VAL A CA 1
ATOM 2652 C C . VAL A 1 344 ? -6.002 13.405 11.202 1.00 92.75 344 VAL A C 1
ATOM 2654 O O . VAL A 1 344 ? -5.852 13.544 9.991 1.00 92.75 344 VAL A O 1
ATOM 2657 N N . TRP A 1 345 ? -5.630 12.281 11.826 1.00 92.06 345 TRP A N 1
ATOM 2658 C CA . TRP A 1 345 ? -4.982 11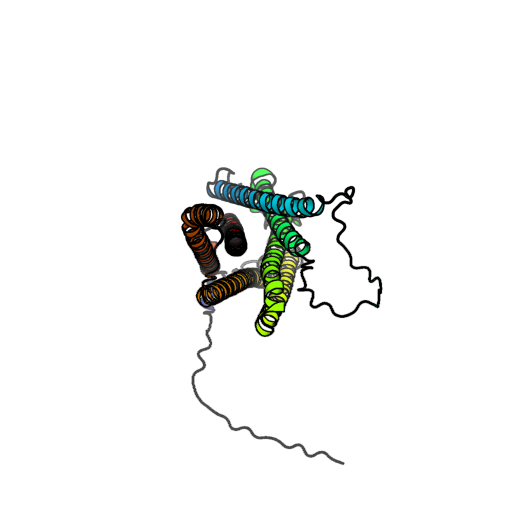.174 11.110 1.00 92.06 345 TRP A CA 1
ATOM 2659 C C . TRP A 1 345 ? -5.865 10.555 10.024 1.00 92.06 345 TRP A C 1
ATOM 2661 O O . TRP A 1 345 ? -5.370 10.211 8.950 1.00 92.06 345 TRP A O 1
ATOM 2671 N N . ILE A 1 346 ? -7.172 10.448 10.265 1.00 89.19 346 ILE A N 1
ATOM 2672 C CA . ILE A 1 346 ? -8.126 9.969 9.254 1.00 89.19 346 ILE A CA 1
ATOM 2673 C C . ILE A 1 346 ? -8.232 10.966 8.107 1.00 89.19 346 ILE A C 1
ATOM 2675 O O . ILE A 1 346 ? -8.185 10.554 6.954 1.00 89.19 346 ILE A O 1
ATOM 2679 N N . ALA A 1 347 ? -8.346 12.262 8.413 1.00 92.00 347 ALA A N 1
ATOM 2680 C CA . ALA A 1 347 ? -8.405 13.302 7.393 1.00 92.00 347 ALA A CA 1
ATOM 2681 C C . ALA A 1 347 ? -7.152 13.270 6.505 1.00 92.00 347 ALA A C 1
ATOM 2683 O O . ALA A 1 347 ? -7.275 13.258 5.285 1.00 92.00 347 ALA A O 1
ATOM 2684 N N . ILE A 1 348 ? -5.962 13.141 7.103 1.00 94.38 348 ILE A N 1
ATOM 2685 C CA . ILE A 1 348 ? -4.701 12.970 6.368 1.00 94.38 348 ILE A CA 1
ATOM 2686 C C . ILE A 1 348 ? -4.732 11.700 5.506 1.00 94.38 348 ILE A C 1
ATOM 2688 O O . ILE A 1 348 ? -4.345 11.748 4.343 1.00 94.38 348 ILE A O 1
ATOM 2692 N N . SER A 1 349 ? -5.227 10.579 6.037 1.00 92.88 349 SER A N 1
ATOM 2693 C CA . SER A 1 349 ? -5.320 9.315 5.288 1.00 92.88 349 SER A CA 1
ATOM 2694 C C . SER A 1 349 ? -6.264 9.427 4.083 1.00 92.88 349 SER A C 1
ATOM 2696 O O . SER A 1 349 ? -5.940 8.941 3.002 1.00 92.88 349 SER A O 1
ATOM 2698 N N . ILE A 1 350 ? -7.402 10.112 4.237 1.00 92.44 350 ILE A N 1
ATOM 2699 C CA . ILE A 1 350 ? -8.333 10.405 3.137 1.00 92.44 350 ILE A CA 1
ATOM 2700 C C . ILE A 1 350 ? -7.649 11.292 2.094 1.00 92.44 350 ILE A C 1
ATOM 2702 O O . ILE A 1 350 ? -7.678 10.962 0.912 1.00 92.44 350 ILE A O 1
ATOM 2706 N N . SER A 1 351 ? -6.995 12.377 2.518 1.00 94.69 351 SER A N 1
ATOM 2707 C CA . SER A 1 351 ? -6.272 13.273 1.610 1.00 94.69 351 SER A CA 1
ATOM 2708 C C . SER A 1 351 ? -5.181 12.540 0.831 1.00 94.69 351 SER A C 1
ATOM 2710 O O . SER A 1 351 ? -5.073 12.726 -0.375 1.00 94.69 351 SER A O 1
ATOM 2712 N N . LEU A 1 352 ? -4.413 11.660 1.480 1.00 93.38 352 LEU A N 1
ATOM 2713 C CA . LEU A 1 352 ? -3.398 10.845 0.809 1.00 93.38 352 LEU A CA 1
ATOM 2714 C C . LEU A 1 352 ? -4.007 9.868 -0.194 1.00 93.38 352 LEU A C 1
ATOM 2716 O O . LEU A 1 352 ? -3.460 9.718 -1.282 1.00 93.38 352 LEU A O 1
ATOM 2720 N N . LEU A 1 353 ? -5.142 9.240 0.131 1.00 91.75 353 LEU A N 1
ATOM 2721 C CA . LEU A 1 353 ? -5.836 8.374 -0.820 1.00 91.75 353 LEU A CA 1
ATOM 2722 C C . LEU A 1 353 ? -6.359 9.167 -2.024 1.00 91.75 353 LEU A C 1
ATOM 2724 O O . LEU A 1 353 ? -6.271 8.683 -3.148 1.00 91.75 353 LEU A O 1
ATOM 2728 N N . LEU A 1 354 ? -6.866 10.384 -1.807 1.00 93.06 354 LEU A N 1
ATOM 2729 C CA . LEU A 1 354 ? -7.303 11.267 -2.889 1.00 93.06 354 LEU A CA 1
ATOM 2730 C C . LEU A 1 354 ? -6.128 11.697 -3.768 1.00 93.06 354 LEU A C 1
ATOM 2732 O O . LEU A 1 354 ? -6.240 11.601 -4.983 1.00 93.06 354 LEU A O 1
ATOM 2736 N N . VAL A 1 355 ? -4.998 12.100 -3.178 1.00 93.06 355 VAL A N 1
ATOM 2737 C CA . VAL A 1 355 ? -3.767 12.437 -3.918 1.00 93.06 355 VAL A CA 1
ATOM 2738 C C . VAL A 1 355 ? -3.252 11.232 -4.703 1.00 93.06 355 VAL A C 1
ATOM 2740 O O . VAL A 1 355 ? -2.866 11.363 -5.860 1.00 93.06 355 VAL A O 1
ATOM 2743 N N . PHE A 1 356 ? -3.277 10.043 -4.102 1.00 90.00 356 PHE A N 1
ATOM 2744 C CA . PHE A 1 356 ? -2.915 8.809 -4.789 1.00 90.00 356 PHE A CA 1
ATOM 2745 C C . PHE A 1 356 ? -3.862 8.539 -5.966 1.00 90.00 356 PHE A C 1
ATOM 2747 O O . PHE A 1 356 ? -3.406 8.300 -7.079 1.00 90.00 356 PHE A O 1
ATOM 2754 N N . ALA A 1 357 ? -5.176 8.638 -5.758 1.00 90.00 357 ALA A N 1
ATOM 2755 C CA . ALA A 1 357 ? -6.172 8.429 -6.803 1.00 90.00 357 ALA A CA 1
ATOM 2756 C C . ALA A 1 357 ? -6.020 9.430 -7.956 1.00 90.00 357 ALA A C 1
ATOM 2758 O O . ALA A 1 357 ? -6.010 9.023 -9.117 1.00 90.00 357 ALA A O 1
ATOM 2759 N N . THR A 1 358 ? -5.853 10.720 -7.654 1.00 90.44 358 THR A N 1
ATOM 2760 C CA . THR A 1 358 ? -5.680 11.756 -8.677 1.00 90.44 358 THR A CA 1
ATOM 2761 C C . THR A 1 358 ? -4.396 11.534 -9.459 1.00 90.44 358 THR A C 1
ATOM 2763 O O . THR A 1 358 ? -4.439 11.501 -10.689 1.00 90.44 358 THR A O 1
ATOM 2766 N N . ALA A 1 359 ? -3.277 11.285 -8.784 1.00 88.25 359 ALA A N 1
ATOM 2767 C CA . ALA A 1 359 ? -2.007 11.042 -9.451 1.00 88.25 359 ALA A CA 1
ATOM 2768 C C . ALA A 1 359 ? -2.046 9.779 -10.334 1.00 88.25 359 ALA A C 1
ATOM 2770 O O . ALA A 1 359 ? -1.511 9.789 -11.440 1.00 88.25 359 ALA A O 1
ATOM 2771 N N . MET A 1 360 ? -2.784 8.746 -9.916 1.00 85.56 360 MET A N 1
ATOM 2772 C CA . MET A 1 360 ? -3.035 7.546 -10.717 1.00 85.56 360 MET A CA 1
ATOM 2773 C C . MET A 1 360 ? -3.942 7.794 -11.931 1.00 85.56 360 MET A C 1
ATOM 2775 O O . MET A 1 360 ? -3.735 7.188 -12.979 1.00 85.56 360 MET A O 1
ATOM 2779 N N . THR A 1 361 ? -4.935 8.683 -11.834 1.00 85.19 361 THR A N 1
ATOM 2780 C CA . THR A 1 361 ? -5.771 9.062 -12.992 1.00 85.19 361 THR A CA 1
ATOM 2781 C C . THR A 1 361 ? -5.043 9.974 -13.977 1.00 85.19 361 THR A C 1
ATOM 2783 O O . THR A 1 361 ? -5.283 9.889 -15.178 1.00 85.19 361 THR A O 1
ATOM 2786 N N . MET A 1 362 ? -4.121 10.803 -13.481 1.00 86.00 362 MET A N 1
ATOM 2787 C CA . MET A 1 362 ? -3.279 11.690 -14.290 1.00 86.00 362 MET A CA 1
ATOM 2788 C C . MET A 1 362 ? -2.061 10.970 -14.879 1.00 86.00 362 MET A C 1
ATOM 2790 O O . MET A 1 362 ? -1.320 11.563 -15.661 1.00 86.00 362 MET A O 1
ATOM 2794 N N . LEU A 1 363 ? -1.870 9.688 -14.544 1.00 77.06 363 LEU A N 1
ATOM 2795 C CA . LEU A 1 363 ? -0.757 8.856 -14.995 1.00 77.06 363 LEU A CA 1
ATOM 2796 C C . LEU A 1 363 ? -0.500 8.941 -16.512 1.00 77.06 363 LEU A C 1
ATOM 2798 O O . LEU A 1 363 ? 0.655 9.141 -16.875 1.00 77.06 363 LEU A O 1
ATOM 2802 N N . PRO A 1 364 ? -1.503 8.856 -17.413 1.00 71.31 364 PRO A N 1
ATOM 2803 C CA . PRO A 1 364 ? -1.239 8.906 -18.852 1.00 71.31 364 PRO A CA 1
ATOM 2804 C C . PRO A 1 364 ? -0.608 10.229 -19.303 1.00 71.31 364 PRO A C 1
ATOM 2806 O O . PRO A 1 364 ? 0.274 10.214 -20.149 1.00 71.31 364 PRO A O 1
ATOM 2809 N N . ALA A 1 365 ? -1.027 11.354 -18.715 1.00 78.38 365 ALA A N 1
ATOM 2810 C CA . ALA A 1 365 ? -0.479 12.673 -19.031 1.00 78.38 365 ALA A CA 1
ATOM 2811 C C . ALA A 1 365 ? 0.900 12.892 -18.385 1.00 78.38 365 ALA A C 1
ATOM 2813 O O . ALA A 1 365 ? 1.776 13.525 -18.965 1.00 78.38 365 ALA A O 1
ATOM 2814 N N . MET A 1 366 ? 1.105 12.345 -17.183 1.00 72.19 366 MET A N 1
ATOM 2815 C CA . MET A 1 366 ? 2.359 12.476 -16.439 1.00 72.19 366 MET A CA 1
ATOM 2816 C C . MET A 1 366 ? 3.476 11.589 -16.996 1.00 72.19 366 MET A C 1
ATOM 2818 O O . MET A 1 366 ? 4.637 11.969 -16.896 1.00 72.19 366 MET A O 1
ATOM 2822 N N . LEU A 1 367 ? 3.158 10.435 -17.593 1.00 67.19 367 LEU A N 1
ATOM 2823 C CA . LEU A 1 367 ? 4.158 9.517 -18.158 1.00 67.19 367 LEU A CA 1
ATOM 2824 C C . LEU A 1 367 ? 4.954 10.120 -19.323 1.00 67.19 367 LEU A C 1
ATOM 2826 O O . LEU A 1 367 ? 6.066 9.668 -19.578 1.00 67.19 367 LEU A O 1
ATOM 2830 N N . GLU A 1 368 ? 4.418 11.135 -20.004 1.00 72.38 368 GLU A N 1
ATOM 2831 C CA . GLU A 1 368 ? 5.151 11.856 -21.052 1.00 72.38 368 GLU A CA 1
ATOM 2832 C C . GLU A 1 368 ? 6.219 12.802 -20.480 1.00 72.38 368 GLU A C 1
ATOM 2834 O O . GLU A 1 368 ? 7.196 13.104 -21.159 1.00 72.38 368 GLU A O 1
ATOM 2839 N N . GLN A 1 369 ? 6.060 13.259 -19.233 1.00 73.38 369 GLN A N 1
ATOM 2840 C CA . GLN A 1 369 ? 6.901 14.306 -18.635 1.00 73.38 369 GLN A CA 1
ATOM 2841 C C . GLN A 1 369 ? 7.764 13.807 -17.471 1.00 73.38 369 GLN A C 1
ATOM 2843 O O . GLN A 1 369 ? 8.839 14.347 -17.214 1.00 73.38 369 GLN A O 1
ATOM 2848 N N . VAL A 1 370 ? 7.300 12.791 -16.742 1.00 76.12 370 VAL A N 1
ATOM 2849 C CA . VAL A 1 370 ? 7.914 12.318 -15.501 1.00 76.12 370 VAL A CA 1
ATOM 2850 C C . VAL A 1 370 ? 8.541 10.945 -15.720 1.00 76.12 370 VAL A C 1
ATOM 2852 O O . VAL A 1 370 ? 7.851 10.008 -16.131 1.00 76.12 370 VAL A O 1
ATOM 2855 N N . PRO A 1 371 ? 9.826 10.764 -15.368 1.00 81.31 371 PRO A N 1
ATOM 2856 C CA . PRO A 1 371 ? 10.463 9.461 -15.436 1.00 81.31 371 PRO A CA 1
ATOM 2857 C C . PRO A 1 371 ? 9.710 8.426 -14.604 1.00 81.31 371 PRO A C 1
ATOM 2859 O O . PRO A 1 371 ? 9.440 8.623 -13.417 1.00 81.31 371 PRO A O 1
ATOM 2862 N N . VAL A 1 372 ? 9.424 7.283 -15.228 1.00 78.25 372 VAL A N 1
ATOM 2863 C CA . VAL A 1 372 ? 8.659 6.174 -14.632 1.00 78.25 372 VAL A CA 1
ATOM 2864 C C . VAL A 1 372 ? 9.220 5.749 -13.268 1.00 78.25 372 VAL A C 1
ATOM 2866 O O . VAL A 1 372 ? 8.460 5.402 -12.367 1.00 78.25 372 VAL A O 1
ATOM 2869 N N . LEU A 1 373 ? 10.546 5.807 -13.089 1.00 80.06 373 LEU A N 1
ATOM 2870 C CA . LEU A 1 373 ? 11.192 5.498 -11.810 1.00 80.06 373 LEU A CA 1
ATOM 2871 C C . LEU A 1 373 ? 10.764 6.457 -10.695 1.00 80.06 373 LEU A C 1
ATOM 2873 O O . LEU A 1 373 ? 10.359 5.997 -9.630 1.00 80.06 373 LEU A O 1
ATOM 2877 N N . LEU A 1 374 ? 10.823 7.768 -10.945 1.00 84.31 374 LEU A N 1
ATOM 2878 C CA . LEU A 1 374 ? 10.438 8.777 -9.960 1.00 84.31 374 LEU A CA 1
ATOM 2879 C C . LEU A 1 374 ? 8.962 8.625 -9.589 1.00 84.31 374 LEU A C 1
ATOM 2881 O O . LEU A 1 374 ? 8.619 8.619 -8.408 1.00 84.31 374 LEU A O 1
ATOM 2885 N N . TYR A 1 375 ? 8.107 8.422 -10.591 1.00 85.62 375 TYR A N 1
ATOM 2886 C CA . TYR A 1 375 ? 6.687 8.166 -10.377 1.00 85.62 375 TYR A CA 1
ATOM 2887 C C . TYR A 1 375 ? 6.452 6.950 -9.465 1.00 85.62 375 TYR A C 1
ATOM 2889 O O . TYR A 1 375 ? 5.715 7.040 -8.482 1.00 85.62 375 TYR A O 1
ATOM 2897 N N . ASN A 1 376 ? 7.127 5.828 -9.733 1.00 85.00 376 ASN A N 1
ATOM 2898 C CA . ASN A 1 376 ? 7.008 4.618 -8.918 1.00 85.00 376 ASN A CA 1
ATOM 2899 C C . ASN A 1 376 ? 7.495 4.840 -7.475 1.00 85.00 376 ASN A C 1
ATOM 2901 O O . ASN A 1 376 ? 6.827 4.412 -6.530 1.00 85.00 376 ASN A O 1
ATOM 2905 N N . SER A 1 377 ? 8.612 5.546 -7.275 1.00 87.50 377 SER A N 1
ATOM 2906 C CA . SER A 1 377 ? 9.105 5.908 -5.937 1.00 87.50 377 SER A CA 1
ATOM 2907 C C . SER A 1 377 ? 8.112 6.791 -5.171 1.00 87.50 377 SER A C 1
ATOM 2909 O O . SER A 1 377 ? 7.859 6.554 -3.991 1.00 87.50 377 SER A O 1
ATOM 2911 N N . VAL A 1 378 ? 7.486 7.767 -5.835 1.00 91.00 378 VAL A N 1
ATOM 2912 C CA . VAL A 1 378 ? 6.457 8.619 -5.214 1.00 91.00 378 VAL A CA 1
ATOM 2913 C C . VAL A 1 378 ? 5.219 7.801 -4.838 1.00 91.00 378 VAL A C 1
ATOM 2915 O O . VAL A 1 378 ? 4.744 7.897 -3.706 1.00 91.00 378 VAL A O 1
ATOM 2918 N N . MET A 1 379 ? 4.713 6.956 -5.740 1.00 89.56 379 MET A N 1
ATOM 2919 C CA . MET A 1 379 ? 3.519 6.142 -5.478 1.00 89.56 379 MET A CA 1
ATOM 2920 C C . MET A 1 379 ? 3.726 5.137 -4.348 1.00 89.56 379 MET A C 1
ATOM 2922 O O . MET A 1 379 ? 2.859 4.986 -3.484 1.00 89.56 379 MET A O 1
ATOM 2926 N N . THR A 1 380 ? 4.877 4.463 -4.333 1.00 89.56 380 THR A N 1
ATOM 2927 C CA . THR A 1 380 ? 5.225 3.513 -3.268 1.00 89.56 380 THR A CA 1
ATOM 2928 C C . THR A 1 380 ? 5.350 4.213 -1.916 1.00 89.56 380 THR A C 1
ATOM 2930 O O . THR A 1 380 ? 4.839 3.699 -0.917 1.00 89.56 380 THR A O 1
ATOM 2933 N N . LEU A 1 381 ? 5.950 5.407 -1.871 1.00 92.94 381 LEU A N 1
ATOM 2934 C CA . LEU A 1 381 ? 6.036 6.207 -0.651 1.00 92.94 381 LEU A CA 1
ATOM 2935 C C . LEU A 1 381 ? 4.655 6.677 -0.171 1.00 92.94 381 LEU A C 1
ATOM 2937 O O . LEU A 1 381 ? 4.345 6.528 1.011 1.00 92.94 381 LEU A O 1
ATOM 2941 N N . LEU A 1 382 ? 3.807 7.195 -1.067 1.00 93.25 382 LEU A N 1
ATOM 2942 C CA . LEU A 1 382 ? 2.445 7.639 -0.738 1.00 93.25 382 LEU A CA 1
ATOM 2943 C C . LEU A 1 382 ? 1.610 6.511 -0.127 1.00 93.25 382 LEU A C 1
ATOM 2945 O O . LEU A 1 382 ? 0.957 6.708 0.898 1.00 93.25 382 LEU A O 1
ATOM 2949 N N . LEU A 1 383 ? 1.681 5.313 -0.708 1.00 92.00 383 LEU A N 1
ATOM 2950 C CA . LEU A 1 383 ? 0.988 4.130 -0.202 1.00 92.00 383 LEU A CA 1
ATOM 2951 C C . LEU A 1 383 ? 1.450 3.750 1.219 1.00 92.00 383 LEU A C 1
ATOM 2953 O O . LEU A 1 383 ? 0.641 3.360 2.063 1.00 92.00 383 LEU A O 1
ATOM 2957 N N . LYS A 1 384 ? 2.746 3.892 1.506 1.00 94.12 384 LYS A N 1
ATOM 2958 C CA . LYS A 1 384 ? 3.332 3.579 2.821 1.00 94.12 384 LYS A CA 1
ATOM 2959 C C . LYS A 1 384 ? 3.017 4.633 3.863 1.00 94.12 384 LYS A C 1
ATOM 2961 O O . LYS A 1 384 ? 2.721 4.284 5.003 1.00 94.12 384 LYS A O 1
ATOM 2966 N N . LEU A 1 385 ? 3.015 5.903 3.467 1.00 95.50 385 LEU A N 1
ATOM 2967 C CA . LEU A 1 385 ? 2.524 6.997 4.298 1.00 95.50 385 LEU A CA 1
ATOM 2968 C C . LEU A 1 385 ? 1.052 6.782 4.650 1.00 95.50 385 LEU A C 1
ATOM 2970 O O . LEU A 1 385 ? 0.692 6.875 5.819 1.00 95.50 385 LEU A O 1
ATOM 2974 N N . PHE A 1 386 ? 0.220 6.408 3.677 1.00 94.56 386 PHE A N 1
ATOM 2975 C CA . PHE A 1 386 ? -1.174 6.056 3.929 1.00 94.56 386 PHE A CA 1
ATOM 2976 C C . PHE A 1 386 ? -1.296 4.939 4.983 1.00 94.56 386 PHE A C 1
ATOM 2978 O O . PHE A 1 386 ? -1.940 5.140 6.014 1.00 94.56 386 PHE A O 1
ATOM 2985 N N . ALA A 1 387 ? -0.602 3.808 4.802 1.00 93.56 387 ALA A N 1
ATOM 2986 C CA . ALA A 1 387 ? -0.619 2.702 5.767 1.00 93.56 387 ALA A CA 1
ATOM 2987 C C . ALA A 1 387 ? -0.089 3.109 7.163 1.00 93.56 387 ALA A C 1
ATOM 2989 O O . ALA A 1 387 ? -0.611 2.673 8.198 1.00 93.56 387 ALA A O 1
ATOM 2990 N N . ALA A 1 388 ? 0.922 3.980 7.214 1.00 94.19 388 ALA A N 1
ATOM 2991 C CA . ALA A 1 388 ? 1.456 4.552 8.446 1.00 94.19 388 ALA A CA 1
ATOM 2992 C C . ALA A 1 388 ? 0.401 5.383 9.191 1.00 94.19 388 ALA A C 1
ATOM 2994 O O . ALA A 1 388 ? 0.154 5.148 10.378 1.00 94.19 388 ALA A O 1
ATOM 2995 N N . PHE A 1 389 ? -0.269 6.316 8.511 1.00 93.69 389 PHE A N 1
ATOM 2996 C CA . PHE A 1 389 ? -1.288 7.164 9.135 1.00 93.69 389 PHE A CA 1
ATOM 2997 C C . PHE A 1 389 ? -2.525 6.381 9.560 1.00 93.69 389 PHE A C 1
ATOM 2999 O O . PHE A 1 389 ? -3.039 6.621 10.655 1.00 93.69 389 PHE A O 1
ATOM 3006 N N . VAL A 1 390 ? -2.942 5.378 8.784 1.00 91.62 390 VAL A N 1
ATOM 3007 C CA . VAL A 1 390 ? -4.000 4.459 9.216 1.00 91.62 390 VAL A CA 1
ATOM 3008 C C . VAL A 1 390 ? -3.569 3.696 10.473 1.00 91.62 390 VAL A C 1
ATOM 3010 O O . VAL A 1 390 ? -4.319 3.645 11.449 1.00 91.62 390 VAL A O 1
ATOM 3013 N N . SER A 1 391 ? -2.333 3.189 10.529 1.00 92.50 391 SER A N 1
ATOM 3014 C CA . SER A 1 391 ? -1.800 2.519 11.727 1.00 92.50 391 SER A CA 1
ATOM 3015 C C . SER A 1 391 ? -1.796 3.430 12.961 1.00 92.50 391 SER A C 1
ATOM 3017 O O . SER A 1 391 ? -2.113 2.979 14.071 1.00 92.50 391 SER A O 1
ATOM 3019 N N . LEU A 1 392 ? -1.471 4.715 12.783 1.00 91.69 392 LEU A N 1
ATOM 3020 C CA . LEU A 1 392 ? -1.521 5.725 13.843 1.00 91.69 392 LEU A CA 1
ATOM 3021 C C . LEU A 1 392 ? -2.958 6.019 14.283 1.00 91.69 392 LEU A C 1
ATOM 3023 O O . LEU A 1 392 ? -3.224 6.017 15.487 1.00 91.69 392 LEU A O 1
ATOM 3027 N N . ALA A 1 393 ? -3.890 6.200 13.344 1.00 88.50 393 ALA A N 1
ATOM 3028 C CA . ALA A 1 393 ? -5.306 6.418 13.634 1.00 88.50 393 ALA A CA 1
ATOM 3029 C C . ALA A 1 393 ? -5.892 5.247 14.437 1.00 88.50 393 ALA A C 1
ATOM 3031 O O . ALA A 1 393 ? -6.523 5.445 15.477 1.00 88.50 393 ALA A O 1
ATOM 3032 N N . ILE A 1 394 ? -5.599 4.019 14.007 1.00 86.56 394 ILE A N 1
ATOM 3033 C CA . ILE A 1 394 ? -6.010 2.783 14.675 1.00 86.56 394 ILE A CA 1
ATOM 3034 C C . ILE A 1 394 ? -5.417 2.688 16.091 1.00 86.56 394 ILE A C 1
ATOM 3036 O O . ILE A 1 394 ? -6.107 2.318 17.048 1.00 86.56 394 ILE A O 1
ATOM 3040 N N . SER A 1 395 ? -4.128 2.998 16.244 1.00 87.38 395 SER A N 1
ATOM 3041 C CA . SER A 1 395 ? -3.445 2.951 17.541 1.00 87.38 395 SER A CA 1
ATOM 3042 C C . SER A 1 395 ? -3.978 4.014 18.502 1.00 87.38 395 SER A C 1
ATOM 3044 O O . SER A 1 395 ? -4.203 3.719 19.676 1.00 87.38 395 SER A O 1
ATOM 3046 N N . GLY A 1 396 ? -4.235 5.224 18.000 1.00 84.44 396 GLY A N 1
ATOM 3047 C CA . GLY A 1 396 ? -4.858 6.310 18.752 1.00 84.44 396 GLY A CA 1
ATOM 3048 C C . GLY A 1 396 ? -6.273 5.953 19.199 1.00 84.44 396 GLY A C 1
ATOM 3049 O O . GLY A 1 396 ? -6.589 6.094 20.378 1.00 84.44 396 GLY A O 1
ATOM 3050 N N . ALA A 1 397 ? -7.087 5.383 18.306 1.00 82.00 397 ALA A N 1
ATOM 3051 C CA . ALA A 1 397 ? -8.431 4.914 18.635 1.00 82.00 397 ALA A CA 1
ATOM 3052 C C . ALA A 1 397 ? -8.412 3.868 19.763 1.00 82.00 397 ALA A C 1
ATOM 3054 O O . ALA A 1 397 ? -9.229 3.933 20.677 1.00 82.00 397 ALA A O 1
ATOM 3055 N N . GLY A 1 398 ? -7.435 2.953 19.757 1.00 80.06 398 GLY A N 1
ATOM 3056 C CA . GLY A 1 398 ? -7.246 1.984 20.841 1.00 80.06 398 GLY A CA 1
ATOM 3057 C C . GLY A 1 398 ? -6.956 2.626 22.203 1.00 80.06 398 GLY A C 1
ATOM 3058 O O . GLY A 1 398 ? -7.485 2.169 23.213 1.00 80.06 398 GLY A O 1
ATOM 3059 N N . ARG A 1 399 ? -6.161 3.704 22.242 1.00 80.12 399 ARG A N 1
ATOM 3060 C CA . ARG A 1 399 ? -5.864 4.437 23.489 1.00 80.12 399 ARG A CA 1
ATOM 3061 C C . ARG A 1 399 ? -7.081 5.181 24.026 1.00 80.12 399 ARG A C 1
ATOM 3063 O O . ARG A 1 399 ? -7.306 5.151 25.229 1.00 80.12 399 ARG A O 1
ATOM 3070 N N . VAL A 1 400 ? -7.881 5.773 23.137 1.00 77.94 400 VAL A N 1
ATOM 3071 C CA . VAL A 1 400 ? -9.137 6.442 23.513 1.00 77.94 400 VAL A CA 1
ATOM 3072 C C . VAL A 1 400 ? -10.103 5.459 24.181 1.00 77.94 400 VAL A C 1
ATOM 3074 O O . VAL A 1 400 ? -10.788 5.836 25.124 1.00 77.94 400 VAL A O 1
ATOM 3077 N N . ILE A 1 401 ? -10.138 4.199 23.731 1.00 70.94 401 ILE A N 1
ATOM 3078 C CA . ILE A 1 401 ? -10.940 3.146 24.375 1.00 70.94 401 ILE A CA 1
ATOM 3079 C C . ILE A 1 401 ? -10.347 2.769 25.735 1.00 70.94 401 ILE A C 1
ATOM 3081 O O . ILE A 1 401 ? -11.071 2.708 26.720 1.00 70.94 401 ILE A O 1
ATOM 3085 N N . ALA A 1 402 ? -9.038 2.506 25.794 1.00 72.75 402 ALA A N 1
ATOM 3086 C CA . ALA A 1 402 ? -8.391 2.029 27.014 1.00 72.75 402 ALA A CA 1
ATOM 3087 C C . ALA A 1 402 ? -8.411 3.061 28.150 1.00 72.75 402 ALA A C 1
ATOM 3089 O O . ALA A 1 402 ? -8.486 2.667 29.302 1.00 72.75 402 ALA A O 1
ATOM 3090 N N . GLY A 1 403 ? -8.353 4.358 27.832 1.00 65.31 403 GLY A N 1
ATOM 3091 C CA . GLY A 1 403 ? -8.452 5.434 28.820 1.00 65.31 403 GLY A CA 1
ATOM 3092 C C . GLY A 1 403 ? -9.879 5.779 29.257 1.00 65.31 403 GLY A C 1
ATOM 3093 O O . GLY A 1 403 ? -10.040 6.684 30.068 1.00 65.31 403 GLY A O 1
ATOM 3094 N N . ALA A 1 404 ? -10.903 5.127 28.692 1.00 54.38 404 ALA A N 1
ATOM 3095 C CA . ALA A 1 404 ? -12.301 5.299 29.097 1.00 54.38 404 ALA A CA 1
ATOM 3096 C C . ALA A 1 404 ? -12.770 4.255 30.129 1.00 54.38 404 ALA A C 1
ATOM 3098 O O . ALA A 1 404 ? -13.846 4.431 30.698 1.00 54.38 404 ALA A O 1
ATOM 3099 N N . ASN A 1 405 ? -11.983 3.195 30.339 1.00 45.91 405 ASN A N 1
ATOM 3100 C CA . ASN A 1 405 ? -12.159 2.202 31.400 1.00 45.91 405 ASN A CA 1
ATOM 3101 C C . ASN A 1 405 ? -11.254 2.555 32.578 1.00 45.91 405 ASN A C 1
ATOM 3103 O O . ASN A 1 405 ? -11.666 2.263 33.720 1.00 45.91 405 ASN A O 1
#

Radius of gyration: 29.77 Å; Cα contacts (8 Å, |Δi|>4): 263; chains: 1; bounding box: 71×56×106 Å

Mean predicted aligned error: 12.58 Å

Secondary structure (DSSP, 8-state):
--------PPP-------------HHHHHHSS-----------------------TT-HHHHHHHHHHHHHHHHHHHHHHHHHHHHHHHHHHTS-SSS------------------------------HHHHHHHHHHHHHHHHHHHHHHHHHHHIIIII-THHHHTTT-GGGSTT--HHHHHHHHHHHHHHHHHHHHHHHHHHHHHHHHHH-HHHHHHHHHHHHHHHHHHHHHHHHHHHHHHHHH-TTTS-TT-HHHHHHHHHHHHHHHHHHHHHHHHHHHHHHHHHHHHHHHHHHHHHHHHHS---------S-HHHHHHHHHHHHHHHHHHHHHHHHHHHHHHHHHHHHHHHHHHHHHSHHHHTTTS-HHHHHHHHHHHHHHHHHHHHHHHHHHHHHHHTT-

Organism: NCBI:txid765915